Protein AF-A0A1M4IG02-F1 (afdb_monomer_lite)

Secondary structure (DSSP, 8-state):
--SPEEE-TTSPEEEEE-TT-HHHHHHHHHHHHHHHHHHHHH-TT-S---B--SSS-SBSS-SS--SHHHHHHHSSBPPHHHHHHHT--S-BHHHHHGGGHHHHHHHHHHHHHHHHHHHHHHHH----BEEEEEPPPSS----BTTB-BTSS-GGGHHHHHHH-TT--EEEEEE---SHHHHHHHHHHH-BTTB--EEEEE--SGGGTTHHHHHHHTT-SEEEES--S-SS---TTSS-S--SHHHHHHHHHHHHHHHTTHHHHHHHHHTT-EEEEEPBTTB-EEEEE-SSSEEEEEEES--SS---S-----SSS--EEEEEEEETTEEEEEEESEEEEEEESSGGG-SEEEEEEEEEEEETTEEEEEEEE-GGGTBTBEEE-SS--EEEEEEEE-

Structure (mmCIF, N/CA/C/O backbone):
data_AF-A0A1M4IG02-F1
#
_entry.id   AF-A0A1M4IG02-F1
#
loop_
_atom_site.group_PDB
_atom_site.id
_atom_site.type_symbol
_atom_site.label_atom_id
_atom_site.label_alt_id
_atom_site.label_comp_id
_atom_site.label_asym_id
_atom_site.label_entity_id
_atom_site.label_seq_id
_atom_site.pdbx_PDB_ins_code
_atom_site.Cartn_x
_atom_site.Cartn_y
_atom_site.Cartn_z
_atom_site.occupancy
_atom_site.B_iso_or_equiv
_atom_site.auth_seq_id
_atom_site.auth_comp_id
_atom_site.auth_asym_id
_atom_site.auth_atom_id
_atom_site.pdbx_PDB_model_num
ATOM 1 N N . MET A 1 1 ? -27.377 8.368 27.185 1.00 75.62 1 MET A N 1
ATOM 2 C CA . MET A 1 1 ? -27.305 8.520 25.710 1.00 75.62 1 MET A CA 1
ATOM 3 C C . MET A 1 1 ? -27.070 7.135 25.112 1.00 75.62 1 MET A C 1
ATOM 5 O O . MET A 1 1 ? -26.268 6.416 25.687 1.00 75.62 1 MET A O 1
ATOM 9 N N . ARG A 1 2 ? -27.784 6.725 24.047 1.00 93.88 2 ARG A N 1
ATOM 10 C CA . ARG A 1 2 ? -27.715 5.342 23.510 1.00 93.88 2 ARG A CA 1
ATOM 11 C C . ARG A 1 2 ? -26.404 5.037 22.772 1.00 93.88 2 ARG A C 1
ATOM 13 O O . ARG A 1 2 ? -25.850 3.970 22.977 1.00 93.88 2 ARG A O 1
ATOM 20 N N . PHE A 1 3 ? -25.920 5.979 21.966 1.00 97.88 3 PHE A N 1
ATOM 21 C CA . PHE A 1 3 ? -24.660 5.886 21.219 1.00 97.88 3 PHE A CA 1
ATOM 22 C C . PHE A 1 3 ? -23.756 7.049 21.658 1.00 97.88 3 PHE A C 1
ATOM 24 O O . PHE A 1 3 ? -23.874 8.152 21.112 1.00 97.88 3 PHE A O 1
ATOM 31 N N . PRO A 1 4 ? -22.986 6.883 22.749 1.00 97.81 4 PRO A N 1
ATOM 32 C CA . PRO A 1 4 ? -22.172 7.951 23.306 1.00 97.81 4 PRO A CA 1
ATOM 33 C C . PRO A 1 4 ? -20.977 8.265 22.402 1.00 97.81 4 PRO A C 1
ATOM 35 O O . PRO A 1 4 ? -20.450 7.415 21.684 1.00 97.81 4 PRO A O 1
ATOM 38 N N . ARG A 1 5 ? -20.564 9.525 22.459 1.00 98.62 5 ARG A N 1
ATOM 39 C CA . ARG A 1 5 ? -19.412 10.065 21.743 1.00 98.62 5 ARG A CA 1
ATOM 40 C C . ARG A 1 5 ? -18.221 10.199 22.680 1.00 98.62 5 ARG A C 1
ATOM 42 O O . ARG A 1 5 ? -18.407 10.268 23.893 1.00 98.62 5 ARG A O 1
ATOM 49 N N . VAL A 1 6 ? -17.032 10.271 22.096 1.00 98.69 6 VAL A N 1
ATOM 50 C CA . VAL A 1 6 ? -15.782 10.576 22.790 1.00 98.69 6 VAL A CA 1
ATOM 51 C C . VAL A 1 6 ? -15.926 11.887 23.563 1.00 98.69 6 VAL A C 1
ATOM 53 O O . VAL A 1 6 ? -16.373 12.899 23.012 1.00 98.69 6 VAL A O 1
ATOM 56 N N . VAL A 1 7 ? -15.528 11.864 24.833 1.00 98.69 7 VAL A N 1
ATOM 57 C CA . VAL A 1 7 ? -15.426 13.043 25.696 1.00 98.69 7 VAL A CA 1
ATOM 58 C C . VAL A 1 7 ? -13.948 13.379 25.873 1.00 98.69 7 VAL A C 1
ATOM 60 O O . VAL A 1 7 ? -13.152 12.508 26.210 1.00 98.69 7 VAL A O 1
ATOM 63 N N . THR A 1 8 ? -13.559 14.626 25.630 1.00 98.50 8 THR A N 1
ATOM 64 C CA . THR A 1 8 ? -12.192 15.104 25.861 1.00 98.50 8 THR A CA 1
ATOM 65 C C . THR A 1 8 ? -11.888 15.214 27.356 1.00 98.50 8 THR A C 1
ATOM 67 O O . THR A 1 8 ? -12.787 15.220 28.197 1.00 98.50 8 THR A O 1
ATOM 70 N N . ARG A 1 9 ? -10.607 15.366 27.710 1.00 97.25 9 ARG A N 1
ATOM 71 C CA . ARG A 1 9 ? -10.167 15.509 29.108 1.00 97.25 9 ARG A CA 1
ATOM 72 C C . ARG A 1 9 ? -10.797 16.709 29.834 1.00 97.25 9 ARG A C 1
ATOM 74 O O . ARG A 1 9 ? -11.007 16.640 31.038 1.00 97.25 9 ARG A O 1
ATOM 81 N N . ASP A 1 10 ? -11.119 17.784 29.116 1.00 97.06 10 ASP A N 1
ATOM 82 C CA . ASP A 1 10 ? -11.823 18.974 29.619 1.00 97.06 10 ASP A CA 1
ATOM 83 C C . ASP A 1 10 ? -13.362 18.851 29.576 1.00 97.06 10 ASP A C 1
ATOM 85 O O . ASP A 1 10 ? -14.070 19.802 29.902 1.00 97.06 10 ASP A O 1
ATOM 89 N N . GLY A 1 11 ? -13.903 17.683 29.211 1.00 97.44 11 GLY A N 1
ATOM 90 C CA . GLY A 1 11 ? -15.337 17.384 29.264 1.00 97.44 11 GLY A CA 1
ATOM 91 C C . GLY A 1 11 ? -16.131 17.747 28.004 1.00 97.44 11 GLY A C 1
ATOM 92 O O . GLY A 1 11 ? -17.357 17.616 27.998 1.00 97.44 11 GLY A O 1
ATOM 93 N N . LYS A 1 12 ? -15.474 18.179 26.921 1.00 98.06 12 LYS A N 1
ATOM 94 C CA . LYS A 1 12 ? -16.130 18.483 25.643 1.00 98.06 12 LYS A CA 1
ATOM 95 C C . LYS A 1 12 ? -16.465 17.194 24.891 1.00 98.06 12 LYS A C 1
ATOM 97 O O . LYS A 1 12 ? -15.647 16.291 24.771 1.00 98.06 12 LYS A O 1
ATOM 102 N N . VAL A 1 13 ? -17.661 17.124 24.315 1.00 98.19 13 VAL A N 1
ATOM 103 C CA . VAL A 1 13 ? -18.076 16.000 23.463 1.00 98.19 13 VAL A CA 1
ATOM 104 C C . VAL A 1 13 ? -17.610 16.235 22.022 1.00 98.19 13 VAL A C 1
ATOM 106 O O . VAL A 1 13 ? -17.866 17.300 21.457 1.00 98.19 13 VAL A O 1
ATOM 109 N N . LEU A 1 14 ? -16.948 15.246 21.418 1.00 98.00 14 LEU A N 1
ATOM 110 C CA . LEU A 1 14 ? -16.488 15.282 20.024 1.00 98.00 14 LEU A CA 1
ATOM 111 C C . LEU A 1 14 ? -17.464 14.586 19.071 1.00 98.00 14 LEU A C 1
ATOM 113 O O . LEU A 1 14 ? -18.302 13.799 19.487 1.00 98.00 14 LEU A O 1
ATOM 117 N N . GLY A 1 15 ? -17.332 14.834 17.767 1.00 97.56 15 GLY A N 1
ATOM 118 C CA . GLY A 1 15 ? -18.126 14.178 16.719 1.00 97.56 15 GLY A CA 1
ATOM 119 C C . GLY A 1 15 ? -17.769 12.710 16.440 1.00 97.56 15 GLY A C 1
ATOM 120 O O . GLY A 1 15 ? -18.278 12.164 15.471 1.00 97.56 15 GLY A O 1
ATOM 121 N N . SER A 1 16 ? -16.926 12.080 17.264 1.00 98.25 16 SER A N 1
ATOM 122 C CA . SER A 1 16 ? -16.476 10.687 17.119 1.00 98.25 16 SER A CA 1
ATOM 123 C C . SER A 1 16 ? -17.164 9.787 18.153 1.00 98.25 16 SER A C 1
ATOM 125 O O . SER A 1 16 ? -17.359 10.201 19.299 1.00 98.25 16 SER A O 1
ATOM 127 N N . LEU A 1 17 ? -17.584 8.581 17.761 1.00 98.62 17 LEU A N 1
ATOM 128 C CA . LEU A 1 17 ? -18.243 7.616 18.650 1.00 98.62 17 LEU A CA 1
ATOM 129 C C . LEU A 1 17 ? -17.219 6.953 19.581 1.00 98.62 17 LEU A C 1
ATOM 131 O O . LEU A 1 17 ? -16.099 6.665 19.175 1.00 98.62 17 LEU A O 1
ATOM 135 N N . SER A 1 18 ? -17.593 6.709 20.841 1.00 98.62 18 SER A N 1
ATOM 136 C CA . SER A 1 18 ? -16.711 5.977 21.760 1.00 98.62 18 SER A CA 1
ATOM 137 C C . SER A 1 18 ? -16.698 4.483 21.399 1.00 98.62 18 SER A C 1
ATOM 139 O O . SER A 1 18 ? -17.781 3.889 21.319 1.00 98.62 18 SER A O 1
ATOM 141 N N . PRO A 1 19 ? -15.519 3.847 21.237 1.00 98.44 19 PRO A N 1
ATOM 142 C CA . PRO A 1 19 ? -15.426 2.422 20.908 1.00 98.44 19 PRO A CA 1
ATOM 143 C C . PRO A 1 19 ? -15.840 1.515 22.078 1.00 98.44 19 PRO A C 1
ATOM 145 O O . PRO A 1 19 ? -16.097 0.332 21.891 1.00 98.44 19 PRO A O 1
ATOM 148 N N . LEU A 1 20 ? -15.951 2.058 23.296 1.00 98.38 20 LEU A N 1
ATOM 149 C CA . LEU A 1 20 ? -16.338 1.296 24.486 1.00 98.38 20 LEU A CA 1
ATOM 150 C C . LEU A 1 20 ? -17.850 1.095 24.624 1.00 98.38 20 LEU A C 1
ATOM 152 O O . LEU A 1 20 ? -18.294 0.455 25.573 1.00 98.38 20 LEU A O 1
ATOM 156 N N . ALA A 1 21 ? -18.659 1.665 23.731 1.00 97.44 21 ALA A N 1
ATOM 157 C CA . ALA A 1 21 ? -20.109 1.637 23.843 1.00 97.44 21 ALA A CA 1
ATOM 158 C C . ALA A 1 21 ? -20.711 0.336 23.278 1.00 97.44 21 ALA A C 1
ATOM 160 O O . ALA A 1 21 ? -20.815 0.207 22.053 1.00 97.44 21 ALA A O 1
ATOM 161 N N . PRO A 1 22 ? -21.240 -0.582 24.117 1.00 97.56 22 PRO A N 1
ATOM 162 C CA . PRO A 1 22 ? -21.747 -1.863 23.622 1.00 97.56 22 PRO A CA 1
ATOM 163 C C . PRO A 1 22 ? -22.930 -1.683 22.672 1.00 97.56 22 PRO A C 1
ATOM 165 O O . PRO A 1 22 ? -23.037 -2.368 21.667 1.00 97.56 22 PRO A O 1
ATOM 168 N N . ALA A 1 23 ? -23.803 -0.705 22.934 1.00 98.25 23 ALA A N 1
ATOM 169 C CA . ALA A 1 23 ? -24.939 -0.431 22.061 1.00 98.25 23 ALA A CA 1
ATOM 170 C C . ALA A 1 23 ? -24.513 -0.029 20.638 1.00 98.25 23 ALA A C 1
ATOM 172 O O . ALA A 1 23 ? -25.194 -0.417 19.691 1.00 98.25 23 ALA A O 1
ATOM 173 N N . THR A 1 24 ? -23.417 0.727 20.493 1.00 98.62 24 THR A N 1
ATOM 174 C CA . THR A 1 24 ? -22.862 1.111 19.187 1.00 98.62 24 THR A CA 1
ATOM 175 C C . THR A 1 24 ? -22.339 -0.122 18.458 1.00 98.62 24 THR A C 1
ATOM 177 O O . THR A 1 24 ? -22.770 -0.372 17.337 1.00 98.62 24 THR A O 1
ATOM 180 N N . LEU A 1 25 ? -21.522 -0.939 19.134 1.00 98.75 25 LEU A N 1
ATOM 181 C CA . LEU A 1 25 ? -20.983 -2.186 18.585 1.00 98.75 25 LEU A CA 1
ATOM 182 C C . LEU A 1 25 ? -22.089 -3.129 18.113 1.00 98.75 25 LEU A C 1
ATOM 184 O O . LEU A 1 25 ? -22.053 -3.637 17.000 1.00 98.75 25 LEU A O 1
ATOM 188 N N . GLU A 1 26 ? -23.099 -3.348 18.951 1.00 98.75 26 GLU A N 1
ATOM 189 C CA . GLU A 1 26 ? -24.208 -4.245 18.635 1.00 98.75 26 GLU A CA 1
ATOM 190 C C . GLU A 1 26 ? -25.027 -3.772 17.430 1.00 98.75 26 GLU A C 1
ATOM 192 O O . GLU A 1 26 ? -25.482 -4.586 16.624 1.00 98.75 26 GLU A O 1
ATOM 197 N N . ALA A 1 27 ? -25.238 -2.459 17.306 1.00 98.81 27 ALA A N 1
ATOM 198 C CA . ALA A 1 27 ? -25.978 -1.892 16.186 1.00 98.81 27 ALA A CA 1
ATOM 199 C C . ALA A 1 27 ? -25.203 -2.031 14.870 1.00 98.81 27 ALA A C 1
ATOM 201 O O . ALA A 1 27 ? -25.789 -2.464 13.876 1.00 98.81 27 ALA A O 1
ATOM 202 N N . ASP A 1 28 ? -23.910 -1.712 14.896 1.00 98.88 28 ASP A N 1
ATOM 203 C CA . ASP A 1 28 ? -23.008 -1.818 13.752 1.00 98.88 28 ASP A CA 1
ATOM 204 C C . ASP A 1 28 ? -22.865 -3.274 13.295 1.00 98.88 28 ASP A C 1
ATOM 206 O O . ASP A 1 28 ? -23.301 -3.650 12.205 1.00 98.88 28 ASP A O 1
ATOM 210 N N . ARG A 1 29 ? -22.434 -4.148 14.212 1.00 98.88 29 ARG A N 1
ATOM 211 C CA . ARG A 1 29 ? -22.259 -5.581 13.967 1.00 98.88 29 ARG A CA 1
ATOM 212 C C . ARG A 1 29 ? -23.508 -6.221 13.371 1.00 98.88 29 ARG A C 1
ATOM 214 O O . ARG A 1 29 ? -23.407 -7.037 12.460 1.00 98.88 29 ARG A O 1
ATOM 221 N N . LYS A 1 30 ? -24.703 -5.859 13.852 1.00 98.88 30 LYS A N 1
ATOM 222 C CA . LYS A 1 30 ? -25.968 -6.368 13.299 1.00 98.88 30 LYS A CA 1
ATOM 223 C C . LYS A 1 30 ? -26.169 -5.947 11.840 1.00 98.88 30 LYS A C 1
ATOM 225 O O . LYS A 1 30 ? -26.634 -6.765 11.044 1.00 98.88 30 LYS A O 1
ATOM 230 N N . ALA A 1 31 ? -25.869 -4.695 11.503 1.00 98.94 31 ALA A N 1
ATOM 231 C CA . ALA A 1 31 ? -25.969 -4.195 10.136 1.00 98.94 31 ALA A CA 1
ATOM 232 C C . ALA A 1 31 ? -24.921 -4.857 9.230 1.00 98.94 31 ALA A C 1
ATOM 234 O O . ALA A 1 31 ? -25.279 -5.369 8.168 1.00 98.94 31 ALA A O 1
ATOM 235 N N . PHE A 1 32 ? -23.670 -4.948 9.685 1.00 98.94 32 PHE A N 1
ATOM 236 C CA . PHE A 1 32 ? -22.589 -5.584 8.937 1.00 98.94 32 PHE A CA 1
ATOM 237 C C . PHE A 1 32 ? -22.856 -7.075 8.676 1.00 98.94 32 PHE A C 1
ATOM 239 O O . PHE A 1 32 ? -22.729 -7.548 7.550 1.00 98.94 32 PHE A O 1
ATOM 246 N N . VAL A 1 33 ? -23.354 -7.819 9.670 1.00 98.94 33 VAL A N 1
ATOM 247 C CA . VAL A 1 33 ? -23.804 -9.216 9.502 1.00 98.94 33 VAL A CA 1
ATOM 248 C C . VAL A 1 33 ? -24.903 -9.332 8.443 1.00 98.94 33 VAL A C 1
ATOM 250 O O . VAL A 1 33 ? -24.877 -10.250 7.622 1.00 98.94 33 VAL A O 1
ATOM 253 N N . ALA A 1 34 ? -25.878 -8.418 8.433 1.00 98.94 34 ALA A N 1
ATOM 254 C CA . ALA A 1 34 ? -26.934 -8.422 7.422 1.00 98.94 34 ALA A CA 1
ATOM 255 C C . ALA A 1 34 ? -26.377 -8.158 6.011 1.00 98.94 34 ALA A C 1
ATOM 257 O O . ALA A 1 34 ? -26.775 -8.839 5.064 1.00 98.94 34 ALA A O 1
ATOM 258 N N . PHE A 1 35 ? -25.423 -7.233 5.885 1.00 98.81 35 PHE A N 1
ATOM 259 C CA . PHE A 1 35 ? -24.700 -6.970 4.642 1.00 98.81 35 PHE A CA 1
ATOM 260 C C . PHE A 1 35 ? -23.927 -8.204 4.153 1.00 98.81 35 PHE A C 1
ATOM 262 O O . PHE A 1 35 ? -24.114 -8.627 3.013 1.00 98.81 35 PHE A O 1
ATOM 269 N N . MET A 1 36 ? -23.148 -8.859 5.019 1.00 98.81 36 MET A N 1
ATOM 270 C CA . MET A 1 36 ? -22.378 -10.053 4.643 1.00 98.81 36 MET A CA 1
ATOM 271 C C . MET A 1 36 ? -23.278 -11.242 4.269 1.00 98.81 36 MET A C 1
ATOM 273 O O . MET A 1 36 ? -22.969 -11.976 3.327 1.00 98.81 36 MET A O 1
ATOM 277 N N . LYS A 1 37 ? -24.433 -11.411 4.935 1.00 98.81 37 LYS A N 1
ATOM 278 C CA . LYS A 1 37 ? -25.465 -12.388 4.529 1.00 98.81 37 LYS A CA 1
ATOM 279 C C . LYS A 1 37 ? -25.999 -12.109 3.134 1.00 98.81 37 LYS A C 1
ATOM 281 O O . LYS A 1 37 ? -26.172 -13.044 2.355 1.00 98.81 37 LYS A O 1
ATOM 286 N N . HIS A 1 38 ? -26.270 -10.841 2.836 1.00 98.75 38 HIS A N 1
ATOM 287 C CA . HIS A 1 38 ? -26.741 -10.443 1.520 1.00 98.75 38 HIS A CA 1
ATOM 288 C C . HIS A 1 38 ? -25.680 -10.716 0.451 1.00 98.75 38 HIS A C 1
ATOM 290 O O . HIS A 1 38 ? -25.997 -11.373 -0.536 1.00 98.75 38 HIS A O 1
ATOM 296 N N . LEU A 1 39 ? -24.420 -10.320 0.677 1.00 98.44 39 LEU A N 1
ATOM 297 C CA . LEU A 1 39 ? -23.320 -10.609 -0.249 1.00 98.44 39 LEU A CA 1
ATOM 298 C C . LEU A 1 39 ? -23.174 -12.106 -0.525 1.00 98.44 39 LEU A C 1
ATOM 300 O O . LEU A 1 39 ? -23.106 -12.506 -1.679 1.00 98.44 39 LEU A O 1
ATOM 304 N N . LYS A 1 40 ? -23.211 -12.957 0.505 1.00 98.44 40 LYS A N 1
ATOM 305 C CA . LYS A 1 40 ? -23.147 -14.417 0.327 1.00 98.44 40 LYS A CA 1
ATOM 306 C C . LYS A 1 40 ? -24.229 -14.959 -0.608 1.00 98.44 40 LYS A C 1
ATOM 308 O O . LYS A 1 40 ? -23.995 -15.926 -1.325 1.00 98.44 40 LYS A O 1
ATOM 313 N N . GLN A 1 41 ? -25.429 -14.386 -0.538 1.00 98.50 41 GLN A N 1
ATOM 314 C CA . GLN A 1 41 ? -26.574 -14.806 -1.345 1.00 98.50 41 GLN A CA 1
ATOM 315 C C . GLN A 1 41 ? -26.518 -14.227 -2.762 1.00 98.50 41 GLN A C 1
ATOM 317 O O . GLN A 1 41 ? -26.851 -14.928 -3.714 1.00 98.50 41 GLN A O 1
ATOM 322 N N . ALA A 1 42 ? -26.125 -12.959 -2.892 1.00 98.50 42 ALA A N 1
ATOM 323 C CA . ALA A 1 42 ? -26.172 -12.203 -4.140 1.00 98.50 42 ALA A CA 1
ATOM 324 C C . ALA A 1 42 ? -24.896 -12.326 -4.993 1.00 98.50 42 ALA A C 1
ATOM 326 O O . ALA A 1 42 ? -24.953 -12.102 -6.199 1.00 98.50 42 ALA A O 1
ATOM 327 N N . ASP A 1 43 ? -23.763 -12.689 -4.389 1.00 98.12 43 ASP A N 1
ATOM 328 C CA . ASP A 1 43 ? -22.449 -12.757 -5.034 1.00 98.12 43 ASP A CA 1
ATOM 329 C C . ASP A 1 43 ? -21.728 -14.106 -4.798 1.00 98.12 43 ASP A C 1
ATOM 331 O O . ASP A 1 43 ? -20.619 -14.157 -4.247 1.00 98.12 43 ASP A O 1
ATOM 335 N N . PRO A 1 44 ? -22.329 -15.244 -5.209 1.00 94.38 44 PRO A N 1
ATOM 336 C CA . PRO A 1 44 ? -21.669 -16.548 -5.119 1.00 94.38 44 PRO A CA 1
ATOM 337 C C . PRO A 1 44 ? -20.412 -16.647 -6.002 1.00 94.38 44 PRO A C 1
ATOM 339 O O . PRO A 1 44 ? -19.547 -17.483 -5.743 1.00 94.38 44 PRO A O 1
ATOM 342 N N . GLN A 1 45 ? -20.298 -15.805 -7.034 1.00 96.75 45 GLN A N 1
ATOM 343 C CA . GLN A 1 45 ? -19.163 -15.756 -7.957 1.00 96.75 45 GLN A CA 1
ATOM 344 C C . GLN A 1 45 ? -17.939 -14.990 -7.428 1.00 96.75 45 GLN A C 1
ATOM 346 O O . GLN A 1 45 ? -16.902 -15.022 -8.089 1.00 96.75 45 GLN A O 1
ATOM 351 N N . ARG A 1 46 ? -18.034 -14.328 -6.261 1.00 96.62 46 ARG A N 1
ATOM 352 C CA . ARG A 1 46 ? -16.966 -13.492 -5.675 1.00 96.62 46 ARG A CA 1
ATOM 353 C C . ARG A 1 46 ? -16.535 -12.344 -6.587 1.00 96.62 46 ARG A C 1
ATOM 355 O O . ARG A 1 46 ? -15.350 -12.147 -6.847 1.00 96.62 46 ARG A O 1
ATOM 362 N N . THR A 1 47 ? -17.502 -11.569 -7.064 1.00 98.38 47 THR A N 1
ATOM 363 C CA . THR A 1 47 ? -17.243 -10.245 -7.632 1.00 98.38 47 THR A CA 1
ATOM 364 C C . THR A 1 47 ? -16.627 -9.320 -6.575 1.00 98.38 47 THR A C 1
ATOM 366 O O . THR A 1 47 ? -15.672 -8.607 -6.873 1.00 98.38 47 THR A O 1
ATOM 369 N N . VAL A 1 48 ? -17.107 -9.370 -5.328 1.00 98.50 48 VAL A N 1
ATOM 370 C CA . VAL A 1 48 ? -16.472 -8.724 -4.174 1.00 98.50 48 VAL A CA 1
ATOM 371 C C . VAL A 1 48 ? -15.343 -9.617 -3.660 1.00 98.50 48 VAL A C 1
ATOM 373 O O . VAL A 1 48 ? -15.575 -10.730 -3.185 1.00 98.50 48 VAL A O 1
ATOM 376 N N . LEU A 1 49 ? -14.108 -9.117 -3.745 1.00 98.25 49 LEU A N 1
ATOM 377 C CA . LEU A 1 49 ? -12.909 -9.861 -3.344 1.00 98.25 49 LEU A CA 1
ATOM 378 C C . LEU A 1 49 ? -12.470 -9.571 -1.907 1.00 98.25 49 LEU A C 1
ATOM 380 O O . LEU A 1 49 ? -11.916 -10.457 -1.263 1.00 98.25 49 LEU A O 1
ATOM 384 N N . MET A 1 50 ? -12.710 -8.355 -1.412 1.00 98.81 50 MET A N 1
ATOM 385 C CA . MET A 1 50 ? -12.346 -7.894 -0.070 1.00 98.81 50 MET A CA 1
ATOM 386 C C . MET A 1 50 ? -13.386 -6.886 0.432 1.00 98.81 50 MET A C 1
ATOM 388 O O . MET A 1 50 ? -14.091 -6.278 -0.373 1.00 98.81 50 MET A O 1
ATOM 392 N N . VAL A 1 51 ? -13.479 -6.701 1.749 1.00 98.88 51 VAL A N 1
ATOM 393 C CA . VAL A 1 51 ? -14.359 -5.703 2.384 1.00 98.88 51 VAL A CA 1
ATOM 394 C C . VAL A 1 51 ? -13.547 -4.866 3.370 1.00 98.88 51 VAL A C 1
ATOM 396 O O . VAL A 1 51 ? -12.746 -5.416 4.118 1.00 98.88 51 VAL A O 1
ATOM 399 N N . GLN A 1 52 ? -13.770 -3.556 3.405 1.00 98.88 52 GLN A N 1
ATOM 400 C CA . GLN A 1 52 ? -13.146 -2.656 4.374 1.00 98.88 52 GLN A CA 1
ATOM 401 C C . GLN A 1 52 ? -14.129 -2.363 5.521 1.00 98.88 52 GLN A C 1
ATOM 403 O O . GLN A 1 52 ? -15.039 -1.554 5.326 1.00 98.88 52 GLN A O 1
ATOM 408 N N . PRO A 1 53 ? -14.059 -3.052 6.676 1.00 98.06 53 PRO A N 1
ATOM 409 C CA . PRO A 1 53 ? -14.786 -2.624 7.861 1.00 98.06 53 PRO A CA 1
ATOM 410 C C . PRO A 1 53 ? -14.184 -1.334 8.422 1.00 98.06 53 PRO A C 1
ATOM 412 O O . PRO A 1 53 ? -13.040 -1.276 8.874 1.00 98.06 53 PRO A O 1
ATOM 415 N N . GLU A 1 54 ? -15.058 -0.337 8.388 1.00 98.50 54 GLU A N 1
ATOM 416 C CA . GLU A 1 54 ? -14.868 1.087 8.639 1.00 98.50 54 GLU A CA 1
ATOM 417 C C . GLU A 1 54 ? -13.972 1.826 7.638 1.00 98.50 54 GLU A C 1
ATOM 419 O O . GLU A 1 54 ? -13.456 1.265 6.673 1.00 98.50 54 GLU A O 1
ATOM 424 N N . ASN A 1 55 ? -13.871 3.143 7.822 1.00 98.81 55 ASN A N 1
ATOM 425 C CA . ASN A 1 55 ? -13.046 4.020 7.003 1.00 98.81 55 ASN A CA 1
ATOM 426 C C . ASN A 1 55 ? -12.294 5.011 7.888 1.00 98.81 55 ASN A C 1
ATOM 428 O O . ASN A 1 55 ? -12.936 5.803 8.580 1.00 98.81 55 ASN A O 1
ATOM 432 N N . GLU A 1 56 ? -10.964 4.976 7.834 1.00 98.62 56 GLU A N 1
ATOM 433 C CA . GLU A 1 56 ? -10.065 5.853 8.589 1.00 98.62 56 GLU A CA 1
ATOM 434 C C . GLU A 1 56 ? -10.476 6.005 10.073 1.00 98.62 56 GLU A C 1
ATOM 436 O O . GLU A 1 56 ? -10.727 7.119 10.555 1.00 98.62 56 GLU A O 1
ATOM 441 N N . PRO A 1 57 ? -10.605 4.896 10.830 1.00 98.50 57 PRO A N 1
ATOM 442 C CA . PRO A 1 57 ? -11.061 4.964 12.207 1.00 98.50 57 PRO A CA 1
ATOM 443 C C . PRO A 1 57 ? -10.069 5.751 13.070 1.00 98.50 57 PRO A C 1
ATOM 445 O O . PRO A 1 57 ? -8.863 5.747 12.839 1.00 98.50 57 PRO A O 1
ATOM 448 N N . GLY A 1 58 ? -10.586 6.410 14.104 1.00 98.25 58 GLY A N 1
ATOM 449 C CA . GLY A 1 58 ? -9.787 7.208 15.026 1.00 98.25 58 GLY A CA 1
ATOM 450 C C . GLY A 1 58 ? -10.512 8.462 15.499 1.00 98.25 58 GLY A C 1
ATOM 451 O O . GLY A 1 58 ? -11.703 8.672 15.245 1.00 98.25 58 GLY A O 1
ATOM 452 N N . THR A 1 59 ? -9.785 9.315 16.217 1.00 98.75 59 THR A N 1
ATOM 453 C CA . THR A 1 59 ? -10.324 10.568 16.747 1.00 98.75 59 THR A CA 1
ATOM 454 C C . THR A 1 59 ? -9.356 11.729 16.562 1.00 98.75 59 THR A C 1
ATOM 456 O O . THR A 1 59 ? -8.238 11.713 17.070 1.00 98.75 59 THR A O 1
ATOM 459 N N . TYR A 1 60 ? -9.837 12.792 15.919 1.00 98.31 60 TYR A N 1
ATOM 460 C CA . TYR A 1 60 ? -9.214 14.115 15.957 1.00 98.31 60 TYR A CA 1
ATOM 461 C C . TYR A 1 60 ? -9.726 14.923 17.156 1.00 98.31 60 TYR A C 1
ATOM 463 O O . TYR A 1 60 ? -10.903 14.858 17.513 1.00 98.31 60 TYR A O 1
ATOM 471 N N . GLY A 1 61 ? -8.854 15.721 17.771 1.00 97.56 61 GLY A N 1
ATOM 472 C CA . GLY A 1 61 ? -9.163 16.586 18.915 1.00 97.56 61 GLY A CA 1
ATOM 473 C C . GLY A 1 61 ? -9.084 15.909 20.288 1.00 97.56 61 GLY A C 1
ATOM 474 O O . GLY A 1 61 ? -9.239 16.586 21.303 1.00 97.56 61 GLY A O 1
ATOM 475 N N . SER A 1 62 ? -8.828 14.599 20.351 1.00 98.38 62 SER A N 1
ATOM 476 C CA . SER A 1 62 ? -8.489 13.901 21.594 1.00 98.38 62 SER A CA 1
ATOM 477 C C . SER A 1 62 ? -7.679 12.642 21.325 1.00 98.38 62 SER A C 1
ATOM 479 O O . SER A 1 62 ? -7.875 11.996 20.301 1.00 98.38 62 SER A O 1
ATOM 481 N N . VAL A 1 63 ? -6.814 12.273 22.271 1.00 98.69 63 VAL A N 1
ATOM 482 C CA . VAL A 1 63 ? -6.034 11.029 22.205 1.00 98.69 63 VAL A CA 1
ATOM 483 C C . VAL A 1 63 ? -6.901 9.788 22.463 1.00 98.69 63 VAL A C 1
ATOM 485 O O . VAL A 1 63 ? -6.657 8.744 21.866 1.00 98.69 63 VAL A O 1
ATOM 488 N N . ARG A 1 64 ? -7.940 9.905 23.300 1.00 98.81 64 ARG A N 1
ATOM 489 C CA . ARG A 1 64 ? -8.895 8.833 23.614 1.00 98.81 64 ARG A CA 1
ATOM 490 C C . ARG A 1 64 ? -10.219 9.384 24.129 1.00 98.81 64 ARG A C 1
ATOM 492 O O . ARG A 1 64 ? -10.381 10.592 24.279 1.00 98.81 64 ARG A O 1
ATOM 499 N N . ASP A 1 65 ? -11.142 8.492 24.469 1.00 98.81 65 ASP A N 1
ATOM 500 C CA . ASP A 1 65 ? -12.289 8.828 25.313 1.00 98.81 65 ASP A CA 1
ATOM 501 C C . ASP A 1 65 ? -11.883 8.984 26.789 1.00 98.81 65 ASP A C 1
ATOM 503 O O . ASP A 1 65 ? -11.271 8.092 27.377 1.00 98.81 65 ASP A O 1
ATOM 507 N N . PHE A 1 66 ? -12.228 10.127 27.385 1.00 98.75 66 PHE A N 1
ATOM 508 C CA . PHE A 1 66 ? -12.070 10.455 28.808 1.00 98.75 66 PHE A CA 1
ATOM 509 C C . PHE A 1 66 ? -13.410 10.442 29.561 1.00 98.75 66 PHE A C 1
ATOM 511 O O . PHE A 1 66 ? -13.491 10.912 30.696 1.00 98.75 66 PHE A O 1
ATOM 518 N N . SER A 1 67 ? -14.478 9.911 28.956 1.00 98.56 67 SER A N 1
ATOM 519 C CA . SER A 1 67 ? -15.749 9.695 29.649 1.00 98.56 67 SER A CA 1
ATOM 520 C C . SER A 1 67 ? -15.572 8.793 30.885 1.00 98.56 67 SER A C 1
ATOM 522 O O . SER A 1 67 ? -14.641 7.986 30.928 1.00 98.56 67 SER A O 1
ATOM 524 N N . PRO A 1 68 ? -16.478 8.843 31.884 1.00 97.94 68 PRO A N 1
ATOM 525 C CA . PRO A 1 68 ? -16.397 7.958 33.049 1.00 97.94 68 PRO A CA 1
ATOM 526 C C . PRO A 1 68 ? -16.345 6.464 32.691 1.00 97.94 68 PRO A C 1
ATOM 528 O O . PRO A 1 68 ? -15.645 5.702 33.351 1.00 97.94 68 PRO A O 1
ATOM 531 N N . LEU A 1 69 ? -17.041 6.060 31.619 1.00 96.44 69 LEU A N 1
ATOM 532 C CA . LEU A 1 69 ? -17.002 4.693 31.089 1.00 96.44 69 LEU A CA 1
ATOM 533 C C . LEU A 1 69 ? -15.588 4.319 30.625 1.00 96.44 69 LEU A C 1
ATOM 535 O O . LEU A 1 69 ? -15.069 3.268 30.994 1.00 96.44 69 LEU A O 1
ATOM 539 N N . ALA A 1 70 ? -14.965 5.185 29.826 1.00 98.56 70 ALA A N 1
ATOM 540 C CA . ALA A 1 70 ? -13.627 4.950 29.306 1.00 98.56 70 ALA A CA 1
ATOM 541 C C . ALA A 1 70 ? -12.560 5.023 30.402 1.00 98.56 70 ALA A C 1
ATOM 543 O O . ALA A 1 70 ? -11.647 4.205 30.419 1.00 98.56 70 ALA A O 1
ATOM 544 N N . GLN A 1 71 ? -12.698 5.952 31.352 1.00 98.69 71 GLN A N 1
ATOM 545 C CA . GLN A 1 71 ? -11.761 6.083 32.463 1.00 98.69 71 GLN A CA 1
ATOM 546 C C . GLN A 1 71 ? -11.775 4.842 33.363 1.00 98.69 71 GLN A C 1
ATOM 548 O O . GLN A 1 71 ? -10.712 4.351 33.725 1.00 98.69 71 GLN A O 1
ATOM 553 N N . GLN A 1 72 ? -12.952 4.269 33.637 1.00 98.25 72 GLN A N 1
ATOM 554 C CA . GLN A 1 72 ? -13.051 3.015 34.384 1.00 98.25 72 GLN A CA 1
ATOM 555 C C . GLN A 1 72 ? -12.294 1.866 33.695 1.00 98.25 72 GLN A C 1
ATOM 557 O O . GLN A 1 72 ? -11.623 1.086 34.367 1.00 98.25 72 GLN A O 1
ATOM 562 N N . ALA A 1 73 ? -12.390 1.753 32.367 1.00 98.44 73 ALA A N 1
ATOM 563 C CA . ALA A 1 73 ? -11.648 0.746 31.609 1.00 98.44 73 ALA A CA 1
ATOM 564 C C . ALA A 1 73 ? -10.136 1.040 31.572 1.00 98.44 73 ALA A C 1
ATOM 566 O O . ALA A 1 73 ? -9.330 0.116 31.654 1.00 98.44 73 ALA A O 1
ATOM 567 N N . PHE A 1 74 ? -9.751 2.315 31.485 1.00 98.88 74 PHE A N 1
ATOM 568 C CA . PHE A 1 74 ? -8.355 2.758 31.476 1.00 98.88 74 PHE A CA 1
ATOM 569 C C . PHE A 1 74 ? -7.640 2.501 32.812 1.00 98.88 74 PHE A C 1
ATOM 571 O O . PHE A 1 74 ? -6.474 2.111 32.832 1.00 98.88 74 PHE A O 1
ATOM 578 N N . ASP A 1 75 ? -8.341 2.675 33.934 1.00 98.69 75 ASP A N 1
ATOM 579 C CA . ASP A 1 75 ? -7.811 2.383 35.272 1.00 98.69 75 ASP A CA 1
ATOM 580 C C . ASP A 1 75 ? -7.724 0.866 35.546 1.00 98.69 75 ASP A C 1
ATOM 582 O O . ASP A 1 75 ? -7.053 0.429 36.485 1.00 98.69 75 ASP A O 1
ATOM 586 N N . GLY A 1 76 ? -8.395 0.061 34.716 1.00 98.12 76 GLY A N 1
ATOM 587 C CA . GLY A 1 76 ? -8.380 -1.396 34.753 1.00 98.12 76 GLY A CA 1
ATOM 588 C C . GLY A 1 76 ? -7.124 -2.030 34.138 1.00 98.12 76 GLY A C 1
ATOM 589 O O . GLY A 1 76 ? -6.240 -1.334 33.630 1.00 98.12 76 GLY A O 1
ATOM 590 N N . PRO A 1 77 ? -7.024 -3.372 34.190 1.00 98.44 77 PRO A N 1
ATOM 591 C CA . PRO A 1 77 ? -5.889 -4.104 33.639 1.00 98.44 77 PRO A CA 1
ATOM 592 C C . PRO A 1 77 ? -5.865 -4.055 32.107 1.00 98.44 77 PRO A C 1
ATOM 594 O O . PRO A 1 77 ? -6.907 -4.098 31.448 1.00 98.44 77 PRO A O 1
ATOM 597 N N . VAL A 1 78 ? -4.660 -4.035 31.540 1.00 98.81 78 VAL A N 1
ATOM 598 C CA . VAL A 1 78 ? -4.452 -4.243 30.103 1.00 98.81 78 VAL A CA 1
ATOM 599 C C . VAL A 1 78 ? -4.866 -5.676 29.729 1.00 98.81 78 VAL A C 1
ATOM 601 O O . VAL A 1 78 ? -4.520 -6.611 30.456 1.00 98.81 78 VAL A O 1
ATOM 604 N N . PRO A 1 79 ? -5.578 -5.889 28.607 1.00 98.69 79 PRO A N 1
ATOM 605 C CA . PRO A 1 79 ? -5.944 -7.226 28.152 1.00 98.69 79 PRO A CA 1
ATOM 606 C C . PRO A 1 79 ? -4.735 -8.129 27.894 1.00 98.69 79 PRO A C 1
ATOM 608 O O . PRO A 1 79 ? -3.764 -7.730 27.253 1.00 98.69 79 PRO A O 1
ATOM 611 N N . GLU A 1 80 ? -4.841 -9.381 28.338 1.00 98.44 80 GLU A N 1
ATOM 612 C CA . GLU A 1 80 ? -3.762 -10.375 28.278 1.00 98.44 80 GLU A CA 1
ATOM 613 C C . GLU A 1 80 ? -3.210 -10.584 26.857 1.00 98.44 80 GLU A C 1
ATOM 615 O O . GLU A 1 80 ? -2.003 -10.689 26.674 1.00 98.44 80 GLU A O 1
ATOM 620 N N . ALA A 1 81 ? -4.067 -10.565 25.831 1.00 98.12 81 ALA A N 1
ATOM 621 C CA . ALA A 1 81 ? -3.633 -10.712 24.440 1.00 98.12 81 ALA A CA 1
ATOM 622 C C . ALA A 1 81 ? -2.664 -9.596 23.995 1.00 98.12 81 ALA A C 1
ATOM 624 O O . ALA A 1 81 ? -1.688 -9.869 23.294 1.00 98.12 81 ALA A O 1
ATOM 625 N N . LEU A 1 82 ? -2.885 -8.352 24.441 1.00 98.69 82 LEU A N 1
ATOM 626 C CA . LEU A 1 82 ? -1.978 -7.238 24.154 1.00 98.69 82 LEU A CA 1
ATOM 627 C C . LEU A 1 82 ? -0.659 -7.382 24.919 1.00 98.69 82 LEU A C 1
ATOM 629 O O . LEU A 1 82 ? 0.413 -7.159 24.356 1.00 98.69 82 LEU A O 1
ATOM 633 N N . LEU A 1 83 ? -0.733 -7.788 26.190 1.00 98.62 83 LEU A N 1
ATOM 634 C CA . LEU A 1 83 ? 0.444 -8.039 27.024 1.00 98.62 83 LEU A CA 1
ATOM 635 C C . LEU A 1 83 ? 1.340 -9.123 26.418 1.00 98.62 83 LEU A C 1
ATOM 637 O O . LEU A 1 83 ? 2.550 -8.928 26.319 1.00 98.62 83 LEU A O 1
ATOM 641 N N . GLN A 1 84 ? 0.744 -10.222 25.951 1.00 98.00 84 GLN A N 1
ATOM 642 C CA . GLN A 1 84 ? 1.454 -11.321 25.302 1.00 98.00 84 GLN A CA 1
ATOM 643 C C . GLN A 1 84 ? 2.093 -10.893 23.979 1.00 98.00 84 GLN A C 1
ATOM 645 O O . GLN A 1 84 ? 3.273 -11.172 23.771 1.00 98.00 84 GLN A O 1
ATOM 650 N N . LYS A 1 85 ? 1.366 -10.168 23.111 1.00 97.25 85 LYS A N 1
ATOM 651 C CA . LYS A 1 85 ? 1.921 -9.667 21.837 1.00 97.25 85 LYS A CA 1
ATOM 652 C C . LYS A 1 85 ? 3.129 -8.755 22.061 1.00 97.25 85 LYS A C 1
ATOM 654 O O . LYS A 1 85 ? 4.090 -8.840 21.303 1.00 97.25 85 LYS A O 1
ATOM 659 N N . LEU A 1 86 ? 3.083 -7.896 23.082 1.00 97.56 86 LEU A N 1
ATOM 660 C CA . LEU A 1 86 ? 4.119 -6.891 23.347 1.00 97.56 86 LEU A CA 1
ATOM 661 C C . LEU A 1 86 ? 5.169 -7.327 24.384 1.00 97.56 86 LEU A C 1
ATOM 663 O O . LEU A 1 86 ? 6.060 -6.542 24.710 1.00 97.56 86 LEU A O 1
ATOM 667 N N . GLY A 1 87 ? 5.071 -8.545 24.930 1.00 98.12 87 GLY A N 1
ATOM 668 C CA . GLY A 1 87 ? 5.993 -9.056 25.950 1.00 98.12 87 GLY A CA 1
ATOM 669 C C . GLY A 1 87 ? 6.011 -8.219 27.235 1.00 98.12 87 GLY A C 1
ATOM 670 O O . GLY A 1 87 ? 7.078 -7.974 27.803 1.00 98.12 87 GLY A O 1
ATOM 671 N N . LYS A 1 88 ? 4.848 -7.728 27.678 1.00 98.31 88 LYS A N 1
ATOM 672 C CA . LYS A 1 88 ? 4.706 -6.843 28.845 1.00 98.31 88 LYS A CA 1
ATOM 673 C C . LYS A 1 88 ? 4.140 -7.590 30.062 1.00 98.31 88 LYS A C 1
ATOM 675 O O . LYS A 1 88 ? 3.304 -8.473 29.891 1.00 98.31 88 LYS A O 1
ATOM 680 N N . PRO A 1 89 ? 4.550 -7.241 31.297 1.00 98.00 89 PRO A N 1
ATOM 681 C CA . PRO A 1 89 ? 3.953 -7.812 32.501 1.00 98.00 89 PRO A CA 1
ATOM 682 C C . PRO A 1 89 ? 2.525 -7.276 32.737 1.00 98.00 89 PRO A C 1
ATOM 684 O O . PRO A 1 89 ? 2.221 -6.163 32.300 1.00 98.00 89 PRO A O 1
ATOM 687 N N . PRO A 1 90 ? 1.668 -8.009 33.476 1.00 98.50 90 PRO A N 1
ATOM 688 C CA . PRO A 1 90 ? 0.344 -7.528 33.865 1.00 98.50 90 PRO A CA 1
ATOM 689 C C . PRO A 1 90 ? 0.377 -6.218 34.662 1.00 98.50 90 PRO A C 1
ATOM 691 O O . PRO A 1 90 ? 1.217 -6.034 35.542 1.00 98.50 90 PRO A O 1
ATOM 694 N N . GLY A 1 91 ? -0.580 -5.332 34.384 1.00 98.31 91 GLY A N 1
ATOM 695 C CA . GLY A 1 91 ? -0.750 -4.043 35.058 1.00 98.31 91 GLY A CA 1
ATOM 696 C C . GLY A 1 91 ? -1.870 -3.217 34.424 1.00 98.31 91 GLY A C 1
ATOM 697 O O . GLY A 1 91 ? -2.481 -3.646 33.442 1.00 98.31 91 GLY A O 1
ATOM 698 N N . SER A 1 92 ? -2.153 -2.039 34.983 1.00 98.62 92 SER A N 1
ATOM 699 C CA . SER A 1 92 ? -3.073 -1.082 34.356 1.00 98.62 92 SER A CA 1
ATOM 700 C C . SER A 1 92 ? -2.452 -0.401 33.136 1.00 98.62 92 SER A C 1
ATOM 702 O O . SER A 1 92 ? -1.231 -0.417 32.960 1.00 98.62 92 SER A O 1
ATOM 704 N N . TRP A 1 93 ? -3.272 0.243 32.302 1.00 98.75 93 TRP A N 1
ATOM 705 C CA . TRP A 1 93 ? -2.801 0.935 31.095 1.00 98.75 93 TRP A CA 1
ATOM 706 C C . TRP A 1 93 ? -1.682 1.937 31.390 1.00 98.75 93 TRP A C 1
ATOM 708 O O . TRP A 1 93 ? -0.624 1.892 30.760 1.00 98.75 93 TRP A O 1
ATOM 718 N N . ALA A 1 94 ? -1.871 2.779 32.410 1.00 98.38 94 ALA A N 1
ATOM 719 C CA . ALA A 1 94 ? -0.868 3.751 32.836 1.00 98.38 94 ALA A CA 1
ATOM 720 C C . ALA A 1 94 ? 0.429 3.094 33.346 1.00 98.38 94 ALA A C 1
ATOM 722 O O . ALA A 1 94 ? 1.516 3.605 33.088 1.00 98.38 94 ALA A O 1
ATOM 723 N N . GLN A 1 95 ? 0.333 1.960 34.050 1.00 98.50 95 GLN A N 1
ATOM 724 C CA . GLN A 1 95 ? 1.501 1.241 34.575 1.00 98.50 95 GLN A CA 1
ATOM 725 C C . GLN A 1 95 ? 2.312 0.565 33.466 1.00 98.50 95 GLN A C 1
ATOM 727 O O . GLN A 1 95 ? 3.540 0.569 33.515 1.00 98.50 95 GLN A O 1
ATOM 732 N N . VAL A 1 96 ? 1.634 -0.026 32.481 1.00 98.62 96 VAL A N 1
ATOM 733 C CA . VAL A 1 96 ? 2.270 -0.839 31.436 1.00 98.62 96 VAL A CA 1
ATOM 734 C C . VAL A 1 96 ? 2.853 0.024 30.315 1.00 98.62 96 VAL A C 1
ATOM 736 O O . VAL A 1 96 ? 3.947 -0.267 29.822 1.00 98.62 96 VAL A O 1
ATOM 739 N N . PHE A 1 97 ? 2.135 1.076 29.911 1.00 98.62 97 PHE A N 1
ATOM 740 C CA . PHE A 1 97 ? 2.460 1.862 28.715 1.00 98.62 97 PHE A CA 1
ATOM 741 C C . PHE A 1 97 ? 2.897 3.302 29.004 1.00 98.62 97 PHE A C 1
ATOM 743 O O . PHE A 1 97 ? 3.411 3.966 28.109 1.00 98.62 97 PHE A O 1
ATOM 750 N N . GLY A 1 98 ? 2.754 3.795 30.239 1.00 98.19 98 GLY A N 1
ATOM 751 C CA . GLY A 1 98 ? 3.243 5.119 30.625 1.00 98.19 98 GLY A CA 1
ATOM 752 C C . GLY A 1 98 ? 2.703 6.233 29.723 1.00 98.19 98 GLY A C 1
ATOM 753 O O . GLY A 1 98 ? 1.498 6.464 29.674 1.00 98.19 98 GLY A O 1
ATOM 754 N N . ALA A 1 99 ? 3.600 6.926 29.015 1.00 97.62 99 ALA A N 1
ATOM 755 C CA . ALA A 1 99 ? 3.245 8.038 28.130 1.00 97.62 99 ALA A CA 1
ATOM 756 C C . ALA A 1 99 ? 2.375 7.616 26.931 1.00 97.62 99 ALA A C 1
ATOM 758 O O . ALA A 1 99 ? 1.538 8.403 26.494 1.00 97.62 99 ALA A O 1
ATOM 759 N N . ASP A 1 100 ? 2.513 6.376 2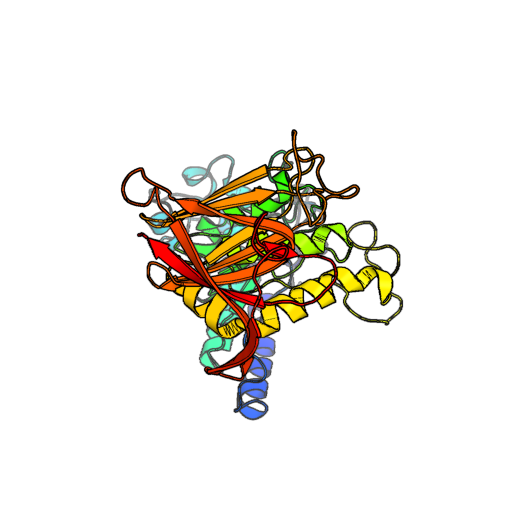6.455 1.00 98.38 100 ASP A N 1
ATOM 760 C CA . ASP A 1 100 ? 1.762 5.856 25.304 1.00 98.38 100 ASP A CA 1
ATOM 761 C C . ASP A 1 100 ? 0.387 5.294 25.703 1.00 98.38 100 ASP A C 1
ATOM 763 O O . ASP A 1 100 ? -0.413 4.916 24.847 1.00 98.38 100 ASP A O 1
ATOM 767 N N . ALA A 1 101 ? 0.085 5.237 27.008 1.00 98.75 101 ALA A N 1
ATOM 768 C CA . ALA A 1 101 ? -1.090 4.549 27.535 1.00 98.75 101 ALA A CA 1
ATOM 769 C C . ALA A 1 101 ? -2.407 5.060 26.951 1.00 98.75 101 ALA A C 1
ATOM 771 O O . ALA A 1 101 ? -3.266 4.252 26.610 1.00 98.75 101 ALA A O 1
ATOM 772 N N . ASP A 1 102 ? -2.577 6.380 26.833 1.00 98.88 102 ASP A N 1
ATOM 773 C CA . ASP A 1 102 ? -3.818 6.959 26.315 1.00 98.88 102 ASP A CA 1
ATOM 774 C C . ASP A 1 102 ? -4.050 6.564 24.843 1.00 98.88 102 ASP A C 1
ATOM 776 O O . ASP A 1 102 ? -5.164 6.188 24.478 1.00 98.88 102 ASP A O 1
ATOM 780 N N . GLU A 1 103 ? -3.010 6.614 24.004 1.00 98.81 103 GLU A N 1
ATOM 781 C CA . GLU A 1 103 ? -3.117 6.298 22.575 1.00 98.81 103 GLU A CA 1
ATOM 782 C C . GLU A 1 103 ? -3.276 4.792 22.347 1.00 98.81 103 GLU A C 1
ATOM 784 O O . GLU A 1 103 ? -4.161 4.371 21.603 1.00 98.81 103 GLU A O 1
ATOM 789 N N . PHE A 1 104 ? -2.486 3.969 23.043 1.00 98.88 104 PHE A N 1
ATOM 790 C CA . PHE A 1 104 ? -2.571 2.509 22.948 1.00 98.88 104 PHE A CA 1
ATOM 791 C C . PHE A 1 104 ? -3.921 2.000 23.453 1.00 98.88 104 PHE A C 1
ATOM 793 O O . PHE A 1 104 ? -4.483 1.076 22.868 1.00 98.88 104 PHE A O 1
ATOM 800 N N . PHE A 1 105 ? -4.474 2.624 24.498 1.00 98.94 105 PHE A N 1
ATOM 801 C CA . PHE A 1 105 ? -5.825 2.339 24.970 1.00 98.94 105 PHE A CA 1
ATOM 802 C C . PHE A 1 105 ? -6.857 2.591 23.873 1.00 98.94 105 PHE A C 1
ATOM 804 O O . PHE A 1 105 ? -7.713 1.739 23.632 1.00 98.94 105 PHE A O 1
ATOM 811 N N . HIS A 1 106 ? -6.785 3.738 23.196 1.00 98.94 106 HIS A N 1
ATOM 812 C CA . HIS A 1 106 ? -7.748 4.070 22.147 1.00 98.94 106 HIS A CA 1
ATOM 813 C C . HIS A 1 106 ? -7.596 3.151 20.934 1.00 98.94 106 HIS A C 1
ATOM 815 O O . HIS A 1 106 ? -8.590 2.589 20.480 1.00 98.94 106 HIS A O 1
ATOM 821 N N . ALA A 1 107 ? -6.360 2.916 20.479 1.00 98.94 107 ALA A N 1
ATOM 822 C CA . ALA A 1 107 ? -6.053 2.007 19.374 1.00 98.94 107 ALA A CA 1
ATOM 823 C C . ALA A 1 107 ? -6.543 0.581 19.646 1.00 98.94 107 ALA A C 1
ATOM 825 O O . ALA A 1 107 ? -7.196 -0.023 18.799 1.00 98.94 107 ALA A O 1
ATOM 826 N N . TRP A 1 108 ? -6.305 0.065 20.855 1.00 98.94 108 TRP A N 1
ATOM 827 C CA . TRP A 1 108 ? -6.800 -1.246 21.257 1.00 98.94 108 TRP A CA 1
ATOM 828 C C . TRP A 1 108 ? -8.325 -1.329 21.191 1.00 98.94 108 TRP A C 1
ATOM 830 O O . TRP A 1 108 ? -8.862 -2.270 20.616 1.00 98.94 108 TRP A O 1
ATOM 840 N N . HIS A 1 109 ? -9.040 -0.364 21.777 1.00 98.94 109 HIS A N 1
ATOM 841 C CA . HIS A 1 109 ? -10.500 -0.443 21.844 1.00 98.94 109 HIS A CA 1
ATOM 842 C C . HIS A 1 109 ? -11.156 -0.231 20.477 1.00 98.94 109 HIS A C 1
ATOM 844 O O . HIS A 1 109 ? -12.156 -0.887 20.196 1.00 98.94 109 HIS A O 1
ATOM 850 N N . ILE A 1 110 ? -10.595 0.625 19.617 1.00 98.94 110 ILE A N 1
ATOM 851 C CA . ILE A 1 110 ? -11.042 0.761 18.224 1.00 98.94 110 ILE A CA 1
ATOM 852 C C . ILE A 1 110 ? -10.783 -0.539 17.456 1.00 98.94 110 ILE A C 1
ATOM 854 O O . ILE A 1 110 ? -11.713 -1.088 16.867 1.00 98.94 110 ILE A O 1
ATOM 858 N N . GLY A 1 111 ? -9.558 -1.069 17.509 1.00 98.88 111 GLY A N 1
ATOM 859 C CA . GLY A 1 111 ? -9.213 -2.321 16.840 1.00 98.88 111 GLY A CA 1
ATOM 860 C C . GLY A 1 111 ? -10.093 -3.481 17.302 1.00 98.88 111 GLY A C 1
ATOM 861 O O . GLY A 1 111 ? -10.638 -4.205 16.478 1.00 98.88 111 GLY A O 1
ATOM 862 N N . HIS A 1 112 ? -10.332 -3.604 18.608 1.00 98.88 112 HIS A N 1
ATOM 863 C CA . HIS A 1 112 ? -11.175 -4.653 19.178 1.00 98.88 112 HIS A CA 1
ATOM 864 C C . HIS A 1 112 ? -12.670 -4.482 18.860 1.00 98.88 112 HIS A C 1
ATOM 866 O O . HIS A 1 112 ? -13.400 -5.470 18.747 1.00 98.88 112 HIS A O 1
ATOM 872 N N . PHE A 1 113 ? -13.158 -3.247 18.718 1.00 98.94 113 PHE A N 1
ATOM 873 C CA . PHE A 1 113 ? -14.510 -2.989 18.218 1.00 98.94 113 PHE A CA 1
ATOM 874 C C . PHE A 1 113 ? -14.651 -3.530 16.793 1.00 98.94 113 PHE A C 1
ATOM 876 O O . PHE A 1 113 ? -15.554 -4.319 16.513 1.00 98.94 113 PHE A O 1
ATOM 883 N N . ILE A 1 114 ? -13.726 -3.140 15.913 1.00 98.94 114 ILE A N 1
ATOM 884 C CA . ILE A 1 114 ? -13.757 -3.501 14.495 1.00 98.94 114 ILE A CA 1
ATOM 885 C C . ILE A 1 114 ? -13.526 -5.003 14.310 1.00 98.94 114 ILE A C 1
ATOM 887 O O . ILE A 1 114 ? -14.200 -5.625 13.493 1.00 98.94 114 ILE A O 1
ATOM 891 N N . ASP A 1 115 ? -12.677 -5.627 15.129 1.00 98.94 115 ASP A N 1
ATOM 892 C CA . ASP A 1 115 ? -12.487 -7.079 15.138 1.00 98.94 115 ASP A CA 1
ATOM 893 C C . ASP A 1 115 ? -13.784 -7.837 15.411 1.00 98.94 115 ASP A C 1
ATOM 895 O O . ASP A 1 115 ? -14.087 -8.814 14.736 1.00 98.94 115 ASP A O 1
ATOM 899 N N . GLN A 1 116 ? -14.592 -7.376 16.369 1.00 98.94 116 GLN A N 1
ATOM 900 C CA . GLN A 1 116 ? -15.866 -8.021 16.688 1.00 98.94 116 GLN A CA 1
ATOM 901 C C . GLN A 1 116 ? -16.892 -7.871 15.556 1.00 98.94 116 GLN A C 1
ATOM 903 O O . GLN A 1 116 ? -17.707 -8.775 15.343 1.00 98.94 116 GLN A O 1
ATOM 908 N N . VAL A 1 117 ? -16.857 -6.754 14.820 1.00 98.94 117 VAL A N 1
ATOM 909 C CA . VAL A 1 117 ? -17.654 -6.555 13.598 1.00 98.94 117 VAL A CA 1
ATOM 910 C C . VAL A 1 117 ? -17.169 -7.501 12.494 1.00 98.94 117 VAL A C 1
ATOM 912 O O . VAL A 1 117 ? -17.967 -8.264 11.940 1.00 98.94 117 VAL A O 1
ATOM 915 N N . ALA A 1 118 ? -15.860 -7.529 12.239 1.00 98.94 118 ALA A N 1
ATOM 916 C CA . ALA A 1 118 ? -15.225 -8.375 11.235 1.00 98.94 118 ALA A CA 1
ATOM 917 C C . ALA A 1 118 ? -15.435 -9.871 11.507 1.00 98.94 118 ALA A C 1
ATOM 919 O O . ALA A 1 118 ? -15.853 -10.604 10.611 1.00 98.94 118 ALA A O 1
ATOM 920 N N . ALA A 1 119 ? -15.232 -10.331 12.744 1.00 98.94 119 ALA A N 1
ATOM 921 C CA . ALA A 1 119 ? -15.434 -11.718 13.154 1.00 98.94 119 ALA A CA 1
ATOM 922 C C . ALA A 1 119 ? -16.875 -12.179 12.893 1.00 98.94 119 ALA A C 1
ATOM 924 O O . ALA A 1 119 ? -17.100 -13.249 12.322 1.00 98.94 119 ALA A O 1
ATOM 925 N N . ALA A 1 120 ? -17.862 -11.350 13.246 1.00 98.94 120 ALA A N 1
ATOM 926 C CA . ALA A 1 120 ? -19.266 -11.655 12.993 1.00 98.94 120 ALA A CA 1
ATOM 927 C C . ALA A 1 120 ? -19.600 -11.660 11.493 1.00 98.94 120 ALA A C 1
ATOM 929 O O . ALA A 1 120 ? -20.342 -12.525 11.032 1.00 98.94 120 ALA A O 1
ATOM 930 N N . GLY A 1 121 ? -19.028 -10.738 10.713 1.00 98.88 121 GLY A N 1
ATOM 931 C CA . GLY A 1 121 ? -19.177 -10.729 9.259 1.00 98.88 121 GLY A CA 1
ATOM 932 C C . GLY A 1 121 ? -18.554 -11.958 8.587 1.00 98.88 121 GLY A C 1
ATOM 933 O O . GLY A 1 121 ? -19.205 -12.608 7.765 1.00 98.88 121 GLY A O 1
ATOM 934 N N . LYS A 1 122 ? -17.328 -12.331 8.977 1.00 98.88 122 LYS A N 1
ATOM 935 C CA . LYS A 1 122 ? -16.625 -13.521 8.470 1.00 98.88 122 LYS A CA 1
ATOM 936 C C . LYS A 1 122 ? -17.339 -14.823 8.826 1.00 98.88 122 LYS A C 1
ATOM 938 O O . LYS A 1 122 ? -17.303 -15.755 8.024 1.00 98.88 122 LYS A O 1
ATOM 943 N N . ALA A 1 123 ? -18.019 -14.887 9.975 1.00 98.81 123 ALA A N 1
ATOM 944 C CA . ALA A 1 123 ? -18.852 -16.034 10.342 1.00 98.81 123 ALA A CA 1
ATOM 945 C C . ALA A 1 123 ? -20.002 -16.271 9.343 1.00 98.81 123 ALA A C 1
ATOM 947 O O . ALA A 1 123 ? -20.423 -17.410 9.140 1.00 98.81 123 ALA A O 1
ATOM 948 N N . GLU A 1 124 ? -20.481 -15.217 8.678 1.00 98.56 124 GLU A N 1
ATOM 949 C CA . GLU A 1 124 ? -21.482 -15.332 7.618 1.00 98.56 124 GLU A CA 1
ATOM 950 C C . GLU A 1 124 ? -20.833 -15.618 6.263 1.00 98.56 124 GLU A C 1
ATOM 952 O O . GLU A 1 124 ? -21.191 -16.603 5.602 1.00 98.56 124 GLU A O 1
ATOM 957 N N . TYR A 1 125 ? -19.869 -14.786 5.856 1.00 98.44 125 TYR A N 1
ATOM 958 C CA . TYR A 1 125 ? -19.154 -14.914 4.589 1.00 98.44 125 TYR A CA 1
ATOM 959 C C . TYR A 1 125 ? -17.676 -14.525 4.749 1.00 98.44 125 TYR A C 1
ATOM 961 O O . TYR A 1 125 ? -17.369 -13.338 4.874 1.00 98.44 125 TYR A O 1
ATOM 969 N N . PRO A 1 126 ? -16.741 -15.496 4.750 1.00 98.19 126 PRO A N 1
ATOM 970 C CA . PRO A 1 126 ? -15.339 -15.256 5.087 1.00 98.19 126 PRO A CA 1
ATOM 971 C C . PRO A 1 126 ? -14.565 -14.665 3.898 1.00 98.19 126 PRO A C 1
ATOM 973 O O . PRO A 1 126 ? -13.712 -15.321 3.299 1.00 98.19 126 PRO A O 1
ATOM 976 N N . LEU A 1 127 ? -14.892 -13.428 3.520 1.00 98.69 127 LEU A N 1
ATOM 977 C CA . LEU A 1 127 ? -14.057 -12.610 2.641 1.00 98.69 127 LEU A CA 1
ATOM 978 C C . LEU A 1 127 ? -12.864 -12.048 3.428 1.00 98.69 127 LEU A C 1
ATOM 980 O O . LEU A 1 127 ? -12.993 -11.821 4.638 1.00 98.69 127 LEU A O 1
ATOM 984 N N . PRO A 1 128 ? -11.712 -11.813 2.777 1.00 98.81 128 PRO A N 1
ATOM 985 C CA . PRO A 1 128 ? -10.668 -10.982 3.352 1.00 98.81 128 PRO A CA 1
ATOM 986 C C . PRO A 1 128 ? -11.219 -9.603 3.737 1.00 98.81 128 PRO A C 1
ATOM 988 O O . PRO A 1 128 ? -12.033 -9.019 3.016 1.00 98.81 128 PRO A O 1
ATOM 991 N N . MET A 1 129 ? -10.793 -9.107 4.890 1.00 98.94 129 MET A N 1
ATOM 992 C CA . MET A 1 129 ? -11.195 -7.836 5.466 1.00 98.94 129 MET A CA 1
ATOM 993 C C . MET A 1 129 ? -9.970 -7.037 5.883 1.00 98.94 129 MET A C 1
ATOM 995 O O . MET A 1 129 ? -9.001 -7.600 6.389 1.00 98.94 129 MET A O 1
ATOM 999 N N . TYR A 1 130 ? -10.020 -5.727 5.681 1.00 98.94 130 TYR A N 1
ATOM 1000 C CA . TYR A 1 130 ? -8.909 -4.838 5.996 1.00 98.94 130 TYR A CA 1
ATOM 1001 C C . TYR A 1 130 ? -9.385 -3.526 6.609 1.00 98.94 130 TYR A C 1
ATOM 1003 O O . TYR A 1 130 ? -10.536 -3.141 6.443 1.00 98.94 130 TYR A O 1
ATOM 1011 N N . VAL A 1 131 ? -8.487 -2.836 7.302 1.00 98.94 131 VAL A N 1
ATOM 1012 C CA . VAL A 1 131 ? -8.739 -1.488 7.825 1.00 98.94 131 VAL A CA 1
ATOM 1013 C C . VAL A 1 131 ? -7.753 -0.535 7.178 1.00 98.94 131 VAL A C 1
ATOM 1015 O O . VAL A 1 131 ? -6.561 -0.841 7.132 1.00 98.94 131 VAL A O 1
ATOM 1018 N N . ASN A 1 132 ? -8.239 0.599 6.685 1.00 98.88 132 ASN A N 1
ATOM 1019 C CA . ASN A 1 132 ? -7.396 1.672 6.175 1.00 98.88 132 ASN A CA 1
ATOM 1020 C C . ASN A 1 132 ? -6.993 2.660 7.281 1.00 98.88 132 ASN A C 1
ATOM 1022 O O . ASN A 1 132 ? -7.650 2.766 8.320 1.00 98.88 132 ASN A O 1
ATOM 1026 N N . ALA A 1 133 ? -5.882 3.365 7.083 1.00 98.81 133 ALA A N 1
ATOM 1027 C CA . ALA A 1 133 ? -5.282 4.231 8.087 1.00 98.81 133 ALA A CA 1
ATOM 1028 C C . ALA A 1 133 ? -5.118 5.667 7.580 1.00 98.81 133 ALA A C 1
ATOM 1030 O O . ALA A 1 133 ? -4.257 5.931 6.739 1.00 98.81 133 ALA A O 1
ATOM 1031 N N . ALA A 1 134 ? -5.831 6.602 8.222 1.00 98.56 134 ALA A N 1
ATOM 1032 C CA . ALA A 1 134 ? -5.506 8.025 8.173 1.00 98.56 134 ALA A CA 1
ATOM 1033 C C . ALA A 1 134 ? -4.115 8.244 8.779 1.00 98.56 134 ALA A C 1
ATOM 1035 O O . ALA A 1 134 ? -3.915 8.171 9.998 1.00 98.56 134 ALA A O 1
ATOM 1036 N N . LEU A 1 135 ? -3.130 8.480 7.917 1.00 98.12 135 LEU A N 1
ATOM 1037 C CA . LEU A 1 135 ? -1.730 8.508 8.317 1.00 98.12 135 LEU A CA 1
ATOM 1038 C C . LEU A 1 135 ? -1.391 9.724 9.185 1.00 98.12 135 LEU A C 1
ATOM 1040 O O . LEU A 1 135 ? -1.862 10.843 8.976 1.00 98.12 135 LEU A O 1
ATOM 1044 N N . ARG A 1 136 ? -0.461 9.518 10.118 1.00 97.19 136 ARG A N 1
ATOM 1045 C CA . ARG A 1 136 ? 0.321 10.602 10.723 1.00 97.19 136 ARG A CA 1
ATOM 1046 C C . ARG A 1 136 ? 1.565 10.878 9.875 1.00 97.19 136 ARG A C 1
ATOM 1048 O O . ARG A 1 136 ? 2.021 10.012 9.129 1.00 97.19 136 ARG A O 1
ATOM 1055 N N . GLY A 1 137 ? 2.150 12.067 10.010 1.00 93.94 137 GLY A N 1
ATOM 1056 C CA . GLY A 1 137 ? 3.393 12.399 9.308 1.00 93.94 137 GLY A CA 1
ATOM 1057 C C . GLY A 1 137 ? 4.520 11.415 9.671 1.00 93.94 137 GLY A C 1
ATOM 1058 O O . GLY A 1 137 ? 4.812 11.268 10.858 1.00 93.94 137 GLY A O 1
ATOM 1059 N N . PRO A 1 138 ? 5.199 10.766 8.704 1.00 93.56 138 PRO A N 1
ATOM 1060 C CA . PRO A 1 138 ? 6.134 9.685 9.019 1.00 93.56 138 PRO A CA 1
ATOM 1061 C C . PRO A 1 138 ? 7.373 10.159 9.797 1.00 93.56 138 PRO A C 1
ATOM 1063 O O . PRO A 1 138 ? 7.904 9.409 10.616 1.00 93.56 138 PRO A O 1
ATOM 1066 N N . PHE A 1 139 ? 7.819 11.401 9.590 1.00 96.06 139 PHE A N 1
ATOM 1067 C CA . PHE A 1 139 ? 8.987 11.978 10.277 1.00 96.06 139 PHE A CA 1
ATOM 1068 C C . PHE A 1 139 ? 8.622 12.999 11.356 1.00 96.06 139 PHE A C 1
ATOM 1070 O O . PHE A 1 139 ? 9.339 13.142 12.339 1.00 96.06 139 PHE A O 1
ATOM 1077 N N . ASN A 1 140 ? 7.493 13.685 11.182 1.00 94.88 140 ASN A N 1
ATOM 1078 C CA . ASN A 1 140 ? 6.985 14.701 12.099 1.00 94.88 140 ASN A CA 1
ATOM 1079 C C . ASN A 1 140 ? 5.506 14.400 12.392 1.00 94.88 140 ASN A C 1
ATOM 1081 O O . ASN A 1 140 ? 4.631 15.045 11.815 1.00 94.88 140 ASN A O 1
ATOM 1085 N N . PRO A 1 141 ? 5.209 13.396 13.236 1.00 93.56 141 PRO A N 1
ATOM 1086 C CA . PRO A 1 141 ? 3.846 12.887 13.404 1.00 93.56 141 PRO A CA 1
ATOM 1087 C C . PRO A 1 141 ? 2.907 13.855 14.127 1.00 93.56 141 PRO A C 1
ATOM 1089 O O . PRO A 1 141 ? 1.694 13.739 13.991 1.00 93.56 141 PRO A O 1
ATOM 1092 N N . GLY A 1 142 ? 3.444 14.807 14.895 1.00 94.69 142 GLY A N 1
ATOM 1093 C CA . GLY A 1 142 ? 2.648 15.608 15.822 1.00 94.69 142 GLY A CA 1
ATOM 1094 C C . GLY A 1 142 ? 2.199 14.793 17.039 1.00 94.69 142 GLY A C 1
ATOM 1095 O O . GLY A 1 142 ? 2.765 13.746 17.351 1.00 94.69 142 GLY A O 1
ATOM 1096 N N . GLN A 1 143 ? 1.201 15.302 17.756 1.00 96.44 143 GLN A N 1
ATOM 1097 C CA . GLN A 1 143 ? 0.617 14.651 18.934 1.00 96.44 143 GLN A CA 1
ATOM 1098 C C . GLN A 1 143 ? -0.671 13.899 18.564 1.00 96.44 143 GLN A C 1
ATOM 1100 O O . GLN A 1 143 ? -1.418 14.382 17.708 1.00 96.44 143 GLN A O 1
ATOM 1105 N N . PRO A 1 144 ? -0.989 12.764 19.210 1.00 94.75 144 PRO A N 1
ATOM 1106 C CA . PRO A 1 144 ? -2.243 12.062 18.960 1.00 94.75 144 PRO A CA 1
ATOM 1107 C C . PRO A 1 144 ? -3.447 12.974 19.230 1.00 94.75 144 PRO A C 1
ATOM 1109 O O . PRO A 1 144 ? -3.497 13.715 20.215 1.00 94.75 144 PRO A O 1
ATOM 1112 N N . GLY A 1 145 ? -4.405 12.960 18.305 1.00 94.19 145 GLY A N 1
ATOM 1113 C CA . GLY A 1 145 ? -5.516 13.907 18.241 1.00 94.19 145 GLY A CA 1
ATOM 1114 C C . GLY A 1 145 ? -5.255 15.085 17.292 1.00 94.19 145 GLY A C 1
ATOM 1115 O O . GLY A 1 145 ? -6.219 15.707 16.847 1.00 94.19 145 GLY A O 1
ATOM 1116 N N . GLN A 1 146 ? -3.997 15.384 16.937 1.00 96.44 146 GLN A N 1
ATOM 1117 C CA . GLN A 1 146 ? -3.678 16.193 15.746 1.00 96.44 146 GLN A CA 1
ATOM 1118 C C . GLN A 1 146 ? -3.775 15.341 14.473 1.00 96.44 146 GLN A C 1
ATOM 1120 O O . GLN A 1 146 ? -4.249 15.826 13.451 1.00 96.44 146 GLN A O 1
ATOM 1125 N N . TYR A 1 147 ? -3.381 14.069 14.567 1.00 97.56 147 TYR A N 1
ATOM 1126 C CA . TYR A 1 147 ? -3.766 12.996 13.648 1.00 97.56 147 TYR A CA 1
ATOM 1127 C C . TYR A 1 147 ? -4.907 12.157 14.249 1.00 97.56 147 TYR A C 1
ATOM 1129 O O . TYR A 1 147 ? -5.247 12.334 15.425 1.00 97.56 147 TYR A O 1
ATOM 1137 N N . ALA A 1 148 ? -5.493 11.255 13.456 1.00 97.12 148 ALA A N 1
ATOM 1138 C CA . ALA A 1 148 ? -6.578 10.366 13.870 1.00 97.12 148 ALA A CA 1
ATOM 1139 C C . ALA A 1 148 ? -6.103 9.364 14.942 1.00 97.12 148 ALA A C 1
ATOM 1141 O O . ALA A 1 148 ? -5.724 8.233 14.642 1.00 97.12 148 ALA A O 1
ATOM 1142 N N . SER A 1 149 ? -6.106 9.781 16.212 1.00 98.69 149 SER A N 1
ATOM 1143 C CA . SER A 1 149 ? -5.645 8.945 17.325 1.00 98.69 149 SER A CA 1
ATOM 1144 C C . SER A 1 149 ? -6.447 7.653 17.386 1.00 98.69 149 SER A C 1
ATOM 1146 O O . SER A 1 149 ? -7.672 7.683 17.251 1.00 98.69 149 SER A O 1
ATOM 1148 N N . GLY A 1 150 ? -5.771 6.533 17.627 1.00 98.31 150 GLY A N 1
ATOM 1149 C CA . GLY A 1 150 ? -6.380 5.208 17.702 1.00 98.31 150 GLY A CA 1
ATOM 1150 C C . GLY A 1 150 ? -6.621 4.528 16.350 1.00 98.31 150 GLY A C 1
ATOM 1151 O O . GLY A 1 150 ? -6.894 3.330 16.337 1.00 98.31 150 GLY A O 1
ATOM 1152 N N . GLY A 1 151 ? -6.469 5.236 15.226 1.00 98.50 151 GLY A N 1
ATOM 1153 C CA . GLY A 1 151 ? -6.366 4.600 13.912 1.00 98.50 151 GLY A CA 1
ATOM 1154 C C . GLY A 1 151 ? -5.139 3.697 13.809 1.00 98.50 151 GLY A C 1
ATOM 1155 O O . GLY A 1 151 ? -4.295 3.671 14.705 1.00 98.50 151 GLY A O 1
ATOM 1156 N N . ALA A 1 152 ? -5.026 2.937 12.723 1.00 98.44 152 ALA A N 1
ATOM 1157 C CA . ALA A 1 152 ? -3.917 2.005 12.510 1.00 98.44 152 ALA A CA 1
ATOM 1158 C C . ALA A 1 152 ? -2.617 2.709 12.069 1.00 98.44 152 ALA A C 1
ATOM 1160 O O . ALA A 1 152 ? -1.994 2.297 11.098 1.00 98.44 152 ALA A O 1
ATOM 1161 N N . THR A 1 153 ? -2.204 3.776 12.767 1.00 98.69 153 THR A N 1
ATOM 1162 C CA . THR A 1 153 ? -0.955 4.503 12.488 1.00 98.69 153 THR A CA 1
ATOM 1163 C C . THR A 1 153 ? 0.282 3.658 12.797 1.00 98.69 153 THR A C 1
ATOM 1165 O O . THR A 1 153 ? 0.235 2.693 13.562 1.00 98.69 153 THR A O 1
ATOM 1168 N N . ASP A 1 154 ? 1.432 4.039 12.230 1.00 98.19 154 ASP A N 1
ATOM 1169 C CA . ASP A 1 154 ? 2.648 3.217 12.239 1.00 98.19 154 ASP A CA 1
ATOM 1170 C C . ASP A 1 154 ? 3.160 2.831 13.643 1.00 98.19 154 ASP A C 1
ATOM 1172 O O . ASP A 1 154 ? 3.686 1.735 13.819 1.00 98.19 154 ASP A O 1
ATOM 1176 N N . ASN A 1 155 ? 2.963 3.676 14.662 1.00 98.50 155 ASN A N 1
ATOM 1177 C CA . ASN A 1 155 ? 3.340 3.384 16.053 1.00 98.50 155 ASN A CA 1
ATOM 1178 C C . ASN A 1 155 ? 2.443 2.365 16.764 1.00 98.50 155 ASN A C 1
ATOM 1180 O O . ASN A 1 155 ? 2.849 1.837 17.796 1.00 98.50 155 ASN A O 1
ATOM 1184 N N . VAL A 1 156 ? 1.229 2.117 16.270 1.00 98.75 156 VAL A N 1
ATOM 1185 C CA . VAL A 1 156 ? 0.242 1.251 16.936 1.00 98.75 156 VAL A CA 1
ATOM 1186 C C . VAL A 1 156 ? -0.121 0.023 16.106 1.00 98.75 156 VAL A C 1
ATOM 1188 O O . VAL A 1 156 ? -1.035 -0.712 16.478 1.00 98.75 156 VAL A O 1
ATOM 1191 N N . LEU A 1 157 ? 0.614 -0.265 15.026 1.00 98.81 157 LEU A N 1
ATOM 1192 C CA . LEU A 1 157 ? 0.394 -1.465 14.210 1.00 98.81 157 LEU A CA 1
ATOM 1193 C C . LEU A 1 157 ? 0.435 -2.748 15.053 1.00 98.81 157 LEU A C 1
ATOM 1195 O O . LEU A 1 157 ? -0.419 -3.613 14.882 1.00 98.81 157 LEU A O 1
ATOM 1199 N N . ASP A 1 158 ? 1.355 -2.864 16.016 1.00 98.75 158 ASP A N 1
ATOM 1200 C CA . ASP A 1 158 ? 1.420 -4.045 16.891 1.00 98.75 158 ASP A CA 1
ATOM 1201 C C . ASP A 1 158 ? 0.230 -4.144 17.854 1.00 98.75 158 ASP A C 1
ATOM 1203 O O . ASP A 1 158 ? -0.229 -5.250 18.149 1.00 98.75 158 ASP A O 1
ATOM 1207 N N . VAL A 1 159 ? -0.308 -3.001 18.300 1.00 98.88 159 VAL A N 1
ATOM 1208 C CA . VAL A 1 159 ? -1.535 -2.945 19.110 1.00 98.88 159 VAL A CA 1
ATOM 1209 C C . VAL A 1 159 ? -2.718 -3.431 18.277 1.00 98.88 159 VAL A C 1
ATOM 1211 O O . VAL A 1 159 ? -3.465 -4.294 18.730 1.00 98.88 159 VAL A O 1
ATOM 1214 N N . TRP A 1 160 ? -2.851 -2.949 17.040 1.00 98.88 160 TRP A N 1
ATOM 1215 C CA . TRP A 1 160 ? -3.892 -3.380 16.108 1.00 98.88 160 TRP A CA 1
ATOM 1216 C C . TRP A 1 160 ? -3.788 -4.861 15.750 1.00 98.88 160 TRP A C 1
ATOM 1218 O O . TRP A 1 160 ? -4.793 -5.566 15.776 1.00 98.88 160 TRP A O 1
ATOM 1228 N N . LYS A 1 161 ? -2.577 -5.370 15.500 1.00 98.75 161 LYS A N 1
ATOM 1229 C CA . LYS A 1 161 ? -2.347 -6.798 15.233 1.00 98.75 161 LYS A CA 1
ATOM 1230 C C . LYS A 1 161 ? -2.699 -7.693 16.424 1.00 98.75 161 LYS A C 1
ATOM 1232 O O . LYS A 1 161 ? -3.017 -8.859 16.214 1.00 98.75 161 LYS A O 1
ATOM 1237 N N . ALA A 1 162 ? -2.650 -7.181 17.657 1.00 98.75 162 ALA A N 1
ATOM 1238 C CA . ALA A 1 162 ? -3.154 -7.893 18.834 1.00 98.75 162 ALA A CA 1
ATOM 1239 C C . ALA A 1 162 ? -4.675 -7.759 19.003 1.00 98.75 162 ALA A C 1
ATOM 1241 O O . ALA A 1 162 ? -5.338 -8.716 19.394 1.00 98.75 162 ALA A O 1
ATOM 1242 N N . ALA A 1 163 ? -5.210 -6.561 18.760 1.00 98.81 163 ALA A N 1
ATOM 1243 C CA . ALA A 1 163 ? -6.608 -6.225 19.006 1.00 98.81 163 ALA A CA 1
ATOM 1244 C C . ALA A 1 163 ? -7.562 -6.836 17.973 1.00 98.81 163 ALA A C 1
ATOM 1246 O O . ALA A 1 163 ? -8.714 -7.110 18.310 1.00 98.81 163 ALA A O 1
ATOM 1247 N N . ALA A 1 164 ? -7.079 -7.029 16.740 1.00 98.81 164 ALA A N 1
ATOM 1248 C CA . ALA A 1 164 ? -7.892 -7.393 15.589 1.00 98.81 164 ALA A CA 1
ATOM 1249 C C . ALA A 1 164 ? -7.371 -8.605 14.793 1.00 98.81 164 ALA A C 1
ATOM 1251 O O . ALA A 1 164 ? -7.016 -8.467 13.621 1.00 98.81 164 ALA A O 1
ATOM 1252 N N . PRO A 1 165 ? -7.321 -9.812 15.392 1.00 98.56 165 PRO A N 1
ATOM 1253 C CA . PRO A 1 165 ? -6.856 -11.021 14.707 1.00 98.56 165 PRO A CA 1
ATOM 1254 C C . PRO A 1 165 ? -7.732 -11.465 13.521 1.00 98.56 165 PRO A C 1
ATOM 1256 O O . PRO A 1 165 ? -7.283 -12.284 12.722 1.00 98.56 165 PRO A O 1
ATOM 1259 N N . HIS A 1 166 ? -8.964 -10.962 13.387 1.00 98.88 166 HIS A N 1
ATOM 1260 C CA . HIS A 1 166 ? -9.847 -11.226 12.247 1.00 98.88 166 HIS A CA 1
ATOM 1261 C C . HIS A 1 166 ? -9.737 -10.165 11.142 1.00 98.88 166 HIS A C 1
ATOM 1263 O O . HIS A 1 166 ? -10.453 -10.261 10.146 1.00 98.88 166 HIS A O 1
ATOM 1269 N N . ILE A 1 167 ? -8.869 -9.163 11.284 1.00 98.88 167 ILE A N 1
ATOM 1270 C CA . ILE A 1 167 ? -8.513 -8.235 10.206 1.00 98.88 167 ILE A CA 1
ATOM 1271 C C . ILE A 1 167 ? -7.245 -8.750 9.524 1.00 98.88 167 ILE A C 1
ATOM 1273 O O . ILE A 1 167 ? -6.206 -8.920 10.161 1.00 98.88 167 ILE A O 1
ATOM 1277 N N . ASP A 1 168 ? -7.324 -9.008 8.218 1.00 98.88 168 ASP A N 1
ATOM 1278 C CA . ASP A 1 168 ? -6.250 -9.672 7.474 1.00 98.88 168 ASP A CA 1
ATOM 1279 C C . ASP A 1 168 ? -5.066 -8.727 7.207 1.00 98.88 168 ASP A C 1
ATOM 1281 O O . ASP A 1 168 ? -3.910 -9.156 7.221 1.00 98.88 168 ASP A O 1
ATOM 1285 N N . LEU A 1 169 ? -5.326 -7.430 7.003 1.00 98.81 169 LEU A N 1
ATOM 1286 C CA . LEU A 1 169 ? -4.279 -6.424 6.810 1.00 98.81 169 LEU A CA 1
ATOM 1287 C C . LEU A 1 169 ? -4.696 -5.019 7.263 1.00 98.81 169 LEU A C 1
ATOM 1289 O O . LEU A 1 169 ? -5.879 -4.685 7.332 1.00 98.81 169 LEU A O 1
ATOM 1293 N N . LEU A 1 170 ? -3.685 -4.204 7.553 1.00 98.88 170 LEU A N 1
ATOM 1294 C CA . LEU A 1 170 ? -3.779 -2.777 7.843 1.00 98.88 170 LEU A CA 1
ATOM 1295 C C . LEU A 1 170 ? -3.199 -2.030 6.636 1.00 98.88 170 LEU A C 1
ATOM 1297 O O . LEU A 1 170 ? -2.037 -2.245 6.284 1.00 98.88 170 LEU A O 1
ATOM 1301 N N . ALA A 1 171 ? -4.014 -1.210 5.985 1.00 98.94 171 ALA A N 1
ATOM 1302 C CA . ALA A 1 171 ? -3.703 -0.554 4.721 1.00 98.94 171 ALA A CA 1
ATOM 1303 C C . ALA A 1 171 ? -3.416 0.943 4.931 1.00 98.94 171 ALA A C 1
ATOM 1305 O O . ALA A 1 171 ? -4.208 1.616 5.587 1.00 98.94 171 ALA A O 1
ATOM 1306 N N . PRO A 1 172 ? -2.316 1.497 4.399 1.00 98.88 172 PRO A N 1
ATOM 1307 C CA . PRO A 1 172 ? -2.089 2.935 4.443 1.00 98.88 172 PRO A CA 1
ATOM 1308 C C . PRO A 1 172 ? -2.883 3.691 3.366 1.00 98.88 172 PRO A C 1
ATOM 1310 O O . PRO A 1 172 ? -2.938 3.251 2.215 1.00 98.88 172 PRO A O 1
ATOM 1313 N N . ASP A 1 173 ? -3.366 4.884 3.727 1.00 98.88 173 ASP A N 1
ATOM 1314 C CA . ASP A 1 173 ? -3.936 5.868 2.798 1.00 98.88 173 ASP A CA 1
ATOM 1315 C C . ASP A 1 173 ? -2.931 7.000 2.549 1.00 98.88 173 ASP A C 1
ATOM 1317 O O . ASP A 1 173 ? -2.679 7.857 3.400 1.00 98.88 173 ASP A O 1
ATOM 1321 N N . ILE A 1 174 ? -2.280 6.989 1.384 1.00 98.81 174 ILE A N 1
ATOM 1322 C CA . ILE A 1 174 ? -1.059 7.765 1.140 1.00 98.81 174 ILE A CA 1
ATOM 1323 C C . ILE A 1 174 ? -1.339 9.009 0.290 1.00 98.81 174 ILE A C 1
ATOM 1325 O O . ILE A 1 174 ? -1.283 8.978 -0.942 1.00 98.81 174 ILE A O 1
ATOM 1329 N N . TYR A 1 175 ? -1.543 10.143 0.962 1.00 98.62 175 TYR A N 1
ATOM 1330 C CA . TYR A 1 175 ? -1.697 11.477 0.355 1.00 98.62 175 TYR A CA 1
ATOM 1331 C C . TYR A 1 175 ? -0.442 12.362 0.496 1.00 98.62 175 TYR A C 1
ATOM 1333 O O . TYR A 1 175 ? -0.527 13.585 0.634 1.00 98.62 175 TYR A O 1
ATOM 1341 N N . LEU A 1 176 ? 0.738 11.738 0.479 1.00 97.69 176 LEU A N 1
ATOM 1342 C CA . LEU A 1 176 ? 2.042 12.393 0.603 1.00 97.69 176 LEU A CA 1
ATOM 1343 C C . LEU A 1 176 ? 2.756 12.360 -0.761 1.00 97.69 176 LEU A C 1
ATOM 1345 O O . LEU A 1 176 ? 3.287 11.316 -1.105 1.00 97.69 176 LEU A O 1
ATOM 1349 N N . PRO A 1 177 ? 2.783 13.438 -1.566 1.00 96.25 177 PRO A N 1
ATOM 1350 C CA . PRO A 1 177 ? 3.292 13.366 -2.945 1.00 96.25 177 PRO A CA 1
ATOM 1351 C C . PRO A 1 177 ? 4.811 13.163 -3.030 1.00 96.25 177 PRO A C 1
ATOM 1353 O O . PRO A 1 177 ? 5.318 12.640 -4.026 1.00 96.25 177 PRO A O 1
ATOM 1356 N N . ASP A 1 178 ? 5.532 13.581 -1.991 1.00 97.31 178 ASP A N 1
ATOM 1357 C CA . ASP A 1 178 ? 6.987 13.533 -1.932 1.00 97.31 178 ASP A CA 1
ATOM 1358 C C . ASP A 1 178 ? 7.497 12.091 -1.820 1.00 97.31 178 ASP A C 1
ATOM 1360 O O . ASP A 1 178 ? 6.932 11.269 -1.096 1.00 97.31 178 ASP A O 1
ATOM 1364 N N . TYR A 1 179 ? 8.612 11.809 -2.497 1.00 98.19 179 TYR A N 1
ATOM 1365 C CA . TYR A 1 179 ? 9.193 10.466 -2.592 1.00 98.19 179 TYR A CA 1
ATOM 1366 C C . TYR A 1 179 ? 9.518 9.855 -1.229 1.00 98.19 179 TYR A C 1
ATOM 1368 O O . TYR A 1 179 ? 8.982 8.804 -0.882 1.00 98.19 179 TYR A O 1
ATOM 1376 N N . THR A 1 180 ? 10.352 10.519 -0.424 1.00 98.25 180 THR A N 1
ATOM 1377 C CA . THR A 1 180 ? 10.826 9.944 0.844 1.00 98.25 180 THR A CA 1
ATOM 1378 C C . THR A 1 180 ? 9.679 9.625 1.812 1.00 98.25 180 THR A C 1
ATOM 1380 O O . THR A 1 180 ? 9.653 8.504 2.326 1.00 98.25 180 THR A O 1
ATOM 1383 N N . PRO A 1 181 ? 8.704 10.526 2.064 1.00 98.50 181 PRO A N 1
ATOM 1384 C CA . PRO A 1 181 ? 7.551 10.186 2.891 1.00 98.50 181 PRO A CA 1
ATOM 1385 C C . PRO A 1 181 ? 6.708 9.036 2.330 1.00 98.50 181 PRO A C 1
ATOM 1387 O O . PRO A 1 181 ? 6.291 8.190 3.117 1.00 98.50 181 PRO A O 1
ATOM 1390 N N . TYR A 1 182 ? 6.483 8.972 1.011 1.00 98.75 182 TYR A N 1
ATOM 1391 C CA . TYR A 1 182 ? 5.695 7.898 0.397 1.00 98.75 182 TYR A CA 1
ATOM 1392 C C . TYR A 1 182 ? 6.357 6.534 0.605 1.00 98.75 182 TYR A C 1
ATOM 1394 O O . TYR A 1 182 ? 5.737 5.628 1.159 1.00 98.75 182 TYR A O 1
ATOM 1402 N N . ILE A 1 183 ? 7.635 6.403 0.231 1.00 98.62 183 ILE A N 1
ATOM 1403 C CA . ILE A 1 183 ? 8.389 5.148 0.374 1.00 98.62 183 ILE A CA 1
ATOM 1404 C C . ILE A 1 183 ? 8.484 4.726 1.843 1.00 98.62 183 ILE A C 1
ATOM 1406 O O . ILE A 1 183 ? 8.226 3.574 2.164 1.00 98.62 183 ILE A O 1
ATOM 1410 N N . THR A 1 184 ? 8.705 5.675 2.758 1.00 98.69 184 THR A N 1
ATOM 1411 C CA . THR A 1 184 ? 8.754 5.381 4.202 1.00 98.69 184 THR A CA 1
ATOM 1412 C C . THR A 1 184 ? 7.447 4.785 4.727 1.00 98.69 184 THR A C 1
ATOM 1414 O O . THR A 1 184 ? 7.455 3.989 5.666 1.00 98.69 184 THR A O 1
ATOM 1417 N N . VAL A 1 185 ? 6.302 5.180 4.167 1.00 98.81 185 VAL A N 1
ATOM 1418 C CA . VAL A 1 185 ? 5.019 4.569 4.526 1.00 98.81 185 VAL A CA 1
ATOM 1419 C C . VAL A 1 185 ? 4.934 3.147 3.975 1.00 98.81 185 VAL A C 1
ATOM 1421 O O . VAL A 1 185 ? 4.531 2.257 4.721 1.00 98.81 185 VAL A O 1
ATOM 1424 N N . LEU A 1 186 ? 5.360 2.906 2.730 1.00 98.81 186 LEU A N 1
ATOM 1425 C CA . LEU A 1 186 ? 5.418 1.546 2.178 1.00 98.81 186 LEU A CA 1
ATOM 1426 C C . LEU A 1 186 ? 6.268 0.630 3.070 1.00 98.81 186 LEU A C 1
ATOM 1428 O O . LEU A 1 186 ? 5.771 -0.409 3.499 1.00 98.81 186 LEU A O 1
ATOM 1432 N N . ASP A 1 187 ? 7.468 1.071 3.457 1.00 98.50 187 ASP A N 1
ATOM 1433 C CA . ASP A 1 187 ? 8.384 0.335 4.342 1.00 98.50 187 ASP A CA 1
ATOM 1434 C C . ASP A 1 187 ? 7.761 -0.021 5.702 1.00 98.50 187 ASP A C 1
ATOM 1436 O O . ASP A 1 187 ? 8.000 -1.092 6.256 1.00 98.50 187 ASP A O 1
ATOM 1440 N N . ARG A 1 188 ? 6.963 0.884 6.285 1.00 98.50 188 ARG A N 1
ATOM 1441 C CA . ARG A 1 188 ? 6.359 0.678 7.615 1.00 98.50 188 ARG A CA 1
ATOM 1442 C C . ARG A 1 188 ? 5.179 -0.284 7.592 1.00 98.50 188 ARG A C 1
ATOM 1444 O O . ARG A 1 188 ? 4.945 -0.977 8.584 1.00 98.50 188 ARG A O 1
ATOM 1451 N N . TYR A 1 189 ? 4.417 -0.292 6.501 1.00 98.81 189 TYR A N 1
ATOM 1452 C CA . TYR A 1 189 ? 3.209 -1.108 6.375 1.00 98.81 189 TYR A CA 1
ATOM 1453 C C . TYR A 1 189 ? 3.471 -2.453 5.689 1.00 98.81 189 TYR A C 1
ATOM 1455 O O . TYR A 1 189 ? 2.737 -3.402 5.962 1.00 98.81 189 TYR A O 1
ATOM 1463 N N . ALA A 1 190 ? 4.517 -2.581 4.868 1.00 98.19 190 ALA A N 1
ATOM 1464 C CA . ALA A 1 190 ? 4.978 -3.861 4.339 1.00 98.19 190 ALA A CA 1
ATOM 1465 C C . ALA A 1 190 ? 5.733 -4.637 5.429 1.00 98.19 190 ALA A C 1
ATOM 1467 O O . ALA A 1 190 ? 6.905 -4.390 5.705 1.00 98.19 190 ALA A O 1
ATOM 1468 N N . ARG A 1 191 ? 5.051 -5.577 6.091 1.00 98.12 191 ARG A N 1
ATOM 1469 C CA . ARG A 1 191 ? 5.628 -6.375 7.184 1.00 98.12 191 ARG A CA 1
ATOM 1470 C C . ARG A 1 191 ? 5.389 -7.865 6.952 1.00 98.12 191 ARG A C 1
ATOM 1472 O O . ARG A 1 191 ? 4.373 -8.227 6.361 1.00 98.12 191 ARG A O 1
ATOM 1479 N N . PRO A 1 192 ? 6.217 -8.758 7.525 1.00 97.00 192 PRO A N 1
ATOM 1480 C CA . PRO A 1 192 ? 5.960 -10.200 7.483 1.00 97.00 192 PRO A CA 1
ATOM 1481 C C . PRO A 1 192 ? 4.581 -10.615 8.028 1.00 97.00 192 PRO A C 1
ATOM 1483 O O . PRO A 1 192 ? 4.046 -11.642 7.625 1.00 97.00 192 PRO A O 1
ATOM 1486 N N . ASP A 1 193 ? 4.002 -9.828 8.942 1.00 98.00 193 ASP A N 1
ATOM 1487 C CA . ASP A 1 193 ? 2.660 -10.032 9.499 1.00 98.00 193 ASP A CA 1
ATOM 1488 C C . ASP A 1 193 ? 1.599 -9.062 8.938 1.00 98.00 193 ASP A C 1
ATOM 1490 O O . ASP A 1 193 ? 0.476 -9.024 9.448 1.00 98.00 193 ASP A O 1
ATOM 1494 N N . ASN A 1 194 ? 1.924 -8.271 7.908 1.00 98.75 194 ASN A N 1
ATOM 1495 C CA . ASN A 1 194 ? 1.013 -7.318 7.274 1.00 98.75 194 ASN A CA 1
ATOM 1496 C C . ASN A 1 194 ? 1.269 -7.203 5.758 1.00 98.75 194 ASN A C 1
ATOM 1498 O O . ASN A 1 194 ? 2.173 -6.469 5.354 1.00 98.75 194 ASN A O 1
ATOM 1502 N N . PRO A 1 195 ? 0.462 -7.878 4.915 1.00 98.06 195 PRO A N 1
ATOM 1503 C CA . PRO A 1 195 ? 0.492 -7.654 3.475 1.00 98.06 195 PRO A CA 1
ATOM 1504 C C . PRO A 1 195 ? 0.253 -6.177 3.148 1.00 98.06 195 PRO A C 1
ATOM 1506 O O . PRO A 1 195 ? -0.670 -5.563 3.688 1.00 98.06 195 PRO A O 1
ATOM 1509 N N . LEU A 1 196 ? 1.061 -5.612 2.251 1.00 98.75 196 LEU A N 1
ATOM 1510 C CA . LEU A 1 196 ? 0.903 -4.226 1.832 1.00 98.75 196 LEU A CA 1
ATOM 1511 C C . LEU A 1 196 ? -0.250 -4.106 0.829 1.00 98.75 196 LEU A C 1
ATOM 1513 O O . LEU A 1 196 ? -0.222 -4.701 -0.246 1.00 98.75 196 LEU A O 1
ATOM 1517 N N . PHE A 1 197 ? -1.235 -3.276 1.154 1.00 98.94 197 PHE A N 1
ATOM 1518 C CA . PHE A 1 197 ? -2.235 -2.791 0.211 1.00 98.94 197 PHE A CA 1
ATOM 1519 C C . PHE A 1 197 ? -2.355 -1.280 0.379 1.00 98.94 197 PHE A C 1
ATOM 1521 O O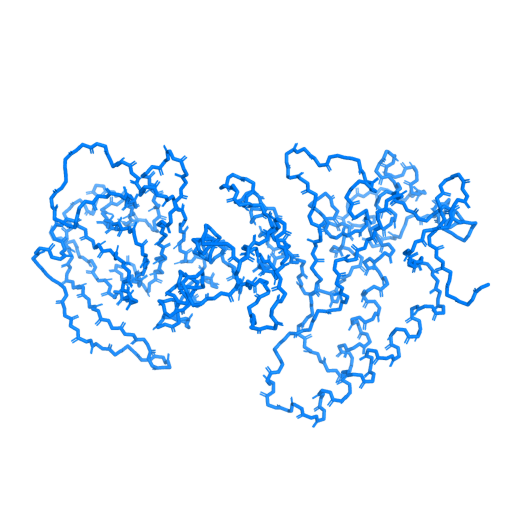 . PHE A 1 197 ? -2.763 -0.830 1.442 1.00 98.94 197 PHE A O 1
ATOM 1528 N N . VAL A 1 198 ? -1.998 -0.500 -0.644 1.00 98.94 198 VAL A N 1
ATOM 1529 C CA . VAL A 1 198 ? -2.249 0.950 -0.633 1.00 98.94 198 VAL A CA 1
ATOM 1530 C C . VAL A 1 198 ? -3.719 1.163 -0.990 1.00 98.94 198 VAL A C 1
ATOM 1532 O O . VAL A 1 198 ? -4.077 1.136 -2.171 1.00 98.94 198 VAL A O 1
ATOM 1535 N N . ALA A 1 199 ? -4.568 1.274 0.035 1.00 98.88 199 ALA A N 1
ATOM 1536 C CA . ALA A 1 199 ? -6.023 1.326 -0.119 1.00 98.88 199 ALA A CA 1
ATOM 1537 C C . ALA A 1 199 ? -6.493 2.656 -0.712 1.00 98.88 199 ALA A C 1
ATOM 1539 O O . ALA A 1 199 ? -7.400 2.670 -1.549 1.00 98.88 199 ALA A O 1
ATOM 1540 N N . GLU A 1 200 ? -5.814 3.742 -0.356 1.00 98.94 200 GLU A N 1
ATOM 1541 C CA . GLU A 1 200 ? -5.979 5.033 -1.002 1.00 98.94 200 GLU A CA 1
ATOM 1542 C C . GLU A 1 200 ? -4.638 5.688 -1.314 1.00 98.94 200 GLU A C 1
ATOM 1544 O O . GLU A 1 200 ? -3.643 5.565 -0.597 1.00 98.94 200 GLU A O 1
ATOM 1549 N N . THR A 1 201 ? -4.622 6.465 -2.389 1.00 98.88 201 THR A N 1
ATOM 1550 C CA . THR A 1 201 ? -3.564 7.428 -2.662 1.00 98.88 201 THR A CA 1
ATOM 1551 C C . THR A 1 201 ? -4.086 8.558 -3.537 1.00 98.88 201 THR A C 1
ATOM 1553 O O . THR A 1 201 ? -5.126 8.424 -4.192 1.00 98.88 201 THR A O 1
ATOM 1556 N N . GLY A 1 202 ? -3.382 9.690 -3.548 1.00 98.56 202 GLY A N 1
ATOM 1557 C CA . GLY A 1 202 ? -3.785 10.856 -4.327 1.00 98.56 202 GLY A CA 1
ATOM 1558 C C . GLY A 1 202 ? -3.845 10.585 -5.836 1.00 98.56 202 GLY A C 1
ATOM 1559 O O . GLY A 1 202 ? -3.112 9.763 -6.375 1.00 98.56 202 GLY A O 1
ATOM 1560 N N . ASN A 1 203 ? -4.701 11.330 -6.537 1.00 98.25 203 ASN A N 1
ATOM 1561 C CA . ASN A 1 203 ? -4.911 11.220 -7.988 1.00 98.25 203 ASN A CA 1
ATOM 1562 C C . ASN A 1 203 ? -4.194 12.310 -8.806 1.00 98.25 203 ASN A C 1
ATOM 1564 O O . ASN A 1 203 ? -4.550 12.561 -9.957 1.00 98.25 203 ASN A O 1
ATOM 1568 N N . ARG A 1 204 ? -3.190 12.984 -8.229 1.00 97.44 204 ARG A N 1
ATOM 1569 C CA . ARG A 1 204 ? -2.310 13.859 -9.018 1.00 97.44 204 ARG A CA 1
ATOM 1570 C C . ARG A 1 204 ? -1.329 13.033 -9.858 1.00 97.44 204 ARG A C 1
ATOM 1572 O O . ARG A 1 204 ? -0.889 11.995 -9.366 1.00 97.44 204 ARG A O 1
ATOM 1579 N N . PRO A 1 205 ? -0.934 13.485 -11.063 1.00 96.38 205 PRO A N 1
ATOM 1580 C CA . PRO A 1 205 ? -0.031 12.742 -11.945 1.00 96.38 205 PRO A CA 1
ATOM 1581 C C . PRO A 1 205 ? 1.239 12.206 -11.273 1.00 96.38 205 PRO A C 1
ATOM 1583 O O . PRO A 1 205 ? 1.666 11.094 -11.581 1.00 96.38 205 PRO A O 1
ATOM 1586 N N . GLU A 1 206 ? 1.817 12.939 -10.315 1.00 96.12 206 GLU A N 1
ATOM 1587 C CA . GLU A 1 206 ? 3.018 12.503 -9.600 1.00 96.12 206 GLU A CA 1
ATOM 1588 C C . GLU A 1 206 ? 2.820 11.239 -8.746 1.00 96.12 206 GLU A C 1
AT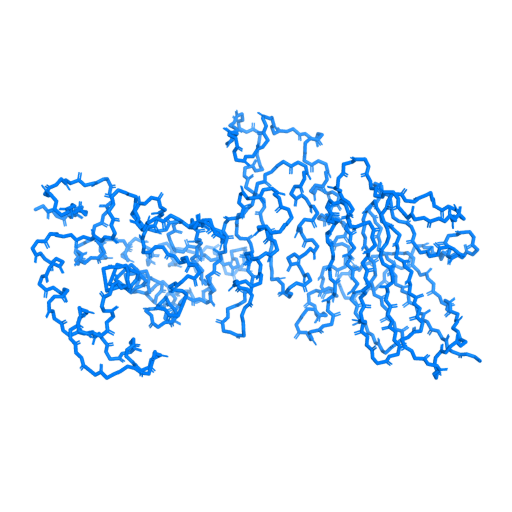OM 1590 O O . GLU A 1 206 ? 3.800 10.584 -8.403 1.00 96.12 206 GLU A O 1
ATOM 1595 N N . TYR A 1 207 ? 1.586 10.854 -8.409 1.00 98.44 207 TYR A N 1
ATOM 1596 C CA . TYR A 1 207 ? 1.341 9.632 -7.646 1.00 98.44 207 TYR A CA 1
ATOM 1597 C C . TYR A 1 207 ? 1.432 8.363 -8.496 1.00 98.44 207 TYR A C 1
ATOM 1599 O O . TYR A 1 207 ? 1.732 7.302 -7.954 1.00 98.44 207 TYR A O 1
ATOM 1607 N N . ALA A 1 208 ? 1.216 8.448 -9.814 1.00 98.19 208 ALA A N 1
ATOM 1608 C CA . ALA A 1 208 ? 1.116 7.273 -10.683 1.00 98.19 208 ALA A CA 1
ATOM 1609 C C . ALA A 1 208 ? 2.364 6.371 -10.630 1.00 98.19 208 ALA A C 1
ATOM 1611 O O . ALA A 1 208 ? 2.244 5.145 -10.666 1.00 98.19 208 ALA A O 1
ATOM 1612 N N . ARG A 1 209 ? 3.556 6.963 -10.449 1.00 98.00 209 ARG A N 1
ATOM 1613 C CA . ARG A 1 209 ? 4.822 6.211 -10.353 1.00 98.00 209 ARG A CA 1
ATOM 1614 C C . ARG A 1 209 ? 4.878 5.288 -9.139 1.00 98.00 209 ARG A C 1
ATOM 1616 O O . ARG A 1 209 ? 5.549 4.261 -9.179 1.00 98.00 209 ARG A O 1
ATOM 1623 N N . TYR A 1 210 ? 4.137 5.598 -8.075 1.00 98.81 210 TYR A N 1
ATOM 1624 C CA . TYR A 1 210 ? 4.157 4.800 -6.853 1.00 98.81 210 TYR A CA 1
ATOM 1625 C C . TYR A 1 210 ? 3.404 3.474 -6.954 1.00 98.81 210 TYR A C 1
ATOM 1627 O O . TYR A 1 210 ? 3.605 2.629 -6.086 1.00 98.81 210 TYR A O 1
ATOM 1635 N N . LEU A 1 211 ? 2.630 3.236 -8.022 1.00 98.75 211 LEU A N 1
ATOM 1636 C CA . LEU A 1 211 ? 2.133 1.894 -8.342 1.00 98.75 211 LEU A CA 1
ATOM 1637 C C . LEU A 1 211 ? 3.291 0.884 -8.367 1.00 98.75 211 LEU A C 1
ATOM 1639 O O . LEU A 1 211 ? 3.212 -0.185 -7.774 1.00 98.75 211 LEU A O 1
ATOM 1643 N N . TYR A 1 212 ? 4.392 1.249 -9.018 1.00 98.69 212 TYR A N 1
ATOM 1644 C CA . TYR A 1 212 ? 5.549 0.384 -9.223 1.00 98.69 212 TYR A CA 1
ATOM 1645 C C . TYR A 1 212 ? 6.337 0.195 -7.929 1.00 98.69 212 TYR A C 1
ATOM 1647 O O . TYR A 1 212 ? 6.725 -0.926 -7.613 1.00 98.69 212 TYR A O 1
ATOM 1655 N N . ALA A 1 213 ? 6.504 1.263 -7.144 1.00 98.31 213 ALA A N 1
ATOM 1656 C CA . ALA A 1 213 ? 7.111 1.174 -5.820 1.00 98.31 213 ALA A CA 1
ATOM 1657 C C . ALA A 1 213 ? 6.290 0.277 -4.880 1.00 98.31 213 ALA A C 1
ATOM 1659 O O . ALA A 1 213 ? 6.861 -0.599 -4.240 1.00 98.31 213 ALA A O 1
ATOM 1660 N N . ALA A 1 214 ? 4.963 0.433 -4.831 1.00 98.69 214 ALA A N 1
ATOM 1661 C CA . ALA A 1 214 ? 4.095 -0.401 -3.999 1.00 98.69 214 ALA A CA 1
ATOM 1662 C C . ALA A 1 214 ? 4.154 -1.882 -4.405 1.00 98.69 214 ALA A C 1
ATOM 1664 O O . ALA A 1 214 ? 4.281 -2.747 -3.543 1.00 98.69 214 ALA A O 1
ATOM 1665 N N . LEU A 1 215 ? 4.133 -2.180 -5.708 1.00 98.50 215 LEU A N 1
ATOM 1666 C CA . LEU A 1 215 ? 4.303 -3.547 -6.210 1.00 98.50 215 LEU A CA 1
ATOM 1667 C C . LEU A 1 215 ? 5.698 -4.113 -5.899 1.00 98.50 215 LEU A C 1
ATOM 1669 O O . LEU A 1 215 ? 5.809 -5.289 -5.578 1.00 98.50 215 LEU A O 1
ATOM 1673 N N . GLY A 1 216 ? 6.745 -3.284 -5.936 1.00 97.44 216 GLY A N 1
ATOM 1674 C CA . GLY A 1 216 ? 8.105 -3.664 -5.535 1.00 97.44 216 GLY A CA 1
ATOM 1675 C C . GLY A 1 216 ? 8.278 -3.954 -4.038 1.00 97.44 216 GLY A C 1
ATOM 1676 O O . GLY A 1 216 ? 9.286 -4.532 -3.657 1.00 97.44 216 GLY A O 1
ATOM 1677 N N . HIS A 1 217 ? 7.305 -3.587 -3.199 1.00 97.00 217 HIS A N 1
ATOM 1678 C CA . HIS A 1 217 ? 7.224 -3.977 -1.783 1.00 97.00 217 HIS A CA 1
ATOM 1679 C C . HIS A 1 217 ? 6.305 -5.197 -1.587 1.00 97.00 217 HIS A C 1
ATOM 1681 O O . HIS A 1 217 ? 5.616 -5.307 -0.571 1.00 97.00 217 HIS A O 1
ATOM 1687 N N . ASP A 1 218 ? 6.216 -6.066 -2.600 1.00 94.69 218 ASP A N 1
ATOM 1688 C CA . ASP A 1 218 ? 5.291 -7.205 -2.672 1.00 94.69 218 ASP A CA 1
ATOM 1689 C C . ASP A 1 218 ? 3.821 -6.820 -2.398 1.00 94.69 218 ASP A C 1
ATOM 1691 O O . ASP A 1 218 ? 3.023 -7.605 -1.874 1.00 94.69 218 ASP A O 1
ATOM 1695 N N . GLY A 1 219 ? 3.448 -5.585 -2.752 1.00 97.50 219 GLY A N 1
ATOM 1696 C CA . GLY A 1 219 ? 2.107 -5.060 -2.546 1.00 97.50 219 GLY A CA 1
ATOM 1697 C C . GLY A 1 219 ? 1.058 -5.853 -3.321 1.00 97.50 219 GLY A C 1
ATOM 1698 O O . GLY A 1 219 ? 1.191 -6.098 -4.520 1.00 97.50 219 GLY A O 1
ATOM 1699 N N . ILE A 1 220 ? -0.036 -6.217 -2.650 1.00 98.12 220 ILE A N 1
ATOM 1700 C CA . ILE A 1 220 ? -1.137 -6.980 -3.258 1.00 98.12 220 ILE A CA 1
ATOM 1701 C C . ILE A 1 220 ? -2.103 -6.093 -4.054 1.00 98.12 220 ILE A C 1
ATOM 1703 O O . ILE A 1 220 ? -2.973 -6.599 -4.764 1.00 98.12 220 ILE A O 1
ATOM 1707 N N . GLY A 1 221 ? -1.970 -4.772 -3.928 1.00 98.19 221 GLY A N 1
ATOM 1708 C CA . GLY A 1 221 ? -2.800 -3.800 -4.621 1.00 98.19 221 GLY A CA 1
ATOM 1709 C C . GLY A 1 221 ? -2.380 -2.358 -4.356 1.00 98.19 221 GLY A C 1
ATOM 1710 O O . GLY A 1 221 ? -1.643 -2.056 -3.413 1.00 98.19 221 GLY A O 1
ATOM 1711 N N . TRP A 1 222 ? -2.895 -1.469 -5.197 1.00 98.75 222 TRP A N 1
ATOM 1712 C CA . TRP A 1 222 ? -2.698 -0.030 -5.115 1.00 98.75 222 TRP A CA 1
ATOM 1713 C C . TRP A 1 222 ? -3.909 0.656 -5.749 1.00 98.75 222 TRP A C 1
ATOM 1715 O O . TRP A 1 222 ? -4.274 0.330 -6.881 1.00 98.75 222 TRP A O 1
ATOM 1725 N N . SER A 1 223 ? -4.567 1.544 -5.009 1.00 98.69 223 SER A N 1
ATOM 1726 C CA . SER A 1 223 ? -5.867 2.105 -5.378 1.00 98.69 223 SER A CA 1
ATOM 1727 C C . SER A 1 223 ? -5.858 3.628 -5.278 1.00 98.69 223 SER A C 1
ATOM 1729 O O . SER A 1 223 ? -5.607 4.210 -4.225 1.00 98.69 223 SER A O 1
ATOM 1731 N N . THR A 1 224 ? -6.117 4.288 -6.405 1.00 98.25 224 THR A N 1
ATOM 1732 C CA . THR A 1 224 ? -6.178 5.749 -6.495 1.00 98.25 224 THR A CA 1
ATOM 1733 C C . THR A 1 224 ? -7.555 6.255 -6.075 1.00 98.25 224 THR A C 1
ATOM 1735 O O . THR A 1 224 ? -8.571 5.780 -6.578 1.00 98.25 224 THR A O 1
ATOM 1738 N N . PHE A 1 225 ? -7.600 7.253 -5.194 1.00 98.69 225 PHE A N 1
ATOM 1739 C CA . PHE A 1 225 ? -8.852 7.840 -4.722 1.00 98.69 225 PHE A CA 1
ATOM 1740 C C . PHE A 1 225 ? -9.464 8.817 -5.739 1.00 98.69 225 PHE A C 1
ATOM 1742 O O . PHE A 1 225 ? -8.754 9.576 -6.398 1.00 98.69 225 PHE A O 1
ATOM 1749 N N . GLY A 1 226 ? -10.799 8.866 -5.809 1.00 97.56 226 GLY A N 1
ATOM 1750 C CA . GLY A 1 226 ? -11.527 9.897 -6.559 1.00 97.56 226 GLY A CA 1
ATOM 1751 C C . GLY A 1 226 ? -11.423 9.751 -8.078 1.00 97.56 226 GLY A C 1
ATOM 1752 O O . GLY A 1 226 ? -11.209 10.740 -8.778 1.00 97.56 226 GLY A O 1
ATOM 1753 N N . ILE A 1 227 ? -11.525 8.517 -8.584 1.00 96.75 227 ILE A N 1
ATOM 1754 C CA . ILE A 1 227 ? -11.547 8.212 -10.021 1.00 96.75 227 ILE A CA 1
ATOM 1755 C C . ILE A 1 227 ? -12.999 8.141 -10.508 1.00 96.75 227 ILE A C 1
ATOM 1757 O O . ILE A 1 227 ? -13.543 7.070 -10.772 1.00 96.75 227 ILE A O 1
ATOM 1761 N N . ASP A 1 228 ? -13.638 9.303 -10.611 1.00 96.56 228 ASP A N 1
ATOM 1762 C CA . ASP A 1 228 ? -14.960 9.459 -11.212 1.00 96.56 228 ASP A CA 1
ATOM 1763 C C . ASP A 1 228 ? -15.137 10.863 -11.814 1.00 96.56 228 ASP A C 1
ATOM 1765 O O . ASP A 1 228 ? -14.369 11.785 -11.543 1.00 96.56 228 ASP A O 1
ATOM 1769 N N . TYR A 1 229 ? -16.161 11.027 -12.655 1.00 96.50 229 TYR A N 1
ATOM 1770 C CA . TYR A 1 229 ? -16.505 12.308 -13.283 1.00 96.50 229 TYR A CA 1
ATOM 1771 C C . TYR A 1 229 ? -17.717 12.975 -12.619 1.00 96.50 229 TYR A C 1
ATOM 1773 O O . TYR A 1 229 ? -18.515 13.632 -13.286 1.00 96.50 229 TYR A O 1
ATOM 1781 N N . SER A 1 230 ? -17.880 12.813 -11.300 1.00 97.38 230 SER A N 1
ATOM 1782 C CA . SER A 1 230 ? -18.973 13.446 -10.541 1.00 97.38 230 SER A CA 1
ATOM 1783 C C . SER A 1 230 ? -18.845 14.971 -10.428 1.00 97.38 230 SER A C 1
ATOM 1785 O O . SER A 1 230 ? -19.810 15.648 -10.074 1.00 97.38 230 SER A O 1
ATOM 1787 N N . GLY A 1 231 ? -17.659 15.515 -10.718 1.00 95.69 231 GLY A N 1
ATOM 1788 C CA . GLY A 1 231 ? -17.324 16.930 -10.553 1.00 95.69 231 GLY A CA 1
ATOM 1789 C C . GLY A 1 231 ? -16.721 17.275 -9.187 1.00 95.69 231 GLY A C 1
ATOM 1790 O O . GLY A 1 231 ? -16.395 18.438 -8.951 1.00 95.69 231 GLY A O 1
ATOM 1791 N N . TYR A 1 232 ? -16.551 16.297 -8.292 1.00 97.75 232 TYR A N 1
ATOM 1792 C CA . TYR A 1 232 ? -15.822 16.487 -7.041 1.00 97.75 232 TYR A CA 1
ATOM 1793 C C . TYR A 1 232 ? -14.302 16.406 -7.250 1.00 97.75 232 TYR A C 1
ATOM 1795 O O . TYR A 1 232 ? -13.800 15.597 -8.025 1.00 97.75 232 TYR A O 1
ATOM 1803 N N . SER A 1 233 ? -13.562 17.233 -6.514 1.00 97.69 233 SER A N 1
ATOM 1804 C CA . SER A 1 233 ? -12.107 17.157 -6.377 1.00 97.69 233 SER A CA 1
ATOM 1805 C C . SER A 1 233 ? -11.754 17.299 -4.899 1.00 97.69 233 SER A C 1
ATOM 1807 O O . SER A 1 233 ? -12.234 18.213 -4.225 1.00 97.69 233 SER A O 1
ATOM 1809 N N . ASN A 1 234 ? -10.886 16.416 -4.402 1.00 97.69 234 ASN A N 1
ATOM 1810 C CA . ASN A 1 234 ? -10.361 16.464 -3.035 1.00 97.69 234 ASN A CA 1
ATOM 1811 C C . ASN A 1 234 ? -9.081 17.317 -2.916 1.00 97.69 234 ASN A C 1
ATOM 1813 O O . ASN A 1 234 ? -8.299 17.144 -1.978 1.00 97.69 234 ASN A O 1
ATOM 1817 N N . TRP A 1 235 ? -8.813 18.220 -3.866 1.00 96.94 235 TRP A N 1
ATOM 1818 C CA . TRP A 1 235 ? -7.696 19.161 -3.763 1.00 96.94 235 TRP A CA 1
ATOM 1819 C C . TRP A 1 235 ? -7.763 19.928 -2.417 1.00 96.94 235 TRP A C 1
ATOM 1821 O O . TRP A 1 235 ? -8.839 20.402 -2.050 1.00 96.94 235 TRP A O 1
ATOM 1831 N N . PRO A 1 236 ? -6.653 20.066 -1.658 1.00 96.75 236 PRO A N 1
ATOM 1832 C CA . PRO A 1 236 ? -5.256 19.898 -2.062 1.00 96.75 236 PRO A CA 1
ATOM 1833 C C . PRO A 1 236 ? -4.652 18.502 -1.845 1.00 96.75 236 PRO A C 1
ATOM 1835 O O . PRO A 1 236 ? -3.438 18.371 -1.966 1.00 96.75 236 PRO A O 1
ATOM 1838 N N . LEU A 1 237 ? -5.428 17.459 -1.535 1.00 97.19 237 LEU A N 1
ATOM 1839 C CA . LEU A 1 237 ? -4.888 16.095 -1.411 1.00 97.19 237 LEU A CA 1
ATOM 1840 C C . LEU A 1 237 ? -4.611 15.471 -2.784 1.00 97.19 237 LEU A C 1
ATOM 1842 O O . LEU A 1 237 ? -3.526 14.939 -3.025 1.00 97.19 237 LEU A O 1
ATOM 1846 N N . GLY A 1 238 ? -5.575 15.598 -3.695 1.00 97.38 238 GLY A N 1
ATOM 1847 C CA . GLY A 1 238 ? -5.488 15.145 -5.078 1.00 97.38 238 GLY A CA 1
ATOM 1848 C C . GLY A 1 238 ? -5.349 16.280 -6.095 1.00 97.38 238 GLY A C 1
ATOM 1849 O O . GLY A 1 238 ? -4.826 17.365 -5.801 1.00 97.38 238 GLY A O 1
ATOM 1850 N N . ALA A 1 239 ? -5.767 15.993 -7.324 1.00 97.56 239 ALA A N 1
ATOM 1851 C CA . ALA A 1 239 ? -5.739 16.880 -8.476 1.00 97.56 239 ALA A CA 1
ATOM 1852 C C . ALA A 1 239 ? -6.885 17.888 -8.443 1.00 97.56 239 ALA A C 1
ATOM 1854 O O . ALA A 1 239 ? -7.969 17.603 -7.943 1.00 97.56 239 ALA A O 1
ATOM 1855 N N . LYS A 1 240 ? -6.653 19.077 -9.012 1.00 97.25 240 LYS A N 1
ATOM 1856 C CA . LYS A 1 240 ? -7.668 20.142 -9.095 1.00 97.25 240 LYS A CA 1
ATOM 1857 C C . LYS A 1 240 ? -8.850 19.764 -9.988 1.00 97.25 240 LYS A C 1
ATOM 1859 O O . LYS A 1 240 ? -9.971 20.148 -9.688 1.00 97.25 240 LYS A O 1
ATOM 1864 N N . ASN A 1 241 ? -8.579 19.022 -11.058 1.00 96.31 241 ASN A N 1
ATOM 1865 C CA . ASN A 1 241 ? -9.571 18.514 -11.995 1.00 96.31 241 ASN A CA 1
ATOM 1866 C C . ASN A 1 241 ? -9.378 17.003 -12.126 1.00 96.31 241 ASN A C 1
ATOM 1868 O O . ASN A 1 241 ? -8.244 16.532 -12.075 1.00 96.31 241 ASN A O 1
ATOM 1872 N N . VAL A 1 242 ? -10.472 16.267 -12.306 1.00 97.44 242 VAL A N 1
ATOM 1873 C CA . VAL A 1 242 ? -10.446 14.832 -12.607 1.00 97.44 242 VAL A CA 1
ATOM 1874 C C . VAL A 1 242 ? -10.924 14.665 -14.046 1.00 97.44 242 VAL A C 1
ATOM 1876 O O . VAL A 1 242 ? -12.119 14.718 -14.326 1.00 97.44 242 VAL A O 1
ATOM 1879 N N . ASP A 1 243 ? -9.974 14.547 -14.969 1.00 96.81 243 ASP A N 1
ATOM 1880 C CA . ASP A 1 243 ? -10.192 14.444 -16.412 1.00 96.81 243 ASP A CA 1
ATOM 1881 C C . ASP A 1 243 ? -9.219 13.435 -17.045 1.00 96.81 243 ASP A C 1
ATOM 1883 O O . ASP A 1 243 ? -8.294 12.943 -16.394 1.00 96.81 243 ASP A O 1
ATOM 1887 N N . GLU A 1 244 ? -9.442 13.079 -18.313 1.00 96.56 244 GLU A N 1
ATOM 1888 C CA . GLU A 1 244 ? -8.593 12.111 -19.024 1.00 96.56 244 GLU A CA 1
ATOM 1889 C C . GLU A 1 244 ? -7.097 12.482 -19.002 1.00 96.56 244 GLU A C 1
ATOM 1891 O O . GLU A 1 244 ? -6.297 11.597 -18.695 1.00 96.56 244 GLU A O 1
ATOM 1896 N N . PRO A 1 245 ? -6.676 13.744 -19.245 1.00 95.88 245 PRO A N 1
ATOM 1897 C CA . PRO A 1 245 ? -5.261 14.111 -19.169 1.00 95.88 245 PRO A CA 1
ATOM 1898 C C . PRO A 1 245 ? -4.647 13.894 -17.783 1.00 95.88 245 PRO A C 1
ATOM 1900 O O . PRO A 1 245 ? -3.543 13.363 -17.680 1.00 95.88 245 PRO A O 1
ATOM 1903 N N . THR A 1 246 ? -5.360 14.266 -16.717 1.00 96.12 246 THR A N 1
ATOM 1904 C CA . THR A 1 246 ? -4.887 14.079 -15.337 1.00 96.12 246 THR A CA 1
ATOM 1905 C C . THR A 1 246 ? -4.732 12.597 -14.990 1.00 96.12 246 THR A C 1
ATOM 1907 O O . THR A 1 246 ? -3.801 12.217 -14.281 1.00 96.12 246 THR A O 1
ATOM 1910 N N . LEU A 1 247 ? -5.626 11.750 -15.508 1.00 97.00 247 LEU A N 1
ATOM 1911 C CA . LEU A 1 247 ? -5.661 10.317 -15.215 1.00 97.00 247 LEU A CA 1
ATOM 1912 C C . LEU A 1 247 ? -4.817 9.456 -16.169 1.00 97.00 247 LEU A C 1
ATOM 1914 O O . LEU A 1 247 ? -4.588 8.278 -15.884 1.00 97.00 247 LEU A O 1
ATOM 1918 N N . ALA A 1 248 ? -4.324 10.017 -17.276 1.00 96.75 248 ALA A N 1
ATOM 1919 C CA . ALA A 1 248 ? -3.566 9.284 -18.289 1.00 96.75 248 ALA A CA 1
ATOM 1920 C C . ALA A 1 248 ? -2.352 8.502 -17.733 1.00 96.75 248 ALA A C 1
ATOM 1922 O O . ALA A 1 248 ? -2.198 7.338 -18.115 1.00 96.75 248 ALA A O 1
ATOM 1923 N N . PRO A 1 249 ? -1.538 9.036 -16.795 1.00 96.56 249 PRO A N 1
ATOM 1924 C CA . PRO A 1 249 ? -0.418 8.282 -16.220 1.00 96.56 249 PRO A CA 1
ATOM 1925 C C . PRO A 1 249 ? -0.856 7.035 -15.437 1.00 96.56 249 PRO A C 1
ATOM 1927 O O . PRO A 1 249 ? -0.216 5.988 -15.517 1.00 96.56 249 PRO A O 1
ATOM 1930 N N . PHE A 1 250 ? -1.986 7.111 -14.728 1.00 98.12 250 PHE A N 1
ATOM 1931 C CA . PHE A 1 250 ? -2.563 5.976 -14.001 1.00 98.12 250 PHE A CA 1
ATOM 1932 C C . PHE A 1 250 ? -3.068 4.908 -14.974 1.00 98.12 250 PHE A C 1
ATOM 1934 O O . PHE A 1 250 ? -2.779 3.723 -14.812 1.00 98.12 250 PHE A O 1
ATOM 1941 N N . ALA A 1 251 ? -3.773 5.332 -16.029 1.00 97.81 251 ALA A N 1
ATOM 1942 C CA . ALA A 1 251 ? -4.250 4.436 -17.079 1.00 97.81 251 ALA A CA 1
ATOM 1943 C C . ALA A 1 251 ? -3.090 3.721 -17.793 1.00 97.81 251 ALA A C 1
ATOM 1945 O O . ALA A 1 251 ? -3.188 2.523 -18.070 1.00 97.81 251 ALA A O 1
ATOM 1946 N N . LEU A 1 252 ? -1.984 4.426 -18.053 1.00 97.56 252 LEU A N 1
ATOM 1947 C CA . LEU A 1 252 ? -0.767 3.844 -18.618 1.00 97.56 252 LEU A CA 1
ATOM 1948 C C . LEU A 1 252 ? -0.173 2.785 -17.681 1.00 97.56 252 LEU A C 1
ATOM 1950 O O . LEU A 1 252 ? 0.024 1.649 -18.113 1.00 97.56 252 LEU A O 1
ATOM 1954 N N . GLY A 1 253 ? 0.038 3.119 -16.403 1.00 97.69 253 GLY A N 1
ATOM 1955 C CA . GLY A 1 253 ? 0.559 2.183 -15.404 1.00 97.69 253 GLY A CA 1
ATOM 1956 C C . GLY A 1 253 ? -0.305 0.926 -15.264 1.00 97.69 253 GLY A C 1
ATOM 1957 O O . GLY A 1 253 ? 0.200 -0.194 -15.358 1.00 97.69 253 GLY A O 1
ATOM 1958 N N . PHE A 1 254 ? -1.626 1.087 -15.137 1.00 98.31 254 PHE A N 1
ATOM 1959 C CA . PHE A 1 254 ? -2.563 -0.037 -15.036 1.00 98.31 254 PHE A CA 1
ATOM 1960 C C . PHE A 1 254 ? -2.606 -0.892 -16.297 1.00 98.31 254 PHE A C 1
ATOM 1962 O O . PHE A 1 254 ? -2.662 -2.117 -16.197 1.00 98.31 254 PHE A O 1
ATOM 1969 N N . LYS A 1 255 ? -2.542 -0.285 -17.485 1.00 98.06 255 LYS A N 1
ATOM 1970 C CA . LYS A 1 255 ? -2.495 -1.040 -18.739 1.00 98.06 255 LYS A CA 1
ATOM 1971 C C . LYS A 1 255 ? -1.191 -1.831 -18.859 1.00 98.06 255 LYS A C 1
ATOM 1973 O O . LYS A 1 255 ? -1.237 -3.010 -19.198 1.00 98.06 255 LYS A O 1
ATOM 1978 N N . SER A 1 256 ? -0.057 -1.215 -18.529 1.00 97.50 256 SER A N 1
ATOM 1979 C CA . SER A 1 256 ? 1.267 -1.844 -18.538 1.00 97.50 256 SER A CA 1
ATOM 1980 C C . SER A 1 256 ? 1.356 -3.034 -17.583 1.00 97.50 256 SER A C 1
ATOM 1982 O O . SER A 1 256 ? 1.652 -4.150 -18.008 1.00 97.50 256 SER A O 1
ATOM 1984 N N . VAL A 1 257 ? 1.014 -2.835 -16.306 1.00 97.88 257 VAL A N 1
ATOM 1985 C CA . VAL A 1 257 ? 0.999 -3.915 -15.306 1.00 97.88 257 VAL A CA 1
ATOM 1986 C C . VAL A 1 257 ? -0.068 -4.963 -15.648 1.00 97.88 257 VAL A C 1
ATOM 1988 O O . VAL A 1 257 ? 0.175 -6.162 -15.511 1.00 97.88 257 VAL A O 1
ATOM 1991 N N . GLY A 1 258 ? -1.227 -4.538 -16.161 1.00 98.00 258 GLY A N 1
ATOM 1992 C CA . GLY A 1 258 ? -2.346 -5.399 -16.552 1.00 98.00 258 GLY A CA 1
ATOM 1993 C C . GLY A 1 258 ? -1.977 -6.462 -17.588 1.00 98.00 258 GLY A C 1
ATOM 1994 O O . GLY A 1 258 ? -2.403 -7.608 -17.460 1.00 98.00 258 GLY A O 1
ATOM 1995 N N . MET A 1 259 ? -1.114 -6.126 -18.552 1.00 98.19 259 MET A N 1
A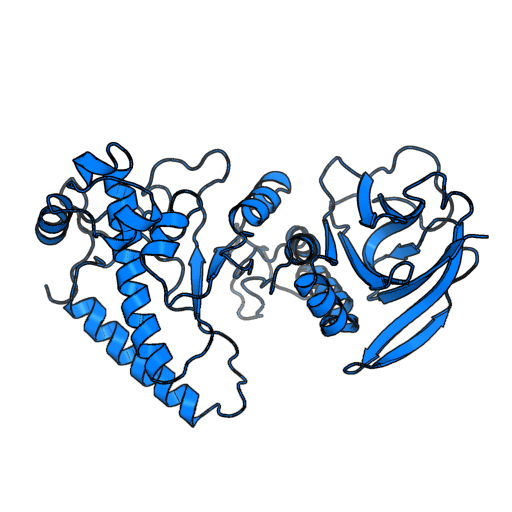TOM 1996 C CA . MET A 1 259 ? -0.617 -7.068 -19.567 1.00 98.19 259 MET A CA 1
ATOM 1997 C C . MET A 1 259 ? 0.234 -8.210 -18.992 1.00 98.19 259 MET A C 1
ATOM 1999 O O . MET A 1 259 ? 0.447 -9.204 -19.678 1.00 98.19 259 MET A O 1
ATOM 2003 N N . GLY A 1 260 ? 0.727 -8.098 -17.756 1.00 97.69 260 GLY A N 1
ATOM 2004 C CA . GLY A 1 260 ? 1.522 -9.130 -17.080 1.00 97.69 260 GLY A CA 1
ATOM 2005 C C . GLY A 1 260 ? 1.021 -9.490 -15.682 1.00 97.69 260 GLY A C 1
ATOM 2006 O O . GLY A 1 260 ? 1.728 -10.181 -14.951 1.00 97.69 260 GLY A O 1
ATOM 2007 N N . MET A 1 261 ? -0.177 -9.040 -15.289 1.00 97.38 261 MET A N 1
ATOM 2008 C CA . MET A 1 261 ? -0.595 -8.958 -13.882 1.00 97.38 261 MET A CA 1
ATOM 2009 C C . MET A 1 261 ? -0.423 -10.271 -13.112 1.00 97.38 261 MET A C 1
ATOM 2011 O O . MET A 1 261 ? 0.131 -10.270 -12.017 1.00 97.38 261 MET A O 1
ATOM 2015 N N . ARG A 1 262 ? -0.833 -11.412 -13.685 1.00 97.12 262 ARG A N 1
ATOM 2016 C CA . ARG A 1 262 ? -0.714 -12.717 -13.008 1.00 97.12 262 ARG A CA 1
ATOM 2017 C C . ARG A 1 262 ? 0.734 -13.185 -12.859 1.00 97.12 262 ARG A C 1
ATOM 2019 O O . ARG A 1 262 ? 1.049 -13.824 -11.859 1.00 97.12 262 ARG A O 1
ATOM 2026 N N . ALA A 1 263 ? 1.601 -12.865 -13.817 1.00 97.31 263 ALA A N 1
ATOM 2027 C CA . ALA A 1 263 ? 3.023 -13.179 -13.735 1.00 97.31 263 ALA A CA 1
ATOM 2028 C C . ALA A 1 263 ? 3.723 -12.293 -12.693 1.00 97.31 263 ALA A C 1
ATOM 2030 O O . ALA A 1 263 ? 4.471 -12.814 -11.869 1.00 97.31 263 ALA A O 1
ATOM 2031 N N . PHE A 1 264 ? 3.408 -10.991 -12.659 1.00 97.88 264 PHE A N 1
ATOM 2032 C CA 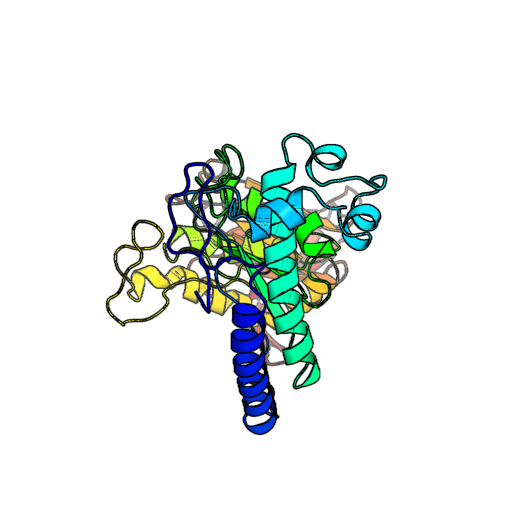. PHE A 1 264 ? 3.913 -10.076 -11.630 1.00 97.88 264 PHE A CA 1
ATOM 2033 C C . PHE A 1 264 ? 3.445 -10.480 -10.227 1.00 97.88 264 PHE A C 1
ATOM 2035 O O . PHE A 1 264 ? 4.268 -10.611 -9.329 1.00 97.88 264 PHE A O 1
ATOM 2042 N N . ALA A 1 265 ? 2.155 -10.781 -10.048 1.00 97.31 265 ALA A N 1
ATOM 2043 C CA . ALA A 1 265 ? 1.617 -11.237 -8.765 1.00 97.31 265 ALA A CA 1
ATOM 2044 C C . ALA A 1 265 ? 2.264 -12.549 -8.287 1.00 97.31 265 ALA A C 1
ATOM 2046 O O . ALA A 1 265 ? 2.530 -12.715 -7.098 1.00 97.31 265 ALA A O 1
ATOM 2047 N N . LYS A 1 266 ? 2.551 -13.482 -9.208 1.00 96.75 266 LYS A N 1
ATOM 2048 C CA . LYS A 1 266 ? 3.295 -14.702 -8.875 1.00 96.75 266 LYS A CA 1
ATOM 2049 C C . LYS A 1 266 ? 4.715 -14.380 -8.406 1.00 96.75 266 LYS A C 1
ATOM 2051 O O . LYS A 1 266 ? 5.126 -14.903 -7.376 1.00 96.75 266 LYS A O 1
ATOM 2056 N N . ALA A 1 267 ? 5.439 -13.523 -9.125 1.00 97.38 267 ALA A N 1
ATOM 2057 C CA . ALA A 1 267 ? 6.787 -13.121 -8.736 1.00 97.38 267 ALA A CA 1
ATOM 2058 C C . ALA A 1 267 ? 6.808 -12.436 -7.359 1.00 97.38 267 ALA A C 1
ATOM 2060 O O . ALA A 1 267 ? 7.648 -12.789 -6.537 1.00 97.38 267 ALA A O 1
ATOM 2061 N N . ALA A 1 268 ? 5.840 -11.559 -7.066 1.00 96.50 268 ALA A N 1
ATOM 2062 C CA . ALA A 1 268 ? 5.695 -10.931 -5.748 1.00 96.50 268 ALA A CA 1
ATOM 2063 C C . ALA A 1 268 ? 5.517 -11.978 -4.637 1.00 96.50 268 ALA A C 1
ATOM 2065 O O . ALA A 1 268 ? 6.215 -11.972 -3.632 1.00 96.50 268 ALA A O 1
ATOM 2066 N N . SER A 1 269 ? 4.652 -12.979 -4.855 1.00 95.75 269 SER A N 1
ATOM 2067 C CA . SER A 1 269 ? 4.443 -14.056 -3.871 1.00 95.75 269 SER A CA 1
ATOM 2068 C C . SER A 1 269 ? 5.681 -14.929 -3.607 1.00 95.75 269 SER A C 1
ATOM 2070 O O . SER A 1 269 ? 5.708 -15.681 -2.634 1.00 95.75 269 SER A O 1
ATOM 2072 N N . GLU A 1 270 ? 6.692 -14.847 -4.474 1.00 95.75 270 GLU A N 1
ATOM 2073 C CA . GLU A 1 270 ? 7.957 -15.575 -4.373 1.00 95.75 270 GLU A CA 1
ATOM 2074 C C . GLU A 1 270 ? 9.136 -14.671 -3.961 1.00 95.75 270 GLU A C 1
ATOM 2076 O O . GLU A 1 270 ? 10.266 -15.160 -3.925 1.00 95.75 270 GLU A O 1
ATOM 2081 N N . GLY A 1 271 ? 8.899 -13.383 -3.662 1.00 95.00 271 GLY A N 1
ATOM 2082 C CA . GLY A 1 271 ? 9.947 -12.404 -3.339 1.00 95.00 271 GLY A CA 1
ATOM 2083 C C . GLY A 1 271 ? 10.868 -12.087 -4.523 1.00 95.00 271 GLY A C 1
ATOM 2084 O O . GLY A 1 271 ? 12.070 -11.909 -4.346 1.00 95.00 271 GLY A O 1
ATOM 2085 N N . LYS A 1 272 ? 10.318 -12.113 -5.742 1.00 97.94 272 LYS A N 1
ATOM 2086 C CA . LYS A 1 272 ? 11.031 -11.990 -7.030 1.00 97.94 272 LYS A CA 1
ATOM 2087 C C . LYS A 1 272 ? 10.526 -10.831 -7.892 1.00 97.94 272 LYS A C 1
ATOM 2089 O O . LYS A 1 272 ? 10.751 -10.814 -9.107 1.00 97.94 272 LYS A O 1
ATOM 2094 N N . LEU A 1 273 ? 9.760 -9.916 -7.301 1.00 98.44 273 LEU A N 1
ATOM 2095 C CA . LEU A 1 273 ? 9.268 -8.720 -7.969 1.00 98.44 273 LEU A CA 1
ATOM 2096 C C . LEU A 1 273 ? 10.043 -7.510 -7.463 1.00 98.44 273 LEU A C 1
ATOM 2098 O O . LEU A 1 273 ? 10.113 -7.257 -6.269 1.00 98.44 273 LEU A O 1
ATOM 2102 N N . HIS A 1 274 ? 10.592 -6.745 -8.395 1.00 98.50 274 HIS A N 1
ATOM 2103 C CA . HIS A 1 274 ? 11.388 -5.560 -8.118 1.00 98.50 274 HIS A CA 1
ATOM 2104 C C . HIS A 1 274 ? 10.708 -4.370 -8.778 1.00 98.50 274 HIS A C 1
ATOM 2106 O O . HIS A 1 274 ? 10.352 -4.439 -9.955 1.00 98.50 274 HIS A O 1
ATOM 2112 N N . GLY A 1 275 ? 10.513 -3.284 -8.040 1.00 98.19 275 GLY A N 1
ATOM 2113 C CA . GLY A 1 275 ? 9.793 -2.113 -8.528 1.00 98.19 275 GLY A CA 1
ATOM 2114 C C . GLY A 1 275 ? 10.475 -0.817 -8.130 1.00 98.19 275 GLY A C 1
ATOM 2115 O O . GLY A 1 275 ? 11.048 -0.717 -7.047 1.00 98.19 275 GLY A O 1
ATOM 2116 N N . THR A 1 276 ? 10.408 0.185 -9.002 1.00 98.25 276 THR A N 1
ATOM 2117 C CA . THR A 1 276 ? 10.989 1.504 -8.754 1.00 98.25 276 THR A CA 1
ATOM 2118 C C . THR A 1 276 ? 10.038 2.626 -9.109 1.00 98.25 276 THR A C 1
ATOM 2120 O O . THR A 1 276 ? 9.225 2.517 -10.023 1.00 98.25 276 THR A O 1
ATOM 2123 N N . ALA A 1 277 ? 10.205 3.740 -8.408 1.00 98.44 277 ALA A N 1
ATOM 2124 C CA . ALA A 1 277 ? 9.672 5.036 -8.781 1.00 98.44 277 ALA A CA 1
ATOM 2125 C C . ALA A 1 277 ? 10.835 6.029 -8.835 1.00 98.44 277 ALA A C 1
ATOM 2127 O O . ALA A 1 277 ? 11.772 5.941 -8.038 1.00 98.44 277 ALA A O 1
ATOM 2128 N N . GLU A 1 278 ? 10.778 6.971 -9.766 1.00 98.38 278 GLU A N 1
ATOM 2129 C CA . GLU A 1 278 ? 11.780 8.017 -9.890 1.00 98.38 278 GLU A CA 1
ATOM 2130 C C . GLU A 1 278 ? 11.798 8.895 -8.636 1.00 98.38 278 GLU A C 1
ATOM 2132 O O . GLU A 1 278 ? 10.786 9.485 -8.235 1.00 98.38 278 GLU A O 1
ATOM 2137 N N . GLU A 1 279 ? 12.975 8.978 -8.025 1.00 97.12 279 GLU A N 1
ATOM 2138 C CA . GLU A 1 279 ? 13.246 9.855 -6.900 1.00 97.12 279 GLU A CA 1
ATOM 2139 C C . GLU A 1 279 ? 13.779 11.200 -7.421 1.00 97.12 279 GLU A C 1
ATOM 2141 O O . GLU A 1 279 ? 14.751 11.227 -8.187 1.00 97.12 279 GLU A O 1
ATOM 2146 N N . PRO A 1 280 ? 13.179 12.336 -7.019 1.00 95.31 280 PRO A N 1
ATOM 2147 C CA . PRO A 1 280 ? 13.664 13.650 -7.418 1.00 95.31 280 PRO A CA 1
ATOM 2148 C C . PRO A 1 280 ? 15.149 13.836 -7.067 1.00 95.31 280 PRO A C 1
ATOM 2150 O O . PRO A 1 280 ? 15.547 13.728 -5.909 1.00 95.31 280 PRO A O 1
ATOM 2153 N N . GLY A 1 281 ? 15.977 14.137 -8.069 1.00 95.12 281 GLY A N 1
ATOM 2154 C CA . GLY A 1 281 ? 17.421 14.328 -7.888 1.00 95.12 281 GLY A CA 1
ATOM 2155 C C . GLY A 1 281 ? 18.250 13.040 -7.790 1.00 95.12 281 GLY A C 1
ATOM 2156 O O . GLY A 1 281 ? 19.471 13.140 -7.677 1.00 95.12 281 GLY A O 1
ATOM 2157 N N . GLN A 1 282 ? 17.633 11.857 -7.891 1.00 96.25 282 GLN A N 1
ATOM 2158 C CA . GLN A 1 282 ? 18.310 10.553 -7.956 1.00 96.25 282 GLN A CA 1
ATOM 2159 C C . GLN A 1 282 ? 17.920 9.821 -9.252 1.00 96.25 282 GLN A C 1
ATOM 2161 O O . GLN A 1 282 ? 17.085 8.916 -9.258 1.00 96.25 282 GLN A O 1
ATOM 2166 N N . PRO A 1 283 ? 18.516 10.206 -10.392 1.00 95.38 283 PRO A N 1
ATOM 2167 C CA . PRO A 1 283 ? 18.092 9.745 -11.712 1.00 95.38 283 PRO A CA 1
ATOM 2168 C C . PRO A 1 283 ? 18.653 8.361 -12.087 1.00 95.38 283 PRO A C 1
ATOM 2170 O O . PRO A 1 283 ? 18.507 7.933 -13.234 1.00 95.38 283 PRO A O 1
ATOM 2173 N N . LEU A 1 284 ? 19.323 7.684 -11.148 1.00 97.06 284 LEU A N 1
ATOM 2174 C CA . LEU A 1 284 ? 19.898 6.353 -11.308 1.00 97.06 284 LEU A CA 1
ATOM 2175 C C . LEU A 1 284 ? 19.609 5.513 -10.060 1.00 97.06 284 LEU A C 1
ATOM 2177 O O . LEU A 1 284 ? 19.881 5.952 -8.945 1.00 97.06 284 LEU A O 1
ATOM 2181 N N . GLN A 1 285 ? 19.091 4.303 -10.256 1.00 97.38 285 GLN A N 1
ATOM 2182 C CA . GLN A 1 285 ? 18.858 3.311 -9.204 1.00 97.38 285 GLN A CA 1
ATOM 2183 C C . GLN A 1 285 ? 19.457 1.966 -9.629 1.00 97.38 285 GLN A C 1
ATOM 2185 O O . GLN A 1 285 ? 19.358 1.581 -10.791 1.00 97.38 285 GLN A O 1
ATOM 2190 N N . GLU A 1 286 ? 20.074 1.256 -8.689 1.00 97.44 286 GLU A N 1
ATOM 2191 C CA . GLU A 1 286 ? 20.664 -0.069 -8.906 1.00 97.44 286 GLU A CA 1
ATOM 2192 C C . GLU A 1 286 ? 19.831 -1.126 -8.183 1.00 97.44 286 GLU A C 1
ATOM 2194 O O . GLU A 1 286 ? 19.579 -1.003 -6.983 1.00 97.44 286 GLU A O 1
ATOM 2199 N N . LEU A 1 287 ? 19.422 -2.168 -8.905 1.00 96.94 287 LEU A N 1
ATOM 2200 C CA . LEU A 1 287 ? 18.605 -3.261 -8.385 1.00 96.94 287 LEU A CA 1
ATOM 2201 C C . LEU A 1 287 ? 19.362 -4.585 -8.501 1.00 96.94 287 LEU A C 1
ATOM 2203 O O . LEU A 1 287 ? 19.545 -5.092 -9.611 1.00 96.94 287 LEU A O 1
ATOM 2207 N N . PRO A 1 288 ? 19.785 -5.190 -7.383 1.00 97.12 288 PRO A N 1
ATOM 2208 C CA . PRO A 1 288 ? 20.154 -6.597 -7.371 1.00 97.12 288 PRO A CA 1
ATOM 2209 C C . PRO A 1 288 ? 18.902 -7.431 -7.664 1.00 97.12 288 PRO A C 1
ATOM 2211 O O . PRO A 1 288 ? 17.946 -7.368 -6.897 1.00 97.12 288 PRO A O 1
ATOM 2214 N N . LEU A 1 289 ? 18.900 -8.202 -8.754 1.00 97.56 289 LEU A N 1
ATOM 2215 C CA . LEU A 1 289 ? 17.765 -9.073 -9.078 1.00 97.56 289 LEU A CA 1
ATOM 2216 C C . LEU A 1 289 ? 17.991 -10.444 -8.449 1.00 97.56 289 LEU A C 1
ATOM 2218 O O . LEU A 1 289 ? 17.250 -10.875 -7.578 1.00 97.56 289 LEU A O 1
ATOM 2222 N N . ASN A 1 290 ? 19.095 -11.095 -8.816 1.00 96.06 290 ASN A N 1
ATOM 2223 C CA . ASN A 1 290 ? 19.497 -12.368 -8.231 1.00 96.06 290 ASN A CA 1
ATOM 2224 C C . ASN A 1 290 ? 21.018 -12.534 -8.217 1.00 96.06 290 ASN A C 1
ATOM 2226 O O . ASN A 1 290 ? 21.776 -11.613 -8.506 1.00 96.06 290 ASN A O 1
ATOM 2230 N N . ALA A 1 291 ? 21.488 -13.738 -7.887 1.00 94.75 291 ALA A N 1
ATOM 2231 C CA . ALA A 1 291 ? 22.916 -14.041 -7.799 1.00 94.75 291 ALA A CA 1
ATOM 2232 C C . ALA A 1 291 ? 23.696 -13.831 -9.115 1.00 94.75 291 ALA A C 1
ATOM 2234 O O . ALA A 1 291 ? 24.927 -13.800 -9.091 1.00 94.75 291 ALA A O 1
ATOM 2235 N N . ARG A 1 292 ? 23.007 -13.749 -10.260 1.00 95.38 292 ARG A N 1
ATOM 2236 C CA . ARG A 1 292 ? 23.610 -13.628 -11.593 1.00 95.38 292 ARG A CA 1
ATOM 2237 C C . ARG A 1 292 ? 23.451 -12.238 -12.190 1.00 95.38 292 ARG A C 1
ATOM 2239 O O . ARG A 1 292 ? 24.361 -11.791 -12.885 1.00 95.38 292 ARG A O 1
ATOM 2246 N N . TRP A 1 293 ? 22.332 -11.572 -11.928 1.00 98.06 293 TRP A N 1
ATOM 2247 C CA . TRP A 1 293 ? 21.924 -10.384 -12.669 1.00 98.06 293 TRP A CA 1
ATOM 2248 C C . TRP A 1 293 ? 21.518 -9.232 -11.755 1.00 98.06 293 TRP A C 1
ATOM 2250 O O . TRP A 1 293 ? 20.890 -9.430 -10.714 1.00 98.06 293 TRP A O 1
ATOM 2260 N N . SER A 1 294 ? 21.846 -8.029 -12.208 1.00 98.12 294 SER A N 1
ATOM 2261 C CA . SER A 1 294 ? 21.411 -6.754 -11.645 1.00 98.12 294 SER A CA 1
ATOM 2262 C C . SER A 1 294 ? 20.802 -5.888 -12.749 1.00 98.12 294 SER A C 1
ATOM 2264 O O . SER A 1 294 ? 20.944 -6.190 -13.938 1.00 98.12 294 SER A O 1
ATOM 2266 N N . ALA A 1 295 ? 20.118 -4.815 -12.361 1.00 98.56 295 ALA A N 1
ATOM 2267 C CA . ALA A 1 295 ? 19.602 -3.812 -13.276 1.00 98.56 295 ALA A CA 1
ATOM 2268 C C . ALA A 1 295 ? 20.003 -2.397 -12.854 1.00 98.56 295 ALA A C 1
ATOM 2270 O O . ALA A 1 295 ? 19.732 -1.991 -11.724 1.00 98.56 295 ALA A O 1
ATOM 2271 N N . THR A 1 296 ? 20.511 -1.618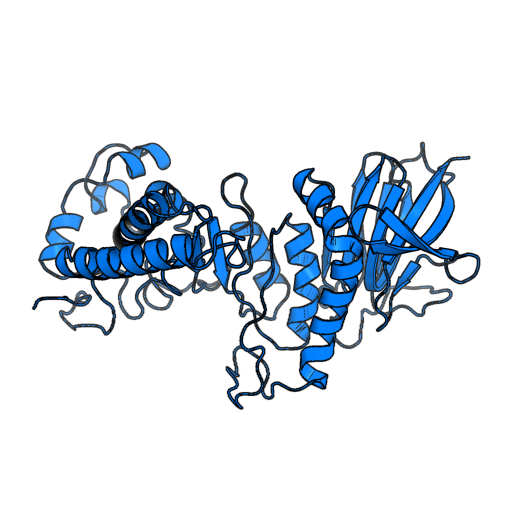 -13.806 1.00 98.38 296 THR A N 1
ATOM 2272 C CA . THR A 1 296 ? 20.583 -0.160 -13.697 1.00 98.38 296 THR A CA 1
ATOM 2273 C C . THR A 1 296 ? 19.299 0.436 -14.262 1.00 98.38 296 THR A C 1
ATOM 2275 O O . THR A 1 296 ? 18.965 0.235 -15.436 1.00 98.38 296 THR A O 1
ATOM 2278 N N . ILE A 1 297 ? 18.599 1.214 -13.447 1.00 98.56 297 ILE A N 1
ATOM 2279 C CA . ILE A 1 297 ? 17.409 1.975 -13.818 1.00 98.56 297 ILE A CA 1
ATOM 2280 C C . ILE A 1 297 ? 17.818 3.434 -13.967 1.00 98.56 297 ILE A C 1
ATOM 2282 O O . ILE A 1 297 ? 18.352 4.022 -13.032 1.00 98.56 297 ILE A O 1
ATOM 2286 N N . SER A 1 298 ? 17.599 4.018 -15.143 1.00 98.38 298 SER A N 1
ATOM 2287 C CA . SER A 1 298 ? 17.988 5.403 -15.428 1.00 98.38 298 SER A CA 1
ATOM 2288 C C . SER A 1 298 ? 16.833 6.212 -16.004 1.00 98.38 298 SER A C 1
ATOM 2290 O O . SER A 1 298 ? 16.066 5.718 -16.834 1.00 98.38 298 SER A O 1
ATOM 2292 N N . TYR A 1 299 ? 16.727 7.467 -15.572 1.00 98.31 299 TYR A N 1
ATOM 2293 C CA . TYR A 1 299 ? 15.621 8.362 -15.909 1.00 98.31 299 TYR A CA 1
ATOM 2294 C C . TYR A 1 299 ? 16.105 9.579 -16.717 1.00 98.31 299 TYR A C 1
ATOM 2296 O O . TYR A 1 299 ? 17.219 10.076 -16.523 1.00 98.31 299 TYR A O 1
ATOM 2304 N N . GLY A 1 300 ? 15.275 10.063 -17.648 1.00 97.25 300 GLY A N 1
ATOM 2305 C CA . GLY A 1 300 ? 15.554 11.273 -18.435 1.00 97.25 300 GLY A CA 1
ATOM 2306 C C . GLY A 1 300 ? 16.601 11.151 -19.549 1.00 97.25 300 GLY A C 1
ATOM 2307 O O . GLY A 1 300 ? 17.120 12.165 -20.014 1.00 97.25 300 GLY A O 1
ATOM 2308 N N . VAL A 1 301 ? 16.955 9.940 -19.982 1.00 97.50 301 VAL A N 1
ATOM 2309 C CA . VAL A 1 301 ? 17.933 9.722 -21.066 1.00 97.50 301 VAL A CA 1
ATOM 2310 C C . VAL A 1 301 ? 17.247 9.538 -22.432 1.00 97.50 301 VAL A C 1
ATOM 2312 O O . VAL A 1 301 ? 16.139 9.002 -22.491 1.00 97.50 301 VAL A O 1
ATOM 2315 N N . PRO A 1 302 ? 17.876 9.945 -23.554 1.00 96.88 302 PRO A N 1
ATOM 2316 C CA . PRO A 1 302 ? 17.369 9.643 -24.895 1.00 96.88 302 PRO A CA 1
ATOM 2317 C C . PRO A 1 302 ? 17.383 8.134 -25.151 1.00 96.88 302 PRO A C 1
ATOM 2319 O O . PRO A 1 302 ? 18.246 7.443 -24.622 1.00 96.88 302 PRO A O 1
ATOM 2322 N N . GLN A 1 303 ? 16.491 7.623 -26.008 1.00 96.94 303 GLN A N 1
ATOM 2323 C CA . GLN A 1 303 ? 16.359 6.174 -26.257 1.00 96.94 303 GLN A CA 1
ATOM 2324 C C . GLN A 1 303 ? 17.599 5.536 -26.904 1.00 96.94 303 GLN A C 1
ATOM 2326 O O . GLN A 1 303 ? 17.895 4.375 -26.648 1.00 96.94 303 GLN A O 1
ATOM 2331 N N . PHE A 1 304 ? 18.348 6.301 -27.696 1.00 97.00 304 PHE A N 1
ATOM 2332 C CA . PHE A 1 304 ? 19.599 5.882 -28.326 1.00 97.00 304 PHE A CA 1
ATOM 2333 C C . PHE A 1 304 ? 20.779 6.556 -27.621 1.00 97.00 304 PHE A C 1
ATOM 2335 O O . PHE A 1 304 ? 20.627 7.707 -27.223 1.00 97.00 304 PHE A O 1
ATOM 2342 N N . TRP A 1 305 ? 21.913 5.854 -27.481 1.00 93.56 305 TRP A N 1
ATOM 2343 C CA . TRP A 1 305 ? 23.220 6.312 -26.969 1.00 93.56 305 TRP A CA 1
ATOM 2344 C C . TRP A 1 305 ? 23.215 7.554 -26.059 1.00 93.56 305 TRP A C 1
ATOM 2346 O O . TRP A 1 305 ? 23.010 8.687 -26.495 1.00 93.56 305 TRP A O 1
ATOM 2356 N N . PHE A 1 306 ? 23.594 7.370 -24.796 1.00 93.94 306 PHE A N 1
ATOM 2357 C CA . PHE A 1 306 ? 23.765 8.474 -23.856 1.00 93.94 306 PHE A CA 1
ATOM 2358 C C . PHE A 1 306 ? 25.124 8.394 -23.168 1.00 93.94 306 PHE A C 1
ATOM 2360 O O . PHE A 1 306 ? 25.584 7.314 -22.802 1.00 93.94 306 PHE A O 1
ATOM 2367 N N . LYS A 1 307 ? 25.756 9.552 -22.967 1.00 92.56 307 LYS A N 1
ATOM 2368 C CA . LYS A 1 307 ? 27.004 9.685 -22.216 1.00 92.56 307 LYS A CA 1
ATOM 2369 C C . LYS A 1 307 ? 26.866 10.816 -21.207 1.00 92.56 307 LYS A C 1
ATOM 2371 O O . LYS A 1 307 ? 26.525 11.932 -21.584 1.00 92.56 307 LYS A O 1
ATOM 2376 N N . GLY A 1 308 ? 27.228 10.537 -19.960 1.00 92.88 308 GLY A N 1
ATOM 2377 C CA . GLY A 1 308 ? 27.180 11.494 -18.858 1.00 92.88 308 GLY A CA 1
ATOM 2378 C C . GLY A 1 308 ? 26.286 10.998 -17.730 1.00 92.88 308 GLY A C 1
ATOM 2379 O O . GLY A 1 308 ? 25.938 9.820 -17.677 1.00 92.88 308 GLY A O 1
ATOM 2380 N N . THR A 1 309 ? 25.931 11.907 -16.831 1.00 93.56 309 THR A N 1
ATOM 2381 C CA . THR A 1 309 ? 24.999 11.634 -15.735 1.00 93.56 309 THR A CA 1
ATOM 2382 C C . THR A 1 309 ? 23.566 11.764 -16.251 1.00 93.56 309 THR A C 1
ATOM 2384 O O . THR A 1 309 ? 23.261 12.804 -16.841 1.00 93.56 309 THR A O 1
ATOM 2387 N N . PRO A 1 310 ? 22.694 10.753 -16.066 1.00 96.56 310 PRO A N 1
ATOM 2388 C CA . PRO A 1 310 ? 21.274 10.878 -16.379 1.00 96.56 310 PRO A CA 1
ATOM 2389 C C . PRO A 1 310 ? 20.688 12.140 -15.727 1.00 96.56 310 PRO A C 1
ATOM 2391 O O . PRO A 1 310 ? 20.986 12.391 -14.561 1.00 96.56 310 PRO A O 1
ATOM 2394 N N . PRO A 1 311 ? 19.915 12.968 -16.447 1.00 95.88 311 PRO A N 1
ATOM 2395 C CA . PRO A 1 311 ? 19.405 14.221 -15.892 1.00 95.88 311 PRO A CA 1
ATOM 2396 C C . PRO A 1 311 ? 18.155 14.037 -15.018 1.00 95.88 311 PRO A C 1
ATOM 2398 O O . PRO A 1 311 ? 17.813 14.955 -14.277 1.00 95.88 311 PRO A O 1
ATOM 2401 N N . GLY A 1 312 ? 17.485 12.880 -15.096 1.00 97.25 312 GLY A N 1
ATOM 2402 C CA . GLY A 1 312 ? 16.121 12.709 -14.593 1.00 97.25 312 GLY A CA 1
ATOM 2403 C C . GLY A 1 312 ? 15.087 13.240 -15.585 1.00 97.25 312 GLY A C 1
ATOM 2404 O O . GLY A 1 312 ? 15.403 14.016 -16.493 1.00 97.25 312 GLY A O 1
ATOM 2405 N N . ASN A 1 313 ? 13.846 12.785 -15.456 1.00 97.12 313 ASN A N 1
ATOM 2406 C CA . ASN A 1 313 ? 12.740 13.346 -16.218 1.00 97.12 313 ASN A CA 1
ATOM 2407 C C . ASN A 1 313 ? 12.458 14.785 -15.744 1.00 97.12 313 ASN A C 1
ATOM 2409 O O . ASN A 1 313 ? 12.686 15.092 -14.573 1.00 97.12 313 ASN A O 1
ATOM 2413 N N . PRO A 1 314 ? 11.949 15.678 -16.620 1.00 94.38 314 PRO A N 1
ATOM 2414 C CA . PRO A 1 314 ? 11.646 17.060 -16.237 1.00 94.38 314 PRO A CA 1
ATOM 2415 C C . PRO A 1 314 ? 10.740 17.153 -15.006 1.00 94.38 314 PRO A C 1
ATOM 2417 O O . PRO A 1 314 ? 10.995 17.954 -14.114 1.00 94.38 314 PRO A O 1
ATOM 2420 N N . GLU A 1 315 ? 9.730 16.284 -14.958 1.00 93.62 315 GLU A N 1
ATOM 2421 C CA . GLU A 1 315 ? 8.930 16.005 -13.773 1.00 93.62 315 GLU A CA 1
ATOM 2422 C C . GLU A 1 315 ? 9.138 14.531 -13.396 1.00 93.62 315 GLU A C 1
ATOM 2424 O O . GLU A 1 315 ? 8.954 13.667 -14.269 1.00 93.62 315 GLU A O 1
ATOM 2429 N N . PRO A 1 316 ? 9.502 14.222 -12.134 1.00 95.00 316 PRO A N 1
ATOM 2430 C CA . PRO A 1 316 ? 9.721 12.857 -11.677 1.00 95.00 316 PRO A CA 1
ATOM 2431 C C . PRO A 1 316 ? 8.485 11.994 -11.920 1.00 95.00 316 PRO A C 1
ATOM 2433 O O . PRO A 1 316 ? 7.467 12.105 -11.238 1.00 95.00 316 PRO A O 1
ATOM 2436 N N . SER A 1 317 ? 8.551 11.142 -12.928 1.00 95.31 317 SER A N 1
ATOM 2437 C CA . SER A 1 317 ? 7.417 10.344 -13.395 1.00 95.31 317 SER A CA 1
ATOM 2438 C C . SER A 1 317 ? 7.828 8.926 -13.741 1.00 95.31 317 SER A C 1
ATOM 2440 O O . SER A 1 317 ? 6.964 8.061 -13.756 1.00 95.31 317 SER A O 1
ATOM 2442 N N . GLY A 1 318 ? 9.117 8.667 -13.958 1.00 97.94 318 GLY A N 1
ATOM 2443 C CA . GLY A 1 318 ? 9.599 7.364 -14.374 1.00 97.94 318 GLY A CA 1
ATOM 2444 C C . GLY A 1 318 ? 9.368 6.275 -13.336 1.00 97.94 318 GLY A C 1
ATOM 2445 O O . GLY A 1 318 ? 9.377 6.519 -12.128 1.00 97.94 318 GLY A O 1
ATOM 2446 N N . ALA A 1 319 ? 9.163 5.057 -13.821 1.00 98.25 319 ALA A N 1
ATOM 2447 C CA . ALA A 1 319 ? 8.976 3.882 -12.984 1.00 98.25 319 ALA A CA 1
ATOM 2448 C C . ALA A 1 319 ? 9.270 2.601 -13.770 1.00 98.25 319 ALA A C 1
ATOM 2450 O O . ALA A 1 319 ? 9.001 2.544 -14.973 1.00 98.25 319 ALA A O 1
ATOM 2451 N N . ALA A 1 320 ? 9.789 1.571 -13.101 1.00 98.69 320 ALA A N 1
ATOM 2452 C CA . ALA A 1 320 ? 10.059 0.262 -13.695 1.00 98.69 320 ALA A CA 1
ATOM 2453 C C . ALA A 1 320 ? 9.575 -0.874 -12.788 1.00 98.69 320 ALA A C 1
ATOM 2455 O O . ALA A 1 320 ? 9.546 -0.743 -11.567 1.00 98.69 320 ALA A O 1
ATOM 2456 N N . LEU A 1 321 ? 9.176 -1.990 -13.396 1.00 98.81 321 LEU A N 1
ATOM 2457 C CA . LEU A 1 321 ? 8.798 -3.230 -12.725 1.00 98.81 321 LEU A CA 1
ATOM 2458 C C . LEU A 1 321 ? 9.507 -4.393 -13.419 1.00 98.81 321 LEU A C 1
ATOM 2460 O O . LEU A 1 321 ? 9.414 -4.535 -14.640 1.00 98.81 321 LEU A O 1
ATOM 2464 N N . ILE A 1 322 ? 10.204 -5.217 -12.642 1.00 98.88 322 ILE A N 1
ATOM 2465 C CA . ILE A 1 322 ? 10.990 -6.360 -13.107 1.00 98.88 322 ILE A CA 1
ATOM 2466 C C . ILE A 1 322 ? 10.586 -7.579 -12.279 1.00 98.88 322 ILE A C 1
ATOM 2468 O O . ILE A 1 322 ? 10.796 -7.610 -11.073 1.00 98.88 322 ILE A O 1
ATOM 2472 N N . ALA A 1 323 ? 10.021 -8.596 -12.923 1.00 98.75 323 ALA A N 1
ATOM 2473 C CA . ALA A 1 323 ? 9.773 -9.899 -12.312 1.00 98.75 323 ALA A CA 1
ATOM 2474 C C . ALA A 1 323 ? 10.784 -10.927 -12.809 1.00 98.75 323 ALA A C 1
ATOM 2476 O O . ALA A 1 323 ? 11.010 -11.039 -14.015 1.00 98.75 323 ALA A O 1
ATOM 2477 N N . GLU A 1 324 ? 11.318 -11.741 -11.906 1.00 98.69 324 GLU A N 1
ATOM 2478 C CA . GLU A 1 324 ? 12.116 -12.906 -12.283 1.00 98.69 324 GLU A CA 1
ATOM 2479 C C . GLU A 1 324 ? 11.200 -14.090 -12.610 1.00 98.69 324 GLU A C 1
ATOM 2481 O O . GLU A 1 324 ? 10.502 -14.626 -11.747 1.00 98.69 324 GLU A O 1
ATOM 2486 N N . LEU A 1 325 ? 11.205 -14.516 -13.873 1.00 98.25 325 LEU A N 1
ATOM 2487 C CA . LEU A 1 325 ? 10.477 -15.701 -14.341 1.00 98.25 325 LEU A CA 1
ATOM 2488 C C . LEU A 1 325 ? 11.319 -16.977 -14.194 1.00 98.25 325 LEU A C 1
ATOM 2490 O O . LEU A 1 325 ? 10.782 -18.076 -14.048 1.00 98.25 325 LEU A O 1
ATOM 2494 N N . GLY A 1 326 ? 12.643 -16.823 -14.205 1.00 97.69 326 GLY A N 1
ATOM 2495 C CA . GLY A 1 326 ? 13.634 -17.873 -14.011 1.00 97.69 326 GLY A CA 1
ATOM 2496 C C . GLY A 1 326 ? 15.026 -17.275 -13.775 1.00 97.69 326 GLY A C 1
ATOM 2497 O O . GLY A 1 326 ? 15.161 -16.057 -13.712 1.00 97.69 326 GLY A O 1
ATOM 2498 N N . PRO A 1 327 ? 16.082 -18.105 -13.674 1.00 96.38 327 PRO A N 1
ATOM 2499 C CA . PRO A 1 327 ? 17.432 -17.625 -13.357 1.00 96.38 327 PRO A CA 1
ATOM 2500 C C . PRO A 1 327 ? 17.986 -16.585 -14.338 1.00 96.38 327 PRO A C 1
ATOM 2502 O O . PRO A 1 327 ? 18.744 -15.711 -13.931 1.00 96.38 327 PRO A O 1
ATOM 2505 N N . ASP A 1 328 ? 17.609 -16.695 -15.614 1.00 98.00 328 ASP A N 1
ATOM 2506 C CA . ASP A 1 328 ? 18.079 -15.848 -16.715 1.00 98.00 328 ASP A CA 1
ATOM 2507 C C . ASP A 1 328 ? 16.902 -15.260 -17.526 1.00 98.00 328 ASP A C 1
ATOM 2509 O O . ASP A 1 328 ? 17.087 -14.827 -18.662 1.00 98.00 328 ASP A O 1
ATOM 2513 N N . GLU A 1 329 ? 15.675 -15.289 -16.988 1.00 98.69 329 GLU A N 1
ATOM 2514 C CA . GLU A 1 329 ? 14.454 -14.869 -17.692 1.00 98.69 329 GLU A CA 1
ATOM 2515 C C . GLU A 1 329 ? 13.634 -13.896 -16.838 1.00 98.69 329 GLU A C 1
ATOM 2517 O O . GLU A 1 329 ? 13.318 -14.186 -15.684 1.00 98.69 329 GLU A O 1
ATOM 2522 N N . PHE A 1 330 ? 13.260 -12.757 -17.420 1.00 98.88 330 PHE A N 1
ATOM 2523 C CA . PHE A 1 330 ? 12.636 -11.632 -16.731 1.00 98.88 330 PHE A CA 1
ATOM 2524 C C . PHE A 1 330 ? 11.411 -11.121 -17.488 1.00 98.88 330 PHE A C 1
ATOM 2526 O O . PHE A 1 330 ? 11.361 -11.170 -18.718 1.00 98.88 330 PHE A O 1
ATOM 2533 N N . LEU A 1 331 ? 10.439 -10.582 -16.758 1.00 98.88 331 LEU A N 1
ATOM 2534 C CA . LEU A 1 331 ? 9.351 -9.778 -17.306 1.00 98.88 331 LEU A CA 1
ATOM 2535 C C . LEU A 1 331 ? 9.561 -8.328 -16.879 1.00 98.88 331 LEU A C 1
ATOM 2537 O O . LEU A 1 331 ? 9.646 -8.057 -15.686 1.00 98.88 331 LEU A O 1
ATOM 2541 N N . VAL A 1 332 ? 9.643 -7.410 -17.836 1.00 98.88 332 VAL A N 1
ATOM 2542 C CA . VAL A 1 332 ? 9.997 -6.008 -17.595 1.00 98.88 332 VAL A CA 1
ATOM 2543 C C . VAL A 1 332 ? 8.945 -5.086 -18.194 1.00 98.88 332 VAL A C 1
ATOM 2545 O O . VAL A 1 332 ? 8.543 -5.250 -19.344 1.00 98.88 332 VAL A O 1
ATOM 2548 N N . THR A 1 333 ? 8.510 -4.091 -17.432 1.00 98.81 333 THR A N 1
ATOM 2549 C CA . THR A 1 333 ? 7.678 -2.985 -17.920 1.00 98.81 333 THR A CA 1
ATOM 2550 C C . THR A 1 333 ? 8.038 -1.697 -17.192 1.00 98.81 333 THR A C 1
ATOM 2552 O O . THR A 1 333 ? 8.677 -1.724 -16.143 1.00 98.81 333 THR A O 1
ATOM 2555 N N . GLY A 1 334 ? 7.636 -0.560 -17.739 1.00 97.44 334 GLY A N 1
ATOM 2556 C CA . GLY A 1 334 ? 7.883 0.747 -17.156 1.00 97.44 334 GLY A CA 1
ATOM 2557 C C . GLY A 1 334 ? 7.349 1.855 -18.047 1.00 97.44 334 GLY A C 1
ATOM 2558 O O . GLY A 1 334 ? 6.758 1.589 -19.093 1.00 97.44 334 GLY A O 1
ATOM 2559 N N . TYR A 1 335 ? 7.576 3.092 -17.632 1.00 95.69 335 TYR A N 1
ATOM 2560 C CA . TYR A 1 335 ? 7.386 4.276 -18.465 1.00 95.69 335 TYR A CA 1
ATOM 2561 C C . TYR A 1 335 ? 8.368 5.369 -18.036 1.00 95.69 335 TYR A C 1
ATOM 2563 O O . TYR A 1 335 ? 8.820 5.391 -16.891 1.00 95.69 335 TYR A O 1
ATOM 2571 N N . HIS A 1 336 ? 8.752 6.225 -18.986 1.00 97.38 336 HIS A N 1
ATOM 2572 C CA . HIS A 1 336 ? 9.778 7.270 -18.824 1.00 97.38 336 HIS A CA 1
ATOM 2573 C C . HIS A 1 336 ? 11.085 6.778 -18.186 1.00 97.38 336 HIS A C 1
ATOM 2575 O O . HIS A 1 336 ? 11.669 7.438 -17.322 1.00 97.38 336 HIS A O 1
ATOM 2581 N N . VAL A 1 337 ? 11.540 5.593 -18.593 1.00 98.56 337 VAL A N 1
ATOM 2582 C CA . VAL A 1 337 ? 12.657 4.902 -17.947 1.00 98.56 337 VAL A CA 1
ATOM 2583 C C . VAL A 1 337 ? 13.458 4.080 -18.946 1.00 98.56 337 VAL A C 1
ATOM 2585 O O . VAL A 1 337 ? 12.913 3.500 -19.887 1.00 98.56 337 VAL A O 1
ATOM 2588 N N . ARG A 1 338 ? 14.764 3.979 -18.712 1.00 98.75 338 ARG A N 1
ATOM 2589 C CA . ARG A 1 338 ? 15.628 2.963 -19.310 1.00 98.75 338 ARG A CA 1
ATOM 2590 C C . ARG A 1 338 ? 15.982 1.920 -18.260 1.00 98.75 338 ARG A C 1
ATOM 2592 O O . ARG A 1 338 ? 16.496 2.274 -17.200 1.00 98.75 338 ARG A O 1
ATOM 2599 N N . VAL A 1 339 ? 15.779 0.652 -18.605 1.00 98.81 339 VAL A N 1
ATOM 2600 C CA . VAL A 1 339 ? 16.209 -0.506 -17.816 1.00 98.81 339 VAL A CA 1
ATOM 2601 C C . VAL A 1 339 ? 17.375 -1.180 -18.532 1.00 98.81 339 VAL A C 1
ATOM 2603 O O . VAL A 1 339 ? 17.248 -1.600 -19.683 1.00 98.81 339 VAL A O 1
ATOM 2606 N N . THR A 1 340 ? 18.506 -1.306 -17.848 1.00 98.44 340 THR A N 1
ATOM 2607 C CA . THR A 1 340 ? 19.684 -2.014 -18.355 1.00 98.44 340 THR A CA 1
ATOM 2608 C C . THR A 1 340 ? 19.972 -3.191 -17.441 1.00 98.44 340 THR A C 1
ATOM 2610 O O . THR A 1 340 ? 20.469 -3.000 -16.338 1.00 98.44 340 THR A O 1
ATOM 2613 N N . LEU A 1 341 ? 19.680 -4.407 -17.899 1.00 98.50 341 LEU A N 1
ATOM 2614 C CA . LEU A 1 341 ? 20.124 -5.629 -17.231 1.00 98.50 341 LEU A CA 1
ATOM 2615 C C . LEU A 1 341 ? 21.618 -5.832 -17.486 1.00 98.50 341 LEU A C 1
ATOM 2617 O O . LEU A 1 341 ? 22.092 -5.593 -18.600 1.00 98.50 341 LEU A O 1
ATOM 2621 N N . HIS A 1 342 ? 22.351 -6.259 -16.464 1.00 97.31 342 HIS A N 1
ATOM 2622 C CA . HIS A 1 342 ? 23.784 -6.513 -16.552 1.00 97.31 342 HIS A CA 1
ATOM 2623 C C . HIS A 1 342 ? 24.239 -7.585 -15.544 1.00 97.31 342 HIS A C 1
ATOM 2625 O O . HIS A 1 342 ? 23.516 -7.911 -14.597 1.00 97.31 342 HIS A O 1
ATOM 2631 N N . PRO A 1 343 ? 25.449 -8.144 -15.724 1.00 96.69 343 PRO A N 1
ATOM 2632 C CA . PRO A 1 343 ? 26.057 -9.074 -14.774 1.00 96.69 343 PRO A CA 1
ATOM 2633 C C . PRO A 1 343 ? 26.116 -8.508 -13.349 1.00 96.69 343 PRO A C 1
ATOM 2635 O O . PRO A 1 343 ? 26.528 -7.361 -13.155 1.00 96.69 343 PRO A O 1
ATOM 2638 N N . ALA A 1 344 ? 25.773 -9.330 -12.355 1.00 92.56 344 ALA A N 1
ATOM 2639 C CA . ALA A 1 344 ? 25.991 -9.036 -10.932 1.00 92.56 344 ALA A CA 1
ATOM 2640 C C . ALA A 1 344 ? 27.371 -9.511 -10.438 1.00 92.56 344 ALA A C 1
ATOM 2642 O O . ALA A 1 344 ? 27.795 -9.193 -9.326 1.00 92.56 344 ALA A O 1
ATOM 2643 N N . SER A 1 345 ? 28.085 -10.303 -11.245 1.00 82.50 345 SER A N 1
ATOM 2644 C CA . SER A 1 345 ? 29.355 -10.919 -10.865 1.00 82.50 345 SER A CA 1
ATOM 2645 C C . SER A 1 345 ? 30.310 -11.068 -12.052 1.00 82.50 345 SER A C 1
ATOM 2647 O O . SER A 1 345 ? 29.909 -11.117 -13.213 1.00 82.50 345 SER A O 1
ATOM 2649 N N . ALA A 1 346 ? 31.601 -11.251 -11.759 1.00 82.06 346 ALA A N 1
ATOM 2650 C CA . ALA A 1 346 ? 32.601 -11.553 -12.785 1.00 82.06 346 ALA A CA 1
ATOM 2651 C C . ALA A 1 346 ? 32.341 -12.890 -13.514 1.00 82.06 346 ALA A C 1
ATOM 2653 O O . ALA A 1 346 ? 32.787 -13.068 -14.643 1.00 82.06 346 ALA A O 1
ATOM 2654 N N . THR A 1 347 ? 31.605 -13.828 -12.900 1.00 74.69 347 THR A N 1
ATOM 2655 C CA . THR A 1 347 ? 31.276 -15.129 -13.514 1.00 74.69 347 THR A CA 1
ATOM 2656 C C . THR A 1 347 ? 30.221 -15.025 -14.611 1.00 74.69 347 THR A C 1
ATOM 2658 O O . THR A 1 347 ? 30.072 -15.955 -15.397 1.00 74.69 347 THR A O 1
ATOM 2661 N N . THR A 1 348 ? 29.502 -13.905 -14.678 1.00 78.81 348 THR A N 1
ATOM 2662 C CA . THR A 1 348 ? 28.500 -13.605 -15.708 1.00 78.81 348 THR A CA 1
ATOM 2663 C C . THR A 1 348 ? 28.946 -12.467 -16.630 1.00 78.81 348 THR A C 1
ATOM 2665 O O . THR A 1 348 ? 28.153 -12.005 -17.439 1.00 78.81 348 THR A O 1
ATOM 2668 N N . ALA A 1 349 ? 30.215 -12.037 -16.548 1.00 82.31 349 ALA A N 1
ATOM 2669 C CA . ALA A 1 349 ? 30.722 -10.816 -17.182 1.00 82.31 349 ALA A CA 1
ATOM 2670 C C . ALA A 1 349 ? 30.474 -10.730 -18.698 1.00 82.31 349 ALA A C 1
ATOM 2672 O O . ALA A 1 349 ? 30.171 -9.652 -19.206 1.00 82.31 349 ALA A O 1
ATOM 2673 N N . ASN A 1 350 ? 30.572 -11.855 -19.410 1.00 90.75 350 ASN A N 1
ATOM 2674 C CA . ASN A 1 350 ? 30.181 -11.935 -20.813 1.00 90.75 350 ASN A CA 1
ATOM 2675 C C . ASN A 1 350 ? 28.687 -12.245 -20.886 1.00 90.75 350 ASN A C 1
ATOM 2677 O O . ASN A 1 350 ? 28.293 -13.402 -20.747 1.00 90.75 350 ASN A O 1
ATOM 2681 N N . MET A 1 351 ? 27.869 -11.216 -21.088 1.00 94.88 351 MET A N 1
ATOM 2682 C CA . MET A 1 351 ? 26.416 -11.327 -21.197 1.00 94.88 351 MET A CA 1
ATOM 2683 C C . MET A 1 351 ? 25.943 -10.888 -22.578 1.00 94.88 351 MET A C 1
ATOM 2685 O O . MET A 1 351 ? 26.463 -9.929 -23.147 1.00 94.88 351 MET A O 1
ATOM 2689 N N . VAL A 1 352 ? 24.895 -11.538 -23.075 1.00 95.94 352 VAL A N 1
ATOM 2690 C CA . VAL A 1 352 ? 24.083 -11.046 -24.188 1.00 95.94 352 VAL A CA 1
ATOM 2691 C C . VAL A 1 352 ? 22.599 -11.062 -23.815 1.00 95.94 352 VAL A C 1
ATOM 2693 O O . VAL A 1 352 ? 22.146 -11.918 -23.050 1.00 95.94 352 VAL A O 1
ATOM 2696 N N . TYR A 1 353 ? 21.831 -10.135 -24.389 1.00 97.69 353 TYR A N 1
ATOM 2697 C CA . TYR A 1 353 ? 20.382 -10.284 -24.501 1.00 97.69 353 TYR A CA 1
ATOM 2698 C C . TYR A 1 353 ? 20.101 -11.367 -25.551 1.00 97.69 353 TYR A C 1
ATOM 2700 O O . TYR A 1 353 ? 20.071 -11.078 -26.744 1.00 97.69 353 TYR A O 1
ATOM 2708 N N . ASP A 1 354 ? 19.938 -12.620 -25.116 1.00 98.06 354 ASP A N 1
ATOM 2709 C CA . ASP A 1 354 ? 19.634 -13.757 -26.002 1.00 98.06 354 ASP A CA 1
ATOM 2710 C C . ASP A 1 354 ? 18.332 -13.504 -26.771 1.00 98.06 354 ASP A C 1
ATOM 2712 O O . ASP A 1 354 ? 18.236 -13.751 -27.975 1.00 98.06 354 ASP A O 1
ATOM 2716 N N . ARG A 1 355 ? 17.318 -12.973 -26.072 1.00 98.56 355 ARG A N 1
ATOM 2717 C CA . ARG A 1 355 ? 16.025 -12.650 -26.675 1.00 98.56 355 ARG A CA 1
ATOM 2718 C C . ARG A 1 355 ? 15.265 -11.589 -25.884 1.00 98.56 355 ARG A C 1
ATOM 2720 O O . ARG A 1 355 ? 15.209 -11.661 -24.660 1.00 98.56 355 ARG A O 1
ATOM 2727 N N . VAL A 1 356 ? 14.631 -10.649 -26.585 1.00 98.88 356 VAL A N 1
ATOM 2728 C CA . VAL A 1 356 ? 13.756 -9.624 -25.994 1.00 98.88 356 VAL A CA 1
ATOM 2729 C C . VAL A 1 356 ? 12.444 -9.607 -26.766 1.00 98.88 356 VAL A C 1
ATOM 2731 O O . VAL A 1 356 ? 12.372 -9.096 -27.882 1.00 98.88 356 VAL A O 1
ATOM 2734 N N . GLU A 1 357 ? 11.400 -10.190 -26.189 1.00 98.88 357 GLU A N 1
ATOM 2735 C CA . GLU A 1 357 ? 10.074 -10.252 -26.799 1.00 98.88 357 GLU A CA 1
ATOM 2736 C C . GLU A 1 357 ? 9.159 -9.183 -26.212 1.00 98.88 357 GLU A C 1
ATOM 2738 O O . GLU A 1 357 ? 8.962 -9.148 -25.005 1.00 98.88 357 GLU A O 1
ATOM 2743 N N . GLU A 1 358 ? 8.536 -8.361 -27.050 1.00 98.88 358 GLU A N 1
ATOM 2744 C CA . GLU A 1 358 ? 7.370 -7.570 -26.654 1.00 98.88 358 GLU A CA 1
ATOM 2745 C C . GLU A 1 358 ? 6.103 -8.408 -26.825 1.00 98.88 358 GLU A C 1
ATOM 2747 O O . GLU A 1 358 ? 5.945 -9.125 -27.823 1.00 98.88 358 GLU A O 1
ATOM 2752 N N . GLY A 1 359 ? 5.203 -8.313 -25.853 1.00 98.50 359 GLY A N 1
ATOM 2753 C CA . GLY A 1 359 ? 3.962 -9.070 -25.839 1.00 98.50 359 GLY A CA 1
ATOM 2754 C C . GLY A 1 359 ? 3.131 -8.807 -24.592 1.00 98.50 359 GLY A C 1
ATOM 2755 O O . GLY A 1 359 ? 3.317 -7.815 -23.891 1.00 98.50 359 GLY A O 1
ATOM 2756 N N . PHE A 1 360 ? 2.196 -9.709 -24.321 1.00 98.56 360 PHE A N 1
ATOM 2757 C CA . PHE A 1 360 ? 1.346 -9.676 -23.133 1.00 98.56 360 PHE A CA 1
ATOM 2758 C C . PHE A 1 360 ? 0.931 -11.096 -22.741 1.00 98.56 360 PHE A C 1
ATOM 2760 O O . PHE A 1 360 ? 1.039 -12.030 -23.532 1.00 98.56 360 PHE A O 1
ATOM 2767 N N . TYR A 1 361 ? 0.445 -11.277 -21.519 1.00 98.00 361 TYR A N 1
ATOM 2768 C CA . TYR A 1 361 ? -0.190 -12.514 -21.085 1.00 98.00 361 TYR A CA 1
ATOM 2769 C C . TYR A 1 361 ? -1.693 -12.472 -21.370 1.00 98.00 361 TYR A C 1
ATOM 2771 O O . TYR A 1 361 ? -2.389 -11.561 -20.926 1.00 98.00 361 TYR A O 1
ATOM 2779 N N . ASP A 1 362 ? -2.193 -13.498 -22.057 1.00 95.06 362 ASP A N 1
ATOM 2780 C CA . ASP A 1 362 ? -3.617 -13.838 -22.088 1.00 95.06 362 ASP A CA 1
ATOM 2781 C C . ASP A 1 362 ? -3.838 -15.066 -21.199 1.00 95.06 362 ASP A C 1
ATOM 2783 O O . ASP A 1 362 ? -3.331 -16.165 -21.459 1.00 95.06 362 ASP A O 1
ATOM 2787 N N . GLY A 1 363 ? -4.498 -14.852 -20.061 1.00 87.62 363 GLY A N 1
ATOM 2788 C CA . GLY A 1 363 ? -4.521 -15.820 -18.971 1.00 87.62 363 GLY A CA 1
ATOM 2789 C C . GLY A 1 363 ? -3.103 -16.160 -18.495 1.00 87.62 363 GLY A C 1
ATOM 2790 O O . GLY A 1 363 ? -2.390 -15.310 -17.969 1.00 87.62 363 GLY A O 1
ATOM 2791 N N . GLY A 1 364 ? -2.702 -17.424 -18.646 1.00 90.19 364 GLY A N 1
ATOM 2792 C CA . GLY A 1 364 ? -1.362 -17.906 -18.289 1.00 90.19 364 GLY A CA 1
ATOM 2793 C C . GLY A 1 364 ? -0.390 -18.017 -19.466 1.00 90.19 364 GLY A C 1
ATOM 2794 O O . GLY A 1 364 ? 0.718 -18.515 -19.278 1.00 90.19 364 GLY A O 1
ATOM 2795 N N . GLN A 1 365 ? -0.793 -17.619 -20.676 1.00 96.44 365 GLN A N 1
ATOM 2796 C CA . GLN A 1 365 ? -0.012 -17.830 -21.895 1.00 96.44 365 GLN A CA 1
ATOM 2797 C C . GLN A 1 365 ? 0.558 -16.521 -22.431 1.00 96.44 365 GLN A C 1
ATOM 2799 O O . GLN A 1 365 ? -0.163 -15.541 -22.601 1.00 96.44 365 GLN A O 1
ATOM 2804 N N . TRP A 1 366 ? 1.855 -16.533 -22.730 1.00 98.25 366 TRP A N 1
ATOM 2805 C CA . TRP A 1 366 ? 2.542 -15.410 -23.356 1.00 98.25 366 TRP A CA 1
ATOM 2806 C C . TRP A 1 366 ? 2.166 -15.292 -24.838 1.00 98.25 366 TRP A C 1
ATOM 2808 O O . TRP A 1 366 ? 2.312 -16.248 -25.599 1.00 98.25 366 TRP A O 1
ATOM 2818 N N . GLN A 1 367 ? 1.711 -14.107 -25.234 1.00 98.56 367 GLN A N 1
ATOM 2819 C CA . GLN A 1 367 ? 1.352 -13.738 -26.597 1.00 98.56 367 GLN A CA 1
ATOM 2820 C C . GLN A 1 367 ? 2.449 -12.844 -27.174 1.00 98.56 367 GLN A C 1
ATOM 2822 O O . GLN A 1 367 ? 2.517 -11.647 -26.892 1.00 98.56 367 GLN A O 1
ATOM 2827 N N . PHE A 1 368 ? 3.322 -13.443 -27.981 1.00 98.56 368 PHE A N 1
ATOM 2828 C CA . PHE A 1 368 ? 4.386 -12.735 -28.688 1.00 98.56 368 PHE A CA 1
ATOM 2829 C C . PHE A 1 368 ? 3.812 -11.745 -29.710 1.00 98.56 368 PHE A C 1
ATOM 2831 O O . PHE A 1 368 ? 2.920 -12.095 -30.484 1.00 98.56 368 PHE A O 1
ATOM 2838 N N . GLN A 1 369 ? 4.376 -10.538 -29.772 1.00 98.50 369 GLN A N 1
ATOM 2839 C CA . GLN A 1 369 ? 4.045 -9.544 -30.796 1.00 98.50 369 GLN A CA 1
ATOM 2840 C C . GLN A 1 369 ? 5.230 -9.250 -31.713 1.00 98.50 369 GLN A C 1
ATOM 2842 O O . GLN A 1 369 ? 5.106 -9.316 -32.936 1.00 98.50 369 GLN A O 1
ATOM 2847 N N . ARG A 1 370 ? 6.387 -8.913 -31.137 1.00 98.56 370 ARG A N 1
ATOM 2848 C CA . ARG A 1 370 ? 7.611 -8.634 -31.897 1.00 98.56 370 ARG A CA 1
ATOM 2849 C C . ARG A 1 370 ? 8.849 -8.845 -31.042 1.00 98.56 370 ARG A C 1
ATOM 2851 O O . ARG A 1 370 ? 8.780 -8.865 -29.820 1.00 98.56 370 ARG A O 1
ATOM 2858 N N . ASN A 1 371 ? 9.994 -8.972 -31.700 1.00 98.56 371 ASN A N 1
ATOM 2859 C CA . ASN A 1 371 ? 11.287 -9.045 -31.034 1.00 98.56 371 ASN A CA 1
ATOM 2860 C C . ASN A 1 371 ? 11.976 -7.678 -31.091 1.00 98.56 371 ASN A C 1
ATOM 2862 O O . ASN A 1 371 ? 12.059 -7.089 -32.169 1.00 98.56 371 ASN A O 1
ATOM 2866 N N . TRP A 1 372 ? 12.492 -7.200 -29.963 1.00 98.75 372 TRP A N 1
ATOM 2867 C CA . TRP A 1 372 ? 13.405 -6.059 -29.918 1.00 98.75 372 TRP A CA 1
ATOM 2868 C C . TRP A 1 372 ? 14.838 -6.544 -30.145 1.00 98.75 372 TRP A C 1
ATOM 2870 O O . TRP A 1 372 ? 15.232 -7.603 -29.654 1.00 98.75 372 TRP A O 1
ATOM 2880 N N . ASN A 1 373 ? 15.600 -5.799 -30.942 1.00 98.50 373 ASN A N 1
ATOM 2881 C CA . ASN A 1 373 ? 17.008 -6.067 -31.236 1.00 98.50 373 ASN A CA 1
ATOM 2882 C C . ASN A 1 373 ? 17.684 -4.780 -31.750 1.00 98.50 373 ASN A C 1
ATOM 2884 O O . ASN A 1 373 ? 16.992 -3.788 -31.987 1.00 98.50 373 ASN A O 1
ATOM 2888 N N . GLY A 1 374 ? 19.003 -4.801 -31.960 1.00 98.00 374 GLY A N 1
ATOM 2889 C CA . GLY A 1 374 ? 19.777 -3.646 -32.429 1.00 98.00 374 GLY A CA 1
ATOM 2890 C C . GLY A 1 374 ? 19.534 -2.424 -31.547 1.00 98.00 374 GLY A C 1
ATOM 2891 O O . GLY A 1 374 ? 19.524 -2.543 -30.323 1.00 98.00 374 GLY A O 1
ATOM 2892 N N . ASP A 1 375 ? 19.225 -1.279 -32.159 1.00 98.12 375 ASP A N 1
ATOM 2893 C CA . ASP A 1 375 ? 18.991 -0.001 -31.474 1.00 98.12 375 ASP A CA 1
ATOM 2894 C C . ASP A 1 375 ? 18.041 -0.087 -30.262 1.00 98.12 375 ASP A C 1
ATOM 2896 O O . ASP A 1 375 ? 18.215 0.651 -29.294 1.00 98.12 375 ASP A O 1
ATOM 2900 N N . GLN A 1 376 ? 17.037 -0.977 -30.288 1.00 98.38 376 GLN A N 1
ATOM 2901 C CA . GLN A 1 376 ? 16.074 -1.137 -29.188 1.00 98.38 376 GLN A CA 1
ATOM 2902 C C . GLN A 1 376 ? 16.657 -1.830 -27.940 1.00 98.38 376 GLN A C 1
ATOM 2904 O O . GLN A 1 376 ? 16.026 -1.796 -26.884 1.00 98.38 376 GLN A O 1
ATOM 2909 N N . THR A 1 377 ? 17.822 -2.471 -28.054 1.00 98.25 377 THR A N 1
ATOM 2910 C CA . THR A 1 377 ? 18.491 -3.221 -26.974 1.00 98.25 377 THR A CA 1
ATOM 2911 C C . THR A 1 377 ? 19.950 -2.814 -26.754 1.00 98.25 377 THR A C 1
ATOM 2913 O O . THR A 1 377 ? 20.479 -3.053 -25.670 1.00 98.25 377 THR A O 1
ATOM 2916 N N . ASP A 1 378 ? 20.597 -2.170 -27.734 1.00 97.31 378 ASP A N 1
ATOM 2917 C CA . ASP A 1 378 ? 22.016 -1.771 -27.689 1.00 97.31 378 ASP A CA 1
ATOM 2918 C C . ASP A 1 378 ? 22.336 -0.814 -26.530 1.00 97.31 378 ASP A C 1
ATOM 2920 O O . ASP A 1 378 ? 23.466 -0.768 -26.040 1.00 97.31 378 ASP A O 1
ATOM 2924 N N . TYR A 1 379 ? 21.336 -0.063 -26.061 1.00 96.94 379 TYR A N 1
ATOM 2925 C CA . TYR A 1 379 ? 21.471 0.922 -24.986 1.00 96.94 379 TYR A CA 1
ATOM 2926 C C . TYR A 1 379 ? 20.487 0.662 -23.842 1.00 96.94 379 TYR A C 1
ATOM 2928 O O . TYR A 1 379 ? 19.947 1.605 -23.265 1.00 96.94 379 TYR A O 1
ATOM 2936 N N . GLY A 1 380 ? 20.237 -0.614 -23.534 1.00 97.38 380 GLY A N 1
ATOM 2937 C CA . GLY A 1 380 ? 19.182 -1.039 -22.611 1.00 97.38 380 GLY A CA 1
ATOM 2938 C C . GLY A 1 380 ? 17.798 -0.994 -23.263 1.00 97.38 380 GLY A C 1
ATOM 2939 O O . GLY A 1 380 ? 17.652 -0.595 -24.419 1.00 97.38 380 GLY A O 1
ATOM 2940 N N . VAL A 1 381 ? 16.767 -1.396 -22.520 1.00 98.56 381 VAL A N 1
ATOM 2941 C CA . VAL A 1 381 ? 15.374 -1.325 -22.982 1.00 98.56 381 VAL A CA 1
ATOM 2942 C C . VAL A 1 381 ? 14.732 -0.029 -22.488 1.00 98.56 381 VAL A C 1
ATOM 2944 O O . VAL A 1 381 ? 14.773 0.295 -21.301 1.00 98.56 381 VAL A O 1
ATOM 2947 N N . ASN A 1 382 ? 14.190 0.756 -23.418 1.00 98.50 382 ASN A N 1
ATOM 2948 C CA . ASN A 1 382 ? 13.750 2.129 -23.178 1.00 98.50 382 ASN A CA 1
ATOM 2949 C C . ASN A 1 382 ? 12.221 2.223 -23.281 1.00 98.50 382 ASN A C 1
ATOM 2951 O O . ASN A 1 382 ? 11.659 1.931 -24.334 1.00 98.50 382 ASN A O 1
ATOM 2955 N N . PHE A 1 383 ? 11.562 2.667 -22.212 1.00 98.38 383 PHE A N 1
ATOM 2956 C CA . PHE A 1 383 ? 10.111 2.825 -22.130 1.00 98.38 383 PHE A CA 1
ATOM 2957 C C . PHE A 1 383 ? 9.714 4.307 -22.160 1.00 98.38 383 PHE A C 1
ATOM 2959 O O . PHE A 1 383 ? 10.331 5.150 -21.507 1.00 98.38 383 PHE A O 1
ATOM 2966 N N . SER A 1 384 ? 8.660 4.616 -22.915 1.00 95.69 384 SER A N 1
ATOM 2967 C CA . SER A 1 384 ? 8.095 5.965 -23.091 1.00 95.69 384 SER A CA 1
ATOM 2968 C C . SER A 1 384 ? 6.647 5.998 -22.581 1.00 95.69 384 SER A C 1
ATOM 2970 O O . SER A 1 384 ? 6.346 5.310 -21.612 1.00 95.69 384 SER A O 1
ATOM 2972 N N . ASP A 1 385 ? 5.750 6.733 -23.240 1.00 94.44 385 ASP A N 1
ATOM 2973 C CA . ASP A 1 385 ? 4.311 6.804 -22.938 1.00 94.44 385 ASP A CA 1
ATOM 2974 C C . ASP A 1 385 ? 3.489 5.627 -23.505 1.00 94.44 385 ASP A C 1
ATOM 2976 O O . ASP A 1 385 ? 2.259 5.680 -23.580 1.00 94.44 385 ASP A O 1
ATOM 2980 N N . LEU A 1 386 ? 4.151 4.563 -23.973 1.00 96.12 386 LEU A N 1
ATOM 2981 C CA . LEU A 1 386 ? 3.487 3.404 -24.565 1.00 96.12 386 LEU A CA 1
ATOM 2982 C C . LEU A 1 386 ? 3.354 2.255 -23.557 1.00 96.12 386 LEU A C 1
ATOM 2984 O O . LEU A 1 386 ? 4.322 1.922 -22.873 1.00 96.12 386 LEU A O 1
ATOM 2988 N N . PRO A 1 387 ? 2.188 1.587 -23.503 1.00 96.75 387 PRO A N 1
ATOM 2989 C CA . PRO A 1 387 ? 1.998 0.425 -22.651 1.00 96.75 387 PRO A CA 1
ATOM 2990 C C . PRO A 1 387 ? 2.719 -0.781 -23.262 1.00 96.75 387 PRO A C 1
ATOM 2992 O O . PRO A 1 387 ? 2.253 -1.336 -24.257 1.00 96.75 387 PRO A O 1
ATOM 2995 N N . GLN A 1 388 ? 3.852 -1.181 -22.681 1.00 98.06 388 GLN A N 1
ATOM 2996 C CA . GLN A 1 388 ? 4.707 -2.247 -23.219 1.00 98.06 388 GLN A CA 1
ATOM 2997 C C . GLN A 1 388 ? 5.202 -3.175 -22.108 1.00 98.06 388 GLN A C 1
ATOM 2999 O O . GLN A 1 388 ? 5.594 -2.720 -21.035 1.00 98.06 388 GLN A O 1
ATOM 3004 N N . VAL A 1 389 ? 5.209 -4.481 -22.375 1.00 98.69 389 VAL A N 1
ATOM 3005 C CA . VAL A 1 389 ? 5.805 -5.504 -21.507 1.00 98.69 389 VAL A CA 1
ATOM 3006 C C . VAL A 1 389 ? 6.796 -6.308 -22.335 1.00 98.69 389 VAL A C 1
ATOM 3008 O O . VAL A 1 389 ? 6.472 -6.765 -23.432 1.00 98.69 389 VAL A O 1
ATOM 3011 N N . LEU A 1 390 ? 7.999 -6.479 -21.797 1.00 98.88 390 LEU A N 1
ATOM 3012 C CA . LEU A 1 390 ? 9.087 -7.215 -22.418 1.00 98.88 390 LEU A CA 1
ATOM 3013 C C . LEU A 1 390 ? 9.376 -8.488 -21.631 1.00 98.88 390 LEU A C 1
ATOM 3015 O O . LEU A 1 390 ? 9.635 -8.438 -20.431 1.00 98.88 390 LEU A O 1
ATOM 3019 N N . LYS A 1 391 ? 9.383 -9.627 -22.312 1.00 98.88 391 LYS A N 1
ATOM 3020 C CA . LYS A 1 391 ? 9.913 -10.882 -21.796 1.00 98.88 391 LYS A CA 1
ATOM 3021 C C . LYS A 1 391 ? 11.357 -11.030 -22.279 1.00 98.88 391 LYS A C 1
ATOM 3023 O O . LYS A 1 391 ? 11.607 -11.174 -23.476 1.00 98.88 391 LYS A O 1
ATOM 3028 N N . ILE A 1 392 ? 12.304 -10.938 -21.351 1.00 98.88 392 ILE A N 1
ATOM 3029 C CA . ILE A 1 392 ? 13.741 -10.850 -21.626 1.00 98.88 392 ILE A CA 1
ATOM 3030 C C . ILE A 1 392 ? 14.435 -12.122 -21.165 1.00 98.88 392 ILE A C 1
ATOM 3032 O O . ILE A 1 392 ? 14.313 -12.504 -20.006 1.00 98.88 392 ILE A O 1
ATOM 3036 N N . LYS A 1 393 ? 15.208 -12.741 -22.054 1.00 98.81 393 LYS A N 1
ATOM 3037 C CA . LYS A 1 393 ? 16.105 -13.847 -21.738 1.00 98.81 393 LYS A CA 1
ATOM 3038 C C . LYS A 1 393 ? 17.553 -13.402 -21.916 1.00 98.81 393 LYS A C 1
ATOM 3040 O O . LYS A 1 393 ? 17.920 -12.875 -22.968 1.00 98.81 393 LYS A O 1
ATOM 3045 N N . LEU A 1 394 ? 18.364 -13.632 -20.892 1.00 98.38 394 LEU A N 1
ATOM 3046 C CA . LEU A 1 394 ? 19.801 -13.378 -20.889 1.00 98.38 394 LEU A CA 1
ATOM 3047 C C . LEU A 1 394 ? 20.572 -14.683 -21.103 1.00 98.38 394 LEU A C 1
ATOM 3049 O O . LEU A 1 394 ? 20.074 -15.779 -20.837 1.00 98.38 394 LEU A O 1
ATOM 3053 N N . ALA A 1 395 ? 21.806 -14.567 -21.581 1.00 96.88 395 ALA A N 1
ATOM 3054 C CA . ALA A 1 395 ? 22.734 -15.686 -21.670 1.00 96.88 395 ALA A CA 1
ATOM 3055 C C . ALA A 1 395 ? 24.170 -15.230 -21.414 1.00 96.88 395 ALA A C 1
ATOM 3057 O O . ALA A 1 395 ? 24.533 -14.084 -21.683 1.00 96.88 395 ALA A O 1
ATOM 3058 N N . THR A 1 396 ? 24.988 -16.158 -20.922 1.00 95.88 396 THR A N 1
ATOM 3059 C CA . THR A 1 396 ? 26.445 -16.011 -20.830 1.00 95.88 396 THR A CA 1
ATOM 3060 C C . THR A 1 396 ? 27.130 -16.794 -21.943 1.00 95.88 396 THR A C 1
ATOM 3062 O O . THR A 1 396 ? 26.630 -17.865 -22.296 1.00 95.88 396 THR A O 1
ATOM 3065 N N . TYR A 1 397 ? 28.271 -16.317 -22.448 1.00 91.19 397 TYR A N 1
ATOM 3066 C CA . TYR A 1 397 ? 29.018 -16.983 -23.525 1.00 91.19 397 TYR A CA 1
ATOM 3067 C C . TYR A 1 397 ? 30.544 -16.925 -23.378 1.00 91.19 397 TYR A C 1
ATOM 3069 O O . TYR A 1 397 ? 31.073 -16.015 -22.690 1.00 91.19 397 TYR A O 1
#

Sequence (397 aa):
MRFPRVVTRDGKVLGSLSPLAPATLEADRKAFVAFMKHLKQADPQRTVLMVQPENEPGTYGSVRDFSPLAQQAFDGPVPEALLQKLGKPPGSWAQVFGADADEFFHAWHIGHFIDQVAAAGKAEYPLPMYVNAALRGPFNPGQPGQYASGGATDNVLDVWKAAAPHIDLLAPDIYLPDYTPYITVLDRYARPDNPLFVAETGNRPEYARYLYAALGHDGIGWSTFGIDYSGYSNWPLGAKNVDEPTLAPFALGFKSVGMGMRAFAKAASEGKLHGTAEEPGQPLQELPLNARWSATISYGVPQFWFKGTPPGNPEPSGAALIAELGPDEFLVTGYHVRVTLHPASATTANMVYDRVEEGFYDGGQWQFQRNWNGDQTDYGVNFSDLPQVLKIKLATY

Organism: NCBI:txid134874

InterPro domains:
  IPR017853 Glycoside hydrolase superfamily [SSF51445] (7-230)
  IPR040719 Domain of unknown function DUF5597 [PF18120] (261-383)

Radius of gyration: 24.23 Å; chains: 1; bounding box: 60×38×68 Å

pLDDT: mean 97.46, std 2.73, range [74.69, 98.94]

Foldseek 3Di:
DQFAAAAAPVGDGDPHTALLRVSVLVVLLVVLLVVLLVCVVVPVVCPPQEEEQDAAAFAAPHLHGPPPSLVVQQQDWDDPLLCVLVVFDIDGLCVTPPPCSSLLSLLLSRLLSSQSSLVSSCVNPNHAYEYEHQEAQLVCRDDRNNTRRNGCYLVCVSSSVSNHVSHQAYEYAALDLADVRRLSVLVSRLDPSHAYENPEAALALSCLQCQQVNLQSLHPYHDYPDQDDPADDPPPSYDPDRDCVRNLSNVLSCLQCVLCVVQSNVLSVVNQKHKDFFHVPCQWDKADRDQWKIKIKGAQDDLFDDDDHRPHDPRRNKMKMWGDPDPFKIKIDIARIFIDMATPDPVQHAKDFPWKFKFGDDDNDTDGDDTDDDSCPPRGHHHHSHNIMIITGMDGD